Protein 5E5B (pdb70)

Secondary structure (DSSP, 8-state):
-PPP-HHHHHHHHHHHHHHHHHT-GGGTT-SEEEEEE---TT----HHHHHHHHHHSS--SSEEEEE-SS-EEEEE-HHHHHHHHHHHS-TT-GGGGGSPPEEEEEPPSSS--HHHHHHHHHHHHHSTTSSEEEE-TT----SHHHHHHHHHHHTT-PEEEE-HHHHHHHHHSPPHHHHHHHHHHHHHHHHIIIIIIHHHHHHHHHTT---BHHHHHHHHHHHTTSGGGTTT--GGGEEESS--EEE-TT----SSSS---SSBPPSSEEEEEE-EEETTEE--EEEEEEES--HHHHHHHHHHHHHHHHHHHH--TT-BHHHHHHHHHHHHHHH-GGGTTTB-S--EEE-SSSS-EEEEE-STT--PBP-TT-EEEEEEEEEEEE-TT--SHHHHEEEEEEEEEEE--SSSSPEE------SHHHHEE--

InterPro domains:
  IPR000994 Peptidase M24 [PF00557] (182-411)
  IPR011993 PH-like domain superfamily [G3DSA:2.30.29.30] (799-930)
  IPR013719 Histone chaperone RTT106/FACT complex subunit SPT16-like, middle domain [PF08512] (813-895)
  IPR013719 Histone chaperone RTT106/FACT complex subunit SPT16-like, middle domain [SM01287] (806-896)
  IPR013953 FACT complex subunit SPT16, middle domain [PF08644] (529-651)
  IPR013953 FACT complex subunit SPT16, middle domain [SM01286] (529-689)
  IPR029148 FACT complex subunit SPT16, N-terminal lobe domain [PF14826] (5-166)
  IPR029148 FACT complex subunit SPT16, N-terminal lobe domain [SM01285] (5-168)
  IPR029149 Creatinase/Aminopeptidase P/Spt16, N-terminal [G3DSA:3.40.350.10] (2-172)
  IPR033825 FACT complex subunit Spt16, peptidase M24-like domain [cd01091] (180-420)
  IPR036005 Creatinase/aminopeptidase-like [G3DSA:3.90.230.10] (173-432)
  IPR036005 Creatinase/aminopeptidase-like [SSF55920] (178-437)
  IPR040258 FACT complex subunit Spt16 [PTHR13980] (1-1042)
  IPR048969 FACT complex subunit SPT16, C-terminal domain [PF21091] (939-1016)
  IPR056595 FACT complex subunit SPT16, PH-like domain [PF24824] (661-787)

CATH classification: 3.40.350.10 (+1 more: 3.90.230.10)

Foldseek 3Di:
DDAWPQLQLLVQVLLVLVLLVVQPDLSPPAQKAKAFAADDPPPDDFPRQQVVCRNTVGGAHGKIWIFFQAEIEIEEAPVVLVNCCNNLVPVPPPSNPRGHHYDYHHDDDPDDCVVVLVVRLVRLCVGDPSAAYEYAVVDDHDDDSSVNSCVSNVVVNHHYGYPQLVVCVSCQFDDPVQVVQQLLQQALVQLLCVPPLLVVVLVCVVVVHWDFQQRSLVVSQVVLCDVVSNVPDDSVQKHKLARKEKDALQDDDPDRPDHGDGGTHDQAFIKIKTTMQGSLFIWIWIATFGEPDDPVRQVVQVVQVVLLQQLQQPQAFFAFLLVSVVSSLVCCVPPPVVQNVFKDQWQKAWGTSRGHRPLGTRHNPRGDGHHFRGKMWGKMKGFQDADPPDDDSSHGTDMGMTIFIWTHHPDGGIHTSHDQDHRCVRRYHYD

Radius of gyration: 23.87 Å; Cα contacts (8 Å, |Δi|>4): 873; chains: 1; bounding box: 70×60×39 Å

Structure (mmCIF, N/CA/C/O backbone):
data_5E5B
#
_entry.id   5E5B
#
_cell.length_a   246.570
_cell.length_b   246.570
_cell.length_c   246.570
_cell.angle_alpha   90.000
_cell.angle_beta   90.000
_cell.angle_gamma   90.000
#
_symmetry.space_group_name_H-M   'F 4 3 2'
#
loop_
_entity.id
_entity.type
_entity.pdbx_description
1 polymer 'FACT complex subunit SPT16'
2 water water
#
loop_
_atom_site.group_PDB
_atom_site.id
_atom_site.type_symbol
_atom_site.label_atom_id
_atom_site.label_alt_id
_atom_site.label_comp_id
_atom_site.label_asym_id
_atom_site.label_entity_id
_atom_site.label_seq_id
_atom_site.pdbx_PDB_ins_code
_atom_site.Cartn_x
_atom_site.Cartn_y
_atom_site.Cartn_z
_atom_site.occupancy
_atom_site.B_iso_or_equiv
_atom_site.auth_seq_id
_atom_site.auth_comp_id
_atom_site.auth_asym_id
_atom_site.auth_atom_id
_atom_site.pdbx_PDB_model_num
ATOM 1 N N . ALA A 1 1 ? 58.825 59.179 90.701 1.00 66.93 2 ALA A N 1
ATOM 2 C CA . ALA A 1 1 ? 59.055 58.065 91.619 1.00 64.59 2 ALA A CA 1
ATOM 3 C C . ALA A 1 1 ? 60.529 57.669 91.656 1.00 62.50 2 ALA A C 1
ATOM 4 O O . ALA A 1 1 ? 61.178 57.562 90.612 1.00 63.70 2 ALA A O 1
A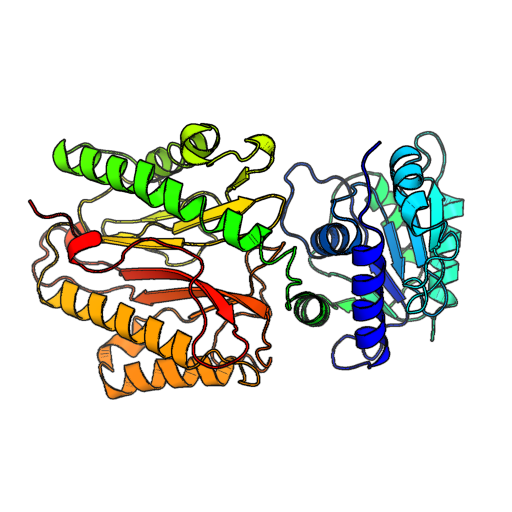TOM 6 N N . VAL A 1 2 ? 61.048 57.448 92.862 1.00 58.66 3 VAL A N 1
ATOM 7 C CA . VAL A 1 2 ? 62.452 57.075 93.039 1.00 54.41 3 VAL A CA 1
ATOM 8 C C . VAL A 1 2 ? 62.703 55.622 92.642 1.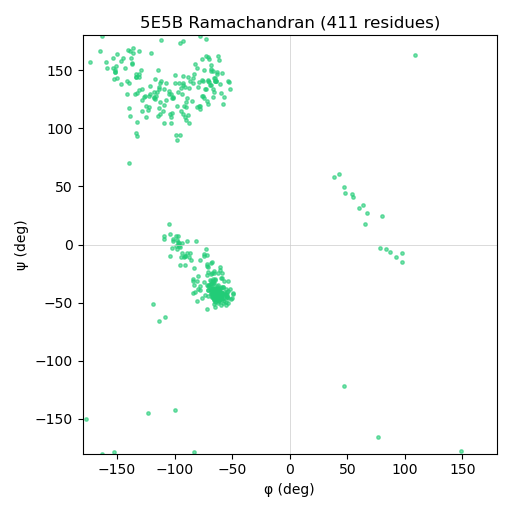00 48.76 3 VAL A C 1
ATOM 9 O O . VAL A 1 2 ? 62.039 54.702 93.130 1.00 42.56 3 VAL A O 1
ATOM 13 N N . THR A 1 3 ? 63.663 55.427 91.747 1.00 40.75 4 THR A N 1
ATOM 14 C CA . THR A 1 3 ? 63.983 54.099 91.252 1.00 40.38 4 THR A CA 1
ATOM 15 C C . THR A 1 3 ? 64.844 53.355 92.263 1.00 37.57 4 THR A C 1
ATOM 16 O O . THR A 1 3 ? 65.765 53.913 92.857 1.00 38.46 4 THR A O 1
ATOM 20 N N . LEU A 1 4 ? 64.506 52.097 92.487 1.00 28.56 5 LEU A N 1
ATOM 21 C CA . LEU A 1 4 ? 65.294 51.245 93.359 1.00 21.72 5 LEU A CA 1
ATOM 22 C C . LEU A 1 4 ? 66.170 50.396 92.441 1.00 20.49 5 LEU A C 1
ATOM 23 O O . LEU A 1 4 ? 65.671 49.869 91.430 1.00 23.47 5 LEU A O 1
ATOM 28 N N . ASP A 1 5 ? 67.433 50.183 92.795 1.00 23.06 6 ASP A N 1
ATOM 29 C CA . ASP A 1 5 ? 68.276 49.438 91.875 1.00 24.69 6 ASP A CA 1
ATOM 30 C C . ASP A 1 5 ? 68.040 47.988 92.263 1.00 21.76 6 ASP A C 1
ATOM 31 O O . ASP A 1 5 ? 68.629 47.471 93.208 1.00 19.08 6 ASP A O 1
ATOM 36 N N . LYS A 1 6 ? 67.264 47.307 91.429 1.00 24.86 7 LYS A N 1
ATOM 37 C CA . LYS A 1 6 ? 66.743 45.981 91.767 1.00 23.23 7 LYS A CA 1
ATOM 38 C C . LYS A 1 6 ? 67.843 44.946 91.687 1.00 21.31 7 LYS A C 1
ATOM 39 O O . LYS A 1 6 ? 67.952 44.074 92.546 1.00 22.47 7 LYS A O 1
ATOM 45 N N . ASP A 1 7 ? 68.651 45.035 90.635 1.00 21.90 8 ASP A N 1
ATOM 46 C CA . ASP A 1 7 ? 69.718 44.060 90.434 1.00 22.69 8 ASP A CA 1
ATOM 47 C C . ASP A 1 7 ? 70.693 44.113 91.596 1.00 19.24 8 ASP A C 1
ATOM 48 O O . ASP A 1 7 ? 71.157 43.075 92.067 1.00 18.68 8 ASP A O 1
ATOM 53 N N . ALA A 1 8 ? 70.994 45.322 92.068 1.00 17.75 9 ALA A N 1
ATOM 54 C CA . ALA A 1 8 ? 71.891 45.471 93.209 1.00 18.52 9 ALA A CA 1
ATOM 55 C C . ALA A 1 8 ? 71.263 44.864 94.464 1.00 19.79 9 ALA A C 1
ATOM 56 O O . ALA A 1 8 ? 71.947 44.183 95.222 1.00 15.54 9 ALA A O 1
ATOM 58 N N . TYR A 1 9 ? 69.971 45.112 94.686 1.00 18.43 10 TYR A N 1
ATOM 59 C CA . TYR A 1 9 ? 69.291 44.460 95.808 1.00 18.04 10 TYR A CA 1
ATOM 60 C C . TYR A 1 9 ? 69.434 42.927 95.738 1.00 17.94 10 TYR A C 1
ATOM 61 O O . TYR A 1 9 ? 69.790 42.290 96.726 1.00 16.53 10 TYR A O 1
ATOM 70 N N . TYR A 1 10 ? 69.154 42.336 94.583 1.00 17.75 11 TYR A N 1
ATOM 71 C CA . TYR A 1 10 ? 69.155 40.867 94.508 1.00 19.72 11 TYR A CA 1
ATOM 72 C C . TYR A 1 10 ? 70.585 40.322 94.684 1.00 22.06 11 TYR A C 1
ATOM 73 O O . TYR A 1 10 ? 70.773 39.307 95.348 1.00 22.03 11 TYR A O 1
ATOM 82 N N . ARG A 1 11 ? 71.594 40.996 94.128 1.00 18.21 12 ARG A N 1
ATOM 83 C CA . ARG A 1 11 ? 72.981 40.560 94.355 1.00 18.68 12 ARG A CA 1
ATOM 84 C C . ARG A 1 11 ? 73.352 40.587 95.830 1.00 17.22 12 ARG A C 1
ATOM 85 O O . ARG A 1 11 ? 73.998 39.682 96.349 1.00 19.01 12 ARG A O 1
ATOM 93 N N . ARG A 1 12 ? 72.979 41.662 96.495 1.00 14.55 13 ARG A N 1
ATOM 94 C CA . ARG A 1 12 ? 73.470 41.890 97.846 1.00 13.99 13 ARG A CA 1
ATOM 95 C C . ARG A 1 12 ? 72.701 41.052 98.877 1.00 17.97 13 ARG A C 1
ATOM 96 O O . ARG A 1 12 ? 73.300 40.491 99.812 1.00 17.09 13 ARG A O 1
ATOM 104 N N . VAL A 1 13 ? 71.392 40.913 98.696 1.00 17.41 14 VAL A N 1
ATOM 105 C CA . VAL A 1 13 ? 70.634 40.097 99.645 1.00 14.49 14 VAL A CA 1
ATOM 106 C C . VAL A 1 13 ? 71.084 38.628 99.488 1.00 16.85 14 VAL A C 1
ATOM 107 O O . VAL A 1 13 ? 71.133 37.874 100.466 1.00 17.05 14 VAL A O 1
ATOM 111 N N . LYS A 1 14 ? 71.480 38.242 98.278 1.00 16.18 15 LYS A N 1
ATOM 112 C CA . LYS A 1 14 ? 72.001 36.900 98.062 1.00 17.26 15 LYS A CA 1
ATOM 113 C C . LYS A 1 14 ? 73.348 36.727 98.794 1.00 19.47 15 LYS A C 1
ATOM 114 O O . LYS A 1 14 ? 73.621 35.668 99.336 1.00 17.14 15 LYS A O 1
ATOM 120 N N . ARG A 1 15 ? 74.180 37.770 98.825 1.00 15.57 16 ARG A N 1
ATOM 121 C CA . ARG A 1 15 ? 75.439 37.696 99.570 1.00 18.83 16 ARG A CA 1
ATOM 122 C C . ARG A 1 15 ? 75.174 37.519 101.056 1.00 19.12 16 ARG A C 1
ATOM 123 O O . ARG A 1 15 ? 75.851 36.739 101.729 1.00 16.42 16 ARG A O 1
ATOM 131 N N . LEU A 1 16 ? 74.199 38.265 101.567 1.00 16.17 17 LEU A N 1
ATOM 132 C CA . LEU A 1 16 ? 73.846 38.170 102.978 1.00 16.15 17 LEU A CA 1
ATOM 133 C C . LEU A 1 16 ? 73.359 36.754 103.318 1.00 16.21 17 LEU A C 1
ATOM 134 O O . LEU A 1 16 ? 73.800 36.145 104.298 1.00 15.73 17 LEU A O 1
ATOM 139 N N . TYR A 1 17 ? 72.450 36.226 102.507 1.00 15.60 18 TYR A N 1
ATOM 140 C CA . TYR A 1 17 ? 71.931 34.886 102.775 1.00 15.91 18 TYR A CA 1
ATOM 141 C C . TYR A 1 17 ? 73.010 33.826 102.635 1.00 17.85 18 TYR A C 1
ATOM 142 O O . TYR A 1 17 ? 73.032 32.853 103.409 1.00 18.07 18 TYR A O 1
ATOM 151 N N . SER A 1 18 ? 73.893 33.983 101.647 1.00 16.29 19 SER A N 1
ATOM 152 C CA . SER A 1 18 ? 74.971 33.010 101.467 1.00 17.28 19 SER A CA 1
ATOM 153 C C . SER A 1 18 ? 75.833 32.896 102.732 1.00 16.49 19 SER A C 1
ATOM 154 O O . SER A 1 18 ? 76.091 31.797 103.234 1.00 18.30 19 SER A O 1
ATOM 157 N N . ASN A 1 19 ? 76.278 34.043 103.237 1.00 17.59 20 ASN A N 1
ATOM 158 C CA . ASN A 1 19 ? 77.107 34.057 104.428 1.00 19.86 20 ASN A CA 1
ATOM 159 C C . ASN A 1 19 ? 76.345 33.584 105.660 1.00 16.40 20 ASN A C 1
ATOM 160 O O . ASN A 1 19 ? 76.876 32.848 106.482 1.00 17.62 20 ASN A O 1
ATOM 165 N N . TRP A 1 20 ? 75.097 34.010 105.796 1.00 16.20 21 TRP A N 1
ATOM 166 C CA . TRP A 1 20 ? 74.296 33.569 106.943 1.00 17.39 21 TRP A CA 1
ATOM 167 C C . TRP A 1 20 ? 74.157 32.044 106.915 1.00 18.64 21 TRP A C 1
ATOM 168 O O . TRP A 1 20 ? 74.378 31.357 107.925 1.00 18.32 21 TRP A O 1
ATOM 179 N N . ARG A 1 21 ? 73.821 31.487 105.751 1.00 17.13 22 ARG A N 1
ATOM 180 C CA . ARG A 1 21 ? 73.684 30.044 105.655 1.00 18.98 22 ARG A CA 1
ATOM 181 C C . ARG A 1 21 ? 75.010 29.315 105.866 1.00 18.17 22 ARG A C 1
ATOM 182 O O . ARG A 1 21 ? 75.024 28.203 106.377 1.00 20.28 22 ARG A O 1
ATOM 190 N N . LYS A 1 22 ? 76.116 29.925 105.451 1.00 19.53 23 LYS A N 1
ATOM 191 C CA . LYS A 1 22 ? 77.432 29.302 105.656 1.00 18.80 23 LYS A CA 1
ATOM 192 C C . LYS A 1 22 ? 77.663 29.091 107.162 1.00 21.95 23 LYS A C 1
ATOM 193 O O . LYS A 1 22 ? 78.238 28.084 107.580 1.00 21.55 23 LYS A O 1
ATOM 199 N N . GLY A 1 23 ? 77.191 30.037 107.972 1.00 21.20 24 GLY A N 1
ATOM 200 C CA . GLY A 1 23 ? 77.060 29.800 109.406 1.00 21.31 24 GLY A CA 1
ATOM 201 C C . GLY A 1 23 ? 78.326 29.938 110.241 1.00 25.62 24 GLY A C 1
ATOM 202 O O . GLY A 1 23 ? 78.443 29.334 111.309 1.00 25.94 24 GLY A O 1
ATOM 203 N N . GLU A 1 24 ? 79.283 30.716 109.756 1.00 23.25 25 GLU A N 1
ATOM 204 C CA . GLU A 1 24 ? 80.530 30.939 110.496 1.00 27.03 25 GLU A CA 1
ATOM 205 C C . GLU A 1 24 ? 80.389 32.036 111.545 1.00 22.44 25 GLU A C 1
ATOM 206 O O . GLU A 1 24 ? 79.606 32.967 111.364 1.00 19.39 25 GLU A O 1
ATOM 212 N N A ASP A 1 25 ? 81.159 31.919 112.628 0.52 23.68 26 ASP A N 1
ATOM 213 N N B ASP A 1 25 ? 81.135 31.899 112.640 0.48 23.70 26 ASP A N 1
ATOM 214 C CA A ASP A 1 25 ? 81.211 32.937 113.680 0.52 23.38 26 ASP A CA 1
ATOM 215 C CA B ASP A 1 25 ? 81.189 32.922 113.680 0.48 22.80 26 ASP A CA 1
ATOM 216 C C A ASP A 1 25 ? 79.810 33.338 114.158 0.52 19.38 26 ASP A C 1
ATOM 217 C C B ASP A 1 25 ? 79.795 33.336 114.155 0.48 19.44 26 ASP A C 1
ATOM 218 O O A ASP A 1 25 ? 79.004 32.472 114.507 0.52 21.19 26 ASP A O 1
ATOM 219 O O B ASP A 1 25 ? 78.979 32.479 114.502 0.48 21.12 26 ASP A O 1
ATOM 228 N N . GLU A 1 26 ? 79.518 34.639 114.164 1.00 18.48 27 GLU A N 1
ATOM 229 C CA . GLU A 1 26 ? 78.257 35.143 114.721 1.00 19.78 27 GLU A CA 1
ATOM 230 C C . GLU A 1 26 ? 77.005 34.688 113.948 1.00 21.74 27 GLU A C 1
ATOM 231 O O . GLU A 1 26 ? 75.902 34.715 114.492 1.00 21.09 27 GLU A O 1
ATOM 237 N N . TYR A 1 27 ? 77.165 34.271 112.691 1.00 19.30 28 TYR A N 1
ATOM 238 C CA . TYR A 1 27 ? 76.027 33.764 111.925 1.00 19.63 28 TYR A CA 1
ATOM 239 C C . TYR A 1 27 ? 75.545 32.386 112.402 1.00 19.98 28 TYR A C 1
ATOM 240 O O . TYR A 1 27 ? 74.425 31.974 112.084 1.00 19.50 28 TYR A O 1
ATOM 249 N N . ALA A 1 28 ? 76.384 31.657 113.143 1.00 20.23 29 ALA A N 1
ATOM 250 C CA . ALA A 1 28 ? 76.132 30.235 113.371 1.00 20.12 29 ALA A CA 1
ATOM 251 C C . ALA A 1 28 ? 74.756 29.925 113.976 1.00 27.85 29 ALA A C 1
ATOM 252 O O . ALA A 1 28 ? 74.033 29.060 113.488 1.00 29.88 29 ALA A O 1
ATOM 254 N N . ASN A 1 29 ? 74.413 30.588 115.067 1.00 22.99 30 ASN A N 1
ATOM 255 C CA . ASN A 1 29 ? 73.201 30.198 115.785 1.00 28.21 30 ASN A CA 1
ATOM 256 C C . ASN A 1 29 ? 71.963 31.054 115.478 1.00 25.02 30 ASN A C 1
ATOM 257 O O . ASN A 1 29 ? 70.947 30.947 116.158 1.00 23.32 30 ASN A O 1
ATOM 262 N N . VAL A 1 30 ? 72.079 31.941 114.492 1.00 20.64 31 VAL A N 1
ATOM 263 C CA . VAL A 1 30 ? 71.040 32.938 114.224 1.00 19.74 31 VAL A CA 1
ATOM 264 C C . VAL A 1 30 ? 69.853 32.333 113.472 1.00 19.74 31 VAL A C 1
ATOM 265 O O . VAL A 1 30 ? 70.010 31.789 112.383 1.00 18.03 31 VAL A O 1
ATOM 269 N N . ASP A 1 31 ? 68.675 32.394 114.086 1.00 18.35 32 ASP A N 1
ATOM 270 C CA . ASP A 1 31 ? 67.447 31.892 113.456 1.00 18.31 32 ASP A CA 1
ATOM 271 C C . ASP A 1 31 ? 66.771 32.878 112.494 1.00 18.26 32 ASP A C 1
ATOM 272 O O . ASP A 1 31 ? 66.148 32.462 111.513 1.00 17.75 32 ASP A O 1
ATOM 277 N N . ALA A 1 32 ? 66.850 34.171 112.810 1.00 13.94 33 ALA A N 1
ATOM 278 C CA . ALA A 1 32 ? 66.348 35.233 111.941 1.00 12.98 33 ALA A CA 1
ATOM 279 C C . ALA A 1 32 ? 67.161 36.488 112.207 1.00 13.43 33 ALA A C 1
ATOM 280 O O . ALA A 1 32 ? 67.647 36.688 113.315 1.00 16.76 33 ALA A O 1
ATOM 282 N N . ILE A 1 33 ? 67.302 37.324 111.193 1.00 13.43 34 ILE A N 1
ATOM 283 C CA . ILE A 1 33 ? 67.972 38.611 111.348 1.00 12.37 34 ILE A CA 1
ATOM 284 C C . ILE A 1 33 ? 66.927 39.710 111.451 1.00 13.95 34 ILE A C 1
ATOM 285 O O . ILE A 1 33 ? 66.039 39.805 110.611 1.00 15.08 34 ILE A O 1
ATOM 290 N N . VAL A 1 34 ? 67.019 40.525 112.497 1.00 11.40 35 VAL A N 1
ATOM 291 C CA . VAL A 1 34 ? 65.983 41.519 112.755 1.00 11.22 35 VAL A CA 1
ATOM 292 C C . VAL A 1 34 ? 66.631 42.885 112.837 1.00 14.93 35 VAL A C 1
ATOM 293 O O . VAL A 1 34 ? 67.490 43.110 113.689 1.00 15.83 35 VAL A O 1
ATOM 297 N N . VAL A 1 35 ? 66.225 43.787 111.944 1.00 12.72 36 VAL A N 1
ATOM 298 C CA . VAL A 1 35 ? 66.873 45.090 111.807 1.00 13.15 36 VAL A CA 1
ATOM 299 C C . VAL A 1 35 ? 65.792 46.158 111.825 1.00 16.67 36 VAL A C 1
ATOM 300 O O . VAL A 1 35 ? 64.834 46.101 111.056 1.00 16.48 36 VAL A O 1
ATOM 304 N N A SER A 1 36 ? 65.923 47.140 112.705 0.61 14.73 37 SER A N 1
ATOM 305 N N B SER A 1 36 ? 65.955 47.131 112.702 0.39 14.76 37 SER A N 1
ATOM 306 C CA A SER A 1 36 ? 64.878 48.164 112.793 0.61 15.10 37 SER A CA 1
ATOM 307 C CA B SER A 1 36 ? 64.936 48.148 112.853 0.39 15.50 37 SER A CA 1
ATOM 308 C C A SER A 1 36 ? 65.422 49.573 112.980 0.61 16.52 37 SER A C 1
ATOM 309 C C B SER A 1 36 ? 65.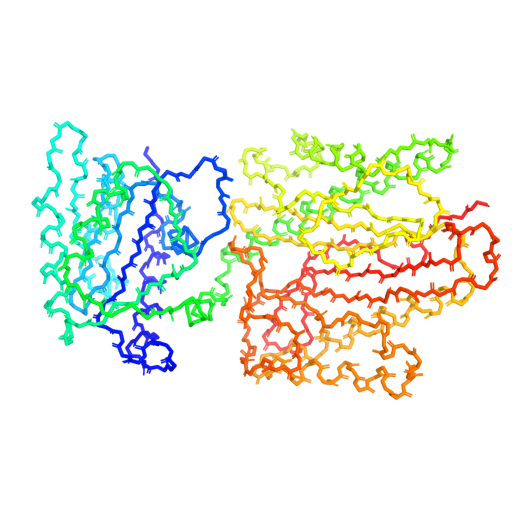588 49.529 112.780 0.39 15.77 37 SER A C 1
ATOM 310 O O A SER A 1 36 ? 66.278 49.826 113.831 0.61 15.28 37 SER A O 1
ATOM 311 O O B SER A 1 36 ? 66.731 49.707 113.215 0.39 13.47 37 SER A O 1
ATOM 316 N N . VAL A 1 37 ? 64.875 50.487 112.193 1.00 14.61 38 VAL A N 1
ATOM 317 C CA . VAL A 1 37 ? 65.323 51.870 112.156 1.00 14.69 38 VAL A CA 1
ATOM 318 C C . VAL A 1 37 ? 64.155 52.717 112.628 1.00 15.83 38 VAL A C 1
ATOM 319 O O . VAL A 1 37 ? 63.028 52.513 112.193 1.00 15.06 38 VAL A O 1
ATOM 323 N N . GLY A 1 38 ? 64.434 53.626 113.553 1.00 13.19 39 GLY A N 1
ATOM 324 C CA . GLY A 1 38 ? 63.468 54.559 114.111 1.00 13.69 39 GLY A CA 1
ATOM 325 C C . GLY A 1 38 ? 63.596 55.928 113.458 1.00 14.30 39 GLY A C 1
ATOM 326 O O . GLY A 1 38 ? 63.769 56.033 112.239 1.00 15.01 39 GLY A O 1
ATOM 327 N N . VAL A 1 39 ? 63.416 56.964 114.267 1.00 13.72 40 VAL A N 1
ATOM 328 C CA . VAL A 1 39 ? 63.670 58.358 113.865 1.00 14.16 40 VAL A CA 1
ATOM 329 C C . VAL A 1 39 ? 65.173 58.576 113.769 1.00 19.14 40 VAL A C 1
ATOM 330 O O . VAL A 1 39 ? 65.920 58.093 114.636 1.00 18.01 40 VAL A O 1
ATOM 334 N N . ASP A 1 40 ? 65.644 59.205 112.693 1.00 15.13 41 ASP A N 1
ATOM 335 C CA . ASP A 1 40 ? 67.068 59.510 112.634 1.00 16.64 41 ASP A CA 1
ATOM 336 C C . ASP A 1 40 ? 67.255 60.963 112.203 1.00 18.64 41 ASP A C 1
ATOM 337 O O . ASP A 1 40 ? 67.594 61.235 111.047 1.00 18.48 41 ASP A O 1
ATOM 342 N N . GLU A 1 41 ? 67.371 61.853 113.168 1.00 14.72 42 GLU A N 1
ATOM 343 C CA . GLU A 1 41 ? 67.457 63.268 112.832 1.00 17.05 42 GLU A CA 1
ATOM 344 C C . GLU A 1 41 ? 68.869 63.636 112.449 1.00 21.46 42 GLU A C 1
ATOM 345 O O . GLU A 1 41 ? 69.085 64.560 111.665 1.00 21.65 42 GLU A O 1
ATOM 351 N N A GLU A 1 42 ? 69.821 62.897 113.026 0.53 20.07 43 GLU A N 1
ATOM 352 N N B GLU A 1 42 ? 69.856 62.972 113.034 0.47 21.16 43 GLU A N 1
ATOM 353 C CA A GLU A 1 42 ? 71.248 63.206 112.899 0.53 24.48 43 GLU A CA 1
ATOM 354 C CA B GLU A 1 42 ? 71.231 63.375 112.747 0.47 23.68 43 GLU A CA 1
ATOM 355 C C A GLU A 1 42 ? 71.951 62.426 111.794 0.53 23.30 43 GLU A C 1
ATOM 356 C C B GLU A 1 42 ? 71.941 62.485 111.720 0.47 23.49 43 GLU A C 1
ATOM 357 O O A GLU A 1 42 ? 73.122 62.676 111.511 0.53 22.03 43 GLU A O 1
ATOM 358 O O B GLU A 1 42 ? 73.119 62.702 111.434 0.47 22.71 43 GLU A O 1
ATOM 369 N N . ILE A 1 43 ? 71.228 61.502 111.167 1.00 21.28 44 ILE A N 1
ATOM 370 C CA . ILE A 1 43 ? 71.812 60.548 110.212 1.00 30.18 44 ILE A CA 1
ATOM 371 C C . ILE A 1 43 ? 73.130 59.962 110.772 1.00 31.62 44 ILE A C 1
ATOM 372 O O . ILE A 1 43 ? 74.208 60.164 110.221 1.00 27.79 44 ILE A O 1
ATOM 377 N N . VAL A 1 44 ? 73.029 59.247 111.889 1.00 24.16 45 VAL A N 1
ATOM 378 C CA . VAL A 1 44 ? 74.211 58.675 112.548 1.00 25.62 45 VAL A CA 1
ATOM 379 C C . VAL A 1 44 ? 74.775 57.483 111.746 1.00 25.50 45 VAL A C 1
ATOM 380 O O . VAL A 1 44 ? 74.107 56.965 110.857 1.00 25.23 45 VAL A O 1
ATOM 384 N N . TYR A 1 45 ? 76.022 57.092 111.997 1.00 19.51 46 TYR A N 1
ATOM 385 C CA . TYR A 1 45 ? 76.513 55.835 111.420 1.00 16.67 46 TYR A CA 1
ATOM 386 C C . TYR A 1 45 ? 75.909 54.684 112.193 1.00 18.31 46 TYR A C 1
ATOM 387 O O . TYR A 1 45 ? 75.955 54.660 113.424 1.00 20.67 46 TYR A O 1
ATOM 396 N N . ALA A 1 46 ? 75.294 53.757 111.477 1.00 14.99 47 ALA A N 1
ATOM 397 C CA . ALA A 1 46 ? 74.688 52.604 112.125 1.00 15.72 47 ALA A CA 1
ATOM 398 C C . ALA A 1 46 ? 74.661 51.440 111.159 1.00 15.15 47 ALA A C 1
ATOM 399 O O . ALA A 1 46 ? 74.367 51.627 109.979 1.00 14.54 47 ALA A O 1
ATOM 401 N N . LYS A 1 47 ? 74.892 50.237 111.663 1.00 14.56 48 LYS A N 1
ATOM 402 C CA . LYS A 1 47 ? 74.760 49.056 110.817 1.00 13.60 48 LYS A CA 1
ATOM 403 C C . LYS A 1 47 ? 73.356 48.966 110.232 1.00 13.27 48 LYS A C 1
ATOM 404 O O . LYS A 1 47 ? 73.192 48.545 109.093 1.00 12.95 48 LYS A O 1
ATOM 410 N N . SER A 1 48 ? 72.342 49.355 111.010 1.00 12.78 49 SER A N 1
ATOM 411 C CA . SER A 1 48 ? 70.956 49.178 110.551 1.00 11.40 49 SER A CA 1
ATOM 412 C C . SER A 1 48 ? 70.679 49.991 109.283 1.00 16.90 49 SER A C 1
ATOM 413 O O . SER A 1 48 ? 70.092 49.488 108.315 1.00 14.95 49 SER A O 1
ATOM 416 N N . THR A 1 49 ? 71.089 51.255 109.292 1.00 14.75 50 THR A N 1
ATOM 417 C CA . THR A 1 49 ? 70.873 52.102 108.124 1.00 11.52 50 THR A CA 1
ATOM 418 C C . THR A 1 49 ? 71.915 51.846 107.039 1.00 13.64 50 THR A C 1
ATOM 419 O O . THR A 1 49 ? 71.639 52.069 105.869 1.00 13.98 50 THR A O 1
ATOM 423 N N . ALA A 1 50 ? 73.109 51.393 107.417 1.00 13.61 51 ALA A N 1
ATOM 424 C CA . ALA A 1 50 ? 74.087 51.024 106.389 1.00 15.10 51 ALA A CA 1
ATOM 425 C C . ALA A 1 50 ? 73.543 49.834 105.596 1.00 15.53 51 ALA A C 1
ATOM 426 O O . ALA A 1 50 ? 73.665 49.787 104.372 1.00 14.34 51 ALA A O 1
ATOM 428 N N . LEU A 1 51 ? 72.924 48.883 106.295 1.00 14.49 52 LEU A N 1
ATOM 429 C CA . LEU A 1 51 ? 72.365 47.713 105.612 1.00 14.04 52 LEU A CA 1
ATOM 430 C C . LEU A 1 51 ? 71.240 48.139 104.669 1.00 13.59 52 LEU A C 1
ATOM 431 O O . LEU A 1 51 ? 71.117 47.619 103.560 1.00 14.48 52 LEU A O 1
ATOM 436 N N . GLN A 1 52 ? 70.416 49.092 105.089 1.00 12.05 53 GLN A N 1
ATOM 437 C CA . GLN A 1 52 ? 69.397 49.634 104.184 1.00 13.61 53 GLN A CA 1
ATOM 438 C C . GLN A 1 52 ? 69.985 50.304 102.951 1.00 15.52 53 GLN A C 1
ATOM 439 O O . GLN A 1 52 ? 69.512 50.115 101.827 1.00 15.30 53 GLN A O 1
ATOM 445 N N . THR A 1 53 ? 71.007 51.122 103.171 1.00 13.95 54 THR A N 1
ATOM 446 C CA . THR A 1 53 ? 71.643 51.816 102.059 1.00 15.25 54 THR A CA 1
ATOM 447 C C . THR A 1 53 ? 72.253 50.799 101.085 1.00 13.99 54 THR A C 1
ATOM 448 O O . THR A 1 53 ? 72.179 50.950 99.860 1.00 15.55 54 THR A O 1
ATOM 452 N N . TRP A 1 54 ? 72.831 49.745 101.637 1.00 12.50 55 TRP A N 1
ATOM 453 C CA . TRP A 1 54 ? 73.419 48.683 100.812 1.00 12.45 55 TRP A CA 1
ATOM 454 C C . TRP A 1 54 ? 72.351 47.948 100.015 1.00 14.80 55 TRP A C 1
ATOM 455 O O . TRP A 1 54 ? 72.492 47.745 98.804 1.00 14.51 55 TRP A O 1
ATOM 466 N N . LEU A 1 55 ? 71.263 47.566 100.673 1.00 15.65 56 LEU A N 1
ATOM 467 C CA . LEU A 1 55 ? 70.247 46.761 99.982 1.00 13.66 56 LEU A CA 1
ATOM 468 C C . LEU A 1 55 ? 69.390 47.578 99.032 1.00 15.05 56 LEU A C 1
ATOM 469 O O . LEU A 1 55 ? 69.040 47.098 97.942 1.00 15.76 56 LEU A O 1
ATOM 474 N N . PHE A 1 56 ? 68.919 48.733 99.512 1.00 14.53 57 PHE A N 1
ATOM 475 C CA . PHE A 1 56 ? 67.973 49.572 98.765 1.00 14.07 57 PHE A CA 1
ATOM 476 C C . PHE A 1 56 ? 68.471 50.837 98.076 1.00 16.61 57 PHE A C 1
ATOM 477 O O . PHE A 1 56 ? 67.746 51.415 97.259 1.00 19.56 57 PHE A O 1
ATOM 485 N N . GLY A 1 57 ? 69.707 51.231 98.359 1.00 16.67 58 GLY A N 1
ATOM 486 C CA . GLY A 1 57 ? 70.205 52.517 97.900 1.00 16.42 58 GLY A CA 1
ATOM 487 C C . GLY A 1 57 ? 69.840 53.712 98.769 1.00 21.94 58 GLY A C 1
ATOM 488 O O . GLY A 1 57 ? 70.260 54.835 98.471 1.00 19.47 58 GLY A O 1
ATOM 489 N N . TYR A 1 58 ? 69.040 53.488 99.818 1.00 18.02 59 TYR A N 1
ATOM 490 C CA . TYR A 1 58 ? 68.512 54.578 100.648 1.00 18.12 59 TYR A CA 1
ATOM 491 C C . TYR A 1 58 ? 68.246 54.128 102.070 1.00 19.53 59 TYR A C 1
ATOM 492 O O . TYR A 1 58 ? 67.844 52.986 102.293 1.00 16.20 59 TYR A O 1
ATOM 501 N N . GLU A 1 59 ? 68.410 55.053 103.014 1.00 17.78 60 GLU A N 1
ATOM 502 C CA . GLU A 1 59 ? 67.960 54.836 104.386 1.00 15.86 60 GLU A CA 1
ATOM 503 C C . GLU A 1 59 ? 66.442 54.987 104.452 1.00 16.03 60 GLU A C 1
ATOM 504 O O . GLU A 1 59 ? 65.873 55.869 103.785 1.00 17.94 60 GLU A O 1
ATOM 510 N N . LEU A 1 60 ? 65.792 54.129 105.235 1.00 14.49 61 LEU A N 1
ATOM 511 C CA . LEU A 1 60 ? 64.347 54.218 105.418 1.00 15.08 61 LEU A CA 1
ATOM 512 C C . LEU A 1 60 ? 64.053 54.309 106.908 1.00 11.68 61 LEU A C 1
ATOM 513 O O . LEU A 1 60 ? 64.168 53.310 107.634 1.00 13.48 61 LEU A O 1
ATOM 518 N N . THR A 1 61 ? 63.604 55.473 107.355 1.00 13.28 62 THR A N 1
ATOM 519 C CA . THR A 1 61 ? 63.287 55.628 108.781 1.00 14.64 62 THR A CA 1
ATOM 520 C C . THR A 1 61 ? 61.953 54.959 109.140 1.00 17.55 62 THR A C 1
ATOM 521 O O . THR A 1 61 ? 61.128 54.692 108.253 1.00 14.88 62 THR A O 1
ATOM 525 N N . ASP A 1 62 ? 61.769 54.675 110.435 1.00 12.39 63 ASP A N 1
ATOM 526 C CA . ASP A 1 62 ? 60.605 53.941 110.960 1.00 12.67 63 ASP A CA 1
ATOM 527 C C . ASP A 1 62 ? 60.272 52.760 110.052 1.00 15.54 63 ASP A C 1
ATOM 528 O O . ASP A 1 62 ? 59.147 52.631 109.538 1.00 14.47 63 ASP A O 1
ATOM 533 N N . THR A 1 63 ? 61.241 51.864 109.938 1.00 14.58 64 THR A N 1
ATOM 534 C CA . THR A 1 63 ? 61.156 50.706 109.056 1.00 13.86 64 THR A CA 1
ATOM 535 C C . THR A 1 63 ? 61.748 49.505 109.783 1.00 15.14 64 THR A C 1
ATOM 536 O O . THR A 1 63 ? 62.773 49.630 110.462 1.00 14.18 64 THR A O 1
ATOM 540 N N . ILE A 1 64 ? 61.098 48.352 109.643 1.00 12.77 65 ILE A N 1
ATOM 541 C CA . ILE A 1 64 ? 61.580 47.116 110.248 1.00 13.11 65 ILE A CA 1
ATOM 542 C C . ILE A 1 64 ? 61.805 46.087 109.151 1.00 14.48 65 ILE A C 1
ATOM 543 O O . ILE A 1 64 ? 61.001 45.971 108.224 1.00 15.24 65 ILE A O 1
ATOM 548 N N . MET A 1 65 ? 62.925 45.368 109.235 1.00 12.63 66 MET A N 1
ATOM 549 C CA . MET A 1 65 ? 63.211 44.302 108.279 1.00 12.68 66 MET A CA 1
ATOM 550 C C . MET A 1 65 ? 63.486 43.009 109.014 1.00 16.29 66 MET A C 1
ATOM 551 O O . MET A 1 65 ? 64.294 42.973 109.948 1.00 13.73 66 MET A O 1
ATOM 556 N N . VAL A 1 66 ? 62.783 41.951 108.617 1.00 12.73 67 VAL A N 1
ATOM 557 C CA . VAL A 1 66 ? 62.951 40.664 109.274 1.00 14.45 67 VAL A CA 1
ATOM 558 C C . VAL A 1 66 ? 63.330 39.665 108.196 1.00 14.57 67 VAL A C 1
ATOM 559 O O . VAL A 1 66 ? 62.575 39.428 107.258 1.00 15.00 67 VAL A O 1
ATOM 563 N N . PHE A 1 67 ? 64.543 39.135 108.304 1.00 13.21 68 PHE A N 1
ATOM 564 C CA . PHE A 1 67 ? 65.044 38.179 107.341 1.00 15.09 68 PHE A CA 1
ATOM 565 C C . PHE A 1 67 ? 64.938 36.796 107.940 1.00 15.26 68 PHE A C 1
ATOM 566 O O . PHE A 1 67 ? 65.639 36.508 108.908 1.00 14.64 68 PHE A O 1
ATOM 574 N N . CYS A 1 68 ? 64.077 35.948 107.369 1.00 14.22 69 CYS A N 1
ATOM 575 C CA . CYS A 1 68 ? 63.884 34.591 107.869 1.00 15.57 69 CYS A CA 1
ATOM 576 C C . CYS A 1 68 ? 64.412 33.588 106.867 1.00 14.90 69 CYS A C 1
ATOM 577 O O . CYS A 1 68 ? 64.819 33.956 105.765 1.00 15.84 69 CYS A O 1
ATOM 580 N N . ASP A 1 69 ? 64.377 32.305 107.222 1.00 15.38 70 ASP A N 1
ATOM 581 C CA . ASP A 1 69 ? 64.971 31.330 106.322 1.00 17.10 70 ASP A CA 1
ATOM 582 C C . ASP A 1 69 ? 64.209 31.241 104.997 1.00 19.85 70 ASP A C 1
ATOM 583 O O . ASP A 1 69 ? 64.826 31.061 103.947 1.00 18.78 70 ASP A O 1
ATOM 588 N N . ASP A 1 70 ? 62.886 31.144 105.054 1.00 20.28 71 ASP A N 1
ATOM 589 C CA . ASP A 1 70 ? 62.081 31.129 103.824 1.00 21.92 71 ASP A CA 1
ATOM 590 C C . ASP A 1 70 ? 61.218 32.359 103.496 1.00 22.41 71 ASP A C 1
ATOM 591 O O . ASP A 1 70 ? 60.312 32.255 102.667 1.00 21.12 71 ASP A O 1
ATOM 596 N N . LYS A 1 71 ? 61.346 33.442 104.246 1.00 20.28 72 LYS A N 1
ATOM 597 C CA . LYS A 1 71 ? 60.627 34.661 103.882 1.00 21.87 72 LYS A CA 1
ATOM 598 C C . LYS A 1 71 ? 61.330 35.904 104.398 1.00 17.62 72 LYS A C 1
ATOM 599 O O . LYS A 1 71 ? 62.151 35.836 105.307 1.00 17.45 72 LYS A O 1
ATOM 605 N N . ILE A 1 72 ? 61.004 37.036 103.791 1.00 14.45 73 ILE A N 1
ATOM 606 C CA . ILE A 1 72 ? 61.536 38.330 104.206 1.00 15.01 73 ILE A CA 1
ATOM 607 C C . ILE A 1 72 ? 60.341 39.251 104.389 1.00 16.70 73 ILE A C 1
ATOM 608 O O . ILE A 1 72 ? 59.423 39.258 103.565 1.00 16.82 73 ILE A O 1
ATOM 613 N N . ILE A 1 73 ? 60.325 39.987 105.490 1.00 16.10 74 ILE A N 1
ATOM 614 C CA . ILE A 1 73 ? 59.264 40.958 105.728 1.00 14.32 74 ILE A CA 1
ATOM 615 C C . ILE A 1 73 ? 59.873 42.340 105.896 1.00 13.57 74 ILE A C 1
ATOM 616 O O . ILE A 1 73 ? 60.800 42.506 106.682 1.00 14.59 74 ILE A O 1
ATOM 621 N N . PHE A 1 74 ? 59.356 43.316 105.155 1.00 14.80 75 PHE A N 1
ATOM 622 C CA . PHE A 1 74 ? 59.684 44.728 105.378 1.00 15.14 75 PHE A CA 1
ATOM 623 C C . PHE A 1 74 ? 58.413 45.441 105.819 1.00 14.43 75 PHE A C 1
ATOM 624 O O . PHE A 1 74 ? 57.363 45.275 105.187 1.00 17.50 75 PHE A O 1
ATOM 632 N N . MET A 1 75 ? 58.501 46.224 106.893 1.00 12.70 76 MET A N 1
ATOM 633 C CA . MET A 1 75 ? 57.356 46.992 107.365 1.00 13.61 76 MET A CA 1
ATOM 634 C C . MET A 1 75 ? 57.725 48.472 107.402 1.00 14.71 76 MET A C 1
ATOM 635 O O . MET A 1 75 ? 58.760 48.848 107.971 1.00 14.69 76 MET A O 1
ATOM 640 N N . ALA A 1 76 ? 56.898 49.304 106.773 1.00 14.91 77 ALA A N 1
ATOM 641 C CA . ALA A 1 76 ? 57.191 50.736 106.671 1.00 15.28 77 ALA A CA 1
ATOM 642 C C . ALA A 1 76 ? 55.924 51.484 106.288 1.00 15.38 77 ALA A C 1
ATOM 643 O O . ALA A 1 76 ? 54.871 50.870 106.059 1.00 19.40 77 ALA A O 1
ATOM 645 N N . SER A 1 77 ? 56.034 52.804 106.167 1.00 17.67 78 SER A N 1
ATOM 646 C CA . SER A 1 77 ? 54.903 53.629 105.772 1.00 17.00 78 SER A CA 1
ATOM 647 C C . SER A 1 77 ? 54.411 53.249 104.378 1.00 19.28 78 SER A C 1
ATOM 648 O O . SER A 1 77 ? 55.154 52.647 103.605 1.00 16.08 78 SER A O 1
ATOM 651 N N . LYS A 1 78 ? 53.160 53.591 104.076 1.00 17.42 79 LYS A N 1
ATOM 652 C CA . LYS A 1 78 ? 52.584 53.294 102.754 1.00 19.95 79 LYS A CA 1
ATOM 653 C C . LYS A 1 78 ? 53.489 53.723 101.603 1.00 23.70 79 LYS A C 1
ATOM 654 O O . LYS A 1 78 ? 53.626 53.002 100.610 1.00 21.07 79 LYS A O 1
ATOM 660 N N . LYS A 1 79 ? 54.085 54.909 101.719 1.00 18.85 80 LYS A N 1
ATOM 661 C CA . LYS A 1 79 ? 54.951 55.413 100.652 1.00 20.74 80 LYS A CA 1
ATOM 662 C C . LYS A 1 79 ? 56.243 54.621 100.523 1.00 20.04 80 LYS A C 1
ATOM 663 O O . LYS A 1 79 ? 56.722 54.390 99.415 1.00 20.34 80 LYS A O 1
ATOM 669 N N . LYS A 1 80 ? 56.819 54.208 101.650 1.00 17.89 81 LYS A N 1
ATOM 670 C CA . LYS A 1 80 ? 58.022 53.388 101.585 1.00 16.14 81 LYS A CA 1
ATOM 671 C C . LYS A 1 80 ? 57.696 51.984 101.077 1.00 19.92 81 LYS A C 1
ATOM 672 O O . LYS A 1 80 ? 58.482 51.377 100.343 1.00 17.94 81 LYS A O 1
ATOM 678 N N . VAL A 1 81 ? 56.531 51.474 101.460 1.00 17.84 82 VAL A N 1
ATOM 679 C CA . VAL A 1 81 ? 56.074 50.174 100.961 1.00 18.49 82 VAL A CA 1
ATOM 680 C C . VAL A 1 81 ? 55.921 50.241 99.444 1.00 21.06 82 VAL A C 1
ATOM 681 O O . VAL A 1 81 ? 56.347 49.335 98.723 1.00 19.98 82 VAL A O 1
ATOM 685 N N . GLU A 1 82 ? 55.354 51.337 98.955 1.00 17.79 83 GLU A N 1
ATOM 686 C CA . GLU A 1 82 ? 55.181 51.497 97.516 1.00 21.31 83 GLU A CA 1
ATOM 687 C C . GLU A 1 82 ? 56.531 51.451 96.797 1.00 22.55 83 GLU A C 1
ATOM 688 O O . GLU A 1 82 ? 56.662 50.830 95.742 1.00 20.74 83 GLU A O 1
ATOM 694 N N . PHE A 1 83 ? 57.532 52.097 97.385 1.00 20.93 84 PHE A N 1
ATOM 695 C CA . PHE A 1 83 ? 58.911 52.065 96.891 1.00 22.13 84 PHE A CA 1
ATOM 696 C C . PHE A 1 83 ? 59.472 50.636 96.856 1.00 18.95 84 PHE A C 1
ATOM 697 O O . PHE A 1 83 ? 60.069 50.209 95.861 1.00 21.24 84 PHE A O 1
ATOM 705 N N . LEU A 1 84 ? 59.245 49.889 97.928 1.00 16.13 85 LEU A N 1
ATOM 706 C CA . LEU A 1 84 ? 59.777 48.529 98.045 1.00 18.66 85 LEU A CA 1
ATOM 707 C C . LEU A 1 84 ? 59.069 47.518 97.134 1.00 20.98 85 LEU A C 1
ATOM 708 O O . LEU A 1 84 ? 59.600 46.432 96.886 1.00 18.83 85 LEU A O 1
ATOM 713 N N . LYS A 1 85 ? 57.887 47.859 96.620 1.00 17.30 86 LYS A N 1
ATOM 714 C CA . LYS A 1 85 ? 57.212 46.953 95.681 1.00 18.30 86 LYS A CA 1
ATOM 715 C C . LYS A 1 85 ? 58.066 46.721 94.441 1.00 21.80 86 LYS A C 1
ATOM 716 O O . LYS A 1 85 ? 57.868 45.751 93.716 1.00 24.07 86 LYS A O 1
ATOM 722 N N . GLN A 1 86 ? 59.013 47.617 94.200 1.00 22.76 87 GLN A N 1
ATOM 723 C CA . GLN A 1 86 ? 59.893 47.463 93.053 1.00 25.60 87 GLN A CA 1
ATOM 724 C C . GLN A 1 86 ? 60.707 46.172 93.162 1.00 26.27 87 GLN A C 1
ATOM 725 O O . GLN A 1 86 ? 61.006 45.550 92.144 1.00 29.17 87 GLN A O 1
ATOM 731 N N . ILE A 1 87 ? 61.158 45.820 94.362 1.00 20.64 88 ILE A N 1
ATOM 732 C CA . ILE A 1 87 ? 61.757 44.493 94.552 1.00 20.20 88 ILE A CA 1
ATOM 733 C C . ILE A 1 87 ? 60.839 43.385 95.080 1.00 25.60 88 ILE A C 1
ATOM 734 O O . ILE A 1 87 ? 61.115 42.204 94.850 1.00 25.15 88 ILE A O 1
ATOM 739 N N . ALA A 1 88 ? 59.694 43.736 95.663 1.00 21.32 89 ALA A N 1
ATOM 740 C CA . ALA A 1 88 ? 58.823 42.709 96.235 1.00 22.56 89 ALA A CA 1
ATOM 741 C C . ALA A 1 88 ? 58.047 42.012 95.122 1.00 28.82 89 ALA A C 1
ATOM 742 O O . ALA A 1 88 ? 57.820 40.801 95.170 1.00 25.72 89 ALA A O 1
ATOM 744 N N . ASN A 1 89 ? 57.679 42.780 94.102 1.00 30.51 90 ASN A N 1
ATOM 745 C CA . ASN A 1 89 ? 57.082 42.201 92.907 1.00 38.14 90 ASN A CA 1
ATOM 746 C C . ASN A 1 89 ? 58.222 41.910 91.946 1.00 44.44 90 ASN A C 1
ATOM 747 O O . ASN A 1 89 ? 58.837 42.823 91.394 1.00 49.99 90 ASN A O 1
ATOM 752 N N . THR A 1 90 ? 58.504 40.630 91.750 1.00 43.03 91 THR A N 1
ATOM 753 C CA . THR A 1 90 ? 59.739 40.237 91.080 1.00 49.25 91 THR A CA 1
ATOM 754 C C . THR A 1 90 ? 59.633 40.353 89.565 1.00 57.66 91 THR A C 1
ATOM 755 O O . THR A 1 90 ? 60.631 40.626 88.891 1.00 62.26 91 THR A O 1
ATOM 759 N N . LYS A 1 91 ? 58.425 40.147 89.046 1.00 55.66 92 LYS A N 1
ATOM 760 C CA . LYS A 1 91 ? 58.153 40.276 87.617 1.00 60.69 92 LYS A CA 1
ATOM 761 C C . LYS A 1 91 ? 59.096 39.406 86.784 1.00 67.51 92 LYS A C 1
ATOM 762 O O . LYS A 1 91 ? 59.636 39.853 85.771 1.00 70.56 92 LYS A O 1
ATOM 764 N N . GLY A 1 92 ? 59.304 38.171 87.233 1.00 67.12 93 GLY A N 1
ATOM 765 C CA . GLY A 1 92 ? 60.145 37.224 86.523 1.00 65.46 93 GLY A CA 1
ATOM 766 C C . GLY A 1 92 ? 61.617 37.589 86.438 1.00 66.50 93 GLY A C 1
ATOM 767 O O . GLY A 1 92 ? 62.338 37.043 85.601 1.00 71.64 93 GLY A O 1
ATOM 768 N N . ASN A 1 93 ? 62.067 38.509 87.293 1.00 61.24 94 ASN A N 1
ATOM 769 C CA . ASN A 1 93 ? 63.479 38.888 87.340 1.00 61.64 94 ASN A CA 1
ATOM 770 C C . ASN A 1 93 ? 64.363 37.672 87.603 1.00 65.91 94 ASN A C 1
ATOM 771 O O . ASN A 1 93 ? 64.146 36.928 88.563 1.00 61.93 94 ASN A O 1
ATOM 773 N N . GLU A 1 94 ? 65.356 37.479 86.741 1.00 70.00 95 GLU A N 1
ATOM 774 C CA . GLU A 1 94 ? 66.217 36.303 86.794 1.00 66.69 95 GLU A CA 1
ATOM 775 C C . GLU A 1 94 ? 67.072 36.295 88.054 1.00 63.14 95 GLU A C 1
ATOM 776 O O . GLU A 1 94 ? 67.382 35.235 88.606 1.00 62.75 95 GLU A O 1
ATOM 778 N N . ASN A 1 95 ? 67.442 37.487 88.508 1.00 60.33 96 ASN A N 1
ATOM 779 C CA . ASN A 1 95 ? 68.373 37.631 89.620 1.00 55.25 96 ASN A CA 1
ATOM 780 C C . ASN A 1 95 ? 67.747 37.316 90.976 1.00 49.89 96 ASN A C 1
ATOM 781 O O . ASN A 1 95 ? 68.458 37.190 91.976 1.00 50.45 96 ASN A O 1
ATOM 783 N N . ALA A 1 96 ? 66.426 37.157 90.997 1.00 49.38 97 ALA A N 1
ATOM 784 C CA . ALA A 1 96 ? 65.656 37.055 92.242 1.00 50.97 97 ALA A CA 1
ATOM 785 C C . ALA A 1 96 ? 65.818 35.735 93.010 1.00 52.65 97 ALA A C 1
ATOM 786 O O . ALA A 1 96 ? 65.245 35.578 94.089 1.00 48.37 97 ALA A O 1
ATOM 788 N N . ASN A 1 97 ? 66.563 34.782 92.457 1.00 52.93 98 ASN A N 1
ATOM 789 C CA . ASN A 1 97 ? 66.598 33.425 93.010 1.00 54.40 98 ASN A CA 1
ATOM 790 C C . ASN A 1 97 ? 67.249 33.168 94.380 1.00 60.34 98 ASN A C 1
ATOM 791 O O . ASN A 1 97 ? 66.820 32.267 95.098 1.00 66.81 98 ASN A O 1
ATOM 796 N N . GLY A 1 98 ? 68.267 33.934 94.753 1.00 59.68 99 GLY A N 1
ATOM 797 C CA . GLY A 1 98 ? 69.061 33.590 95.927 1.00 56.77 99 GLY A CA 1
ATOM 798 C C . GLY A 1 98 ? 68.547 33.971 97.310 1.00 51.18 99 GLY A C 1
ATOM 799 O O . GLY A 1 98 ? 69.244 33.771 98.312 1.00 44.96 99 GLY A O 1
ATOM 800 N N . ALA A 1 99 ? 67.356 34.560 97.376 1.00 43.69 100 ALA A N 1
ATOM 801 C CA . ALA A 1 99 ? 66.790 34.973 98.657 1.00 37.23 100 ALA A CA 1
ATOM 802 C C . ALA A 1 99 ? 65.272 34.788 98.647 1.00 27.63 100 ALA A C 1
ATOM 803 O O . ALA A 1 99 ? 64.667 34.636 97.586 1.00 29.39 100 ALA A O 1
ATOM 805 N N . PRO A 1 100 ? 64.663 34.739 99.837 1.00 25.05 101 PRO A N 1
ATOM 806 C CA . PRO A 1 100 ? 63.217 34.522 99.926 1.00 21.53 101 PRO A CA 1
ATOM 807 C C . PRO A 1 100 ? 62.381 35.627 99.277 1.00 21.51 101 PRO A C 1
ATOM 808 O O . PRO A 1 100 ? 62.860 36.740 99.048 1.00 21.51 101 PRO A O 1
ATOM 812 N N . ALA A 1 101 ? 61.123 35.307 99.009 1.00 19.20 102 ALA A N 1
ATOM 813 C CA . ALA A 1 101 ? 60.152 36.310 98.577 1.00 19.93 102 ALA A CA 1
ATOM 814 C C . ALA A 1 101 ? 59.860 37.302 99.700 1.00 19.17 102 ALA A C 1
ATOM 815 O O . ALA A 1 101 ? 59.890 36.953 100.891 1.00 17.75 102 ALA A O 1
ATOM 817 N N . ILE A 1 102 ? 59.551 38.533 99.307 1.00 18.05 103 ILE A N 1
ATOM 818 C CA . ILE A 1 102 ? 59.312 39.630 100.246 1.00 15.38 103 ILE A CA 1
ATOM 819 C C . ILE A 1 102 ? 57.827 39.838 100.521 1.00 21.66 103 ILE A C 1
ATOM 820 O O . ILE A 1 102 ? 57.026 39.916 99.584 1.00 22.57 103 ILE A O 1
ATOM 825 N N . THR A 1 103 ? 57.474 39.935 101.800 1.00 17.31 104 THR A N 1
ATOM 826 C CA . THR A 1 103 ? 56.141 40.354 102.242 1.00 20.05 104 THR A CA 1
ATOM 827 C C . THR A 1 103 ? 56.241 41.783 102.758 1.00 18.20 104 THR A C 1
ATOM 828 O O . THR A 1 103 ? 57.123 42.072 103.569 1.00 15.82 104 THR A O 1
ATOM 832 N N . LEU A 1 104 ? 55.368 42.672 102.285 1.00 17.45 105 LEU A N 1
ATOM 833 C CA . LEU A 1 104 ? 55.380 44.069 102.748 1.00 18.42 105 LEU A CA 1
ATOM 834 C C . LEU A 1 104 ? 54.217 44.314 103.706 1.00 20.23 105 LEU A C 1
ATOM 835 O O . LEU A 1 104 ? 53.074 43.934 103.418 1.00 18.58 105 LEU A O 1
ATOM 840 N N . LEU A 1 105 ? 54.515 44.931 104.845 1.00 15.48 106 LEU A N 1
ATOM 841 C CA . LEU A 1 105 ? 53.485 45.321 105.802 1.00 17.66 106 LEU A CA 1
ATOM 842 C C . LEU A 1 105 ? 53.481 46.834 105.947 1.00 16.94 106 LEU A C 1
ATOM 843 O O . LEU A 1 105 ? 54.531 47.469 105.951 1.00 16.63 106 LEU A O 1
ATOM 848 N N . ILE A 1 106 ? 52.296 47.412 106.082 1.00 16.98 107 ILE A N 1
ATOM 849 C CA . ILE A 1 106 ? 52.194 48.858 106.181 1.00 17.42 107 ILE A CA 1
ATOM 850 C C . ILE A 1 106 ? 52.192 49.321 107.630 1.00 20.72 107 ILE A C 1
ATOM 851 O O . ILE A 1 106 ? 51.394 48.845 108.446 1.00 19.69 107 ILE A O 1
ATOM 856 N N . ARG A 1 107 ? 53.048 50.284 107.935 1.00 19.18 108 ARG A N 1
ATOM 857 C CA . ARG A 1 107 ? 53.005 50.911 109.245 1.00 19.23 108 ARG A CA 1
ATOM 858 C C . ARG A 1 107 ? 51.849 51.896 109.261 1.00 20.36 108 ARG A C 1
ATOM 859 O O . ARG A 1 107 ? 51.879 52.899 108.551 1.00 22.39 108 ARG A O 1
ATOM 867 N N . GLU A 1 108 ? 50.862 51.648 110.119 1.00 22.29 109 GLU A N 1
ATOM 868 C CA . GLU A 1 108 ? 49.718 52.553 110.205 1.00 30.65 109 GLU A CA 1
ATOM 869 C C . GLU A 1 108 ? 50.067 53.712 111.142 1.00 33.21 109 GLU A C 1
ATOM 870 O O . GLU A 1 108 ? 50.764 53.526 112.147 1.00 27.55 109 GLU A O 1
ATOM 876 N N . LYS A 1 109 ? 49.665 54.918 110.751 1.00 38.81 110 LYS A N 1
ATOM 877 C CA . LYS A 1 109 ? 49.846 56.115 111.574 1.00 47.26 110 LYS A CA 1
ATOM 878 C C . LYS A 1 109 ? 48.800 56.277 112.679 1.00 49.99 110 LYS A C 1
ATOM 879 O O . LYS A 1 109 ? 49.126 56.566 113.826 1.00 53.71 110 LYS A O 1
ATOM 885 N N . ASN A 1 110 ? 47.533 56.129 112.310 1.00 49.70 111 ASN A N 1
ATOM 886 C CA . ASN A 1 110 ? 46.444 56.412 113.236 1.00 54.34 111 ASN A CA 1
ATOM 887 C C . ASN A 1 110 ? 45.884 55.173 113.938 1.00 57.94 111 ASN A C 1
ATOM 888 O O . ASN A 1 110 ? 44.925 55.267 114.710 1.00 61.25 111 ASN A O 1
ATOM 890 N N . GLU A 1 111 ? 46.474 54.012 113.668 1.00 52.29 112 GLU A N 1
ATOM 891 C CA . GLU A 1 111 ? 45.939 52.760 114.191 1.00 50.90 112 GLU A CA 1
ATOM 892 C C . GLU A 1 111 ? 47.011 51.901 114.854 1.00 50.05 112 GLU A C 1
ATOM 893 O O . GLU A 1 111 ? 48.210 52.157 114.715 1.00 43.61 112 GLU A O 1
ATOM 899 N N . SER A 1 112 ? 46.571 50.890 115.596 1.00 45.78 113 SER A N 1
ATOM 900 C CA . SER A 1 112 ? 47.501 49.955 116.204 1.00 43.24 113 SER A CA 1
ATOM 901 C C . SER A 1 112 ? 48.247 49.183 115.124 1.00 33.90 113 SER A C 1
ATOM 902 O O . SER A 1 112 ? 47.688 48.836 114.087 1.00 33.05 113 SER A O 1
ATOM 905 N N . ASN A 1 113 ? 49.530 48.968 115.360 1.00 29.04 114 ASN A N 1
ATOM 906 C CA . ASN A 1 113 ? 50.329 48.110 114.503 1.00 25.07 114 ASN A CA 1
ATOM 907 C C . ASN A 1 113 ? 50.463 46.698 115.045 1.00 25.12 114 ASN A C 1
ATOM 908 O O . ASN A 1 113 ? 51.256 45.917 114.542 1.00 21.80 114 ASN A O 1
ATOM 913 N N . LYS A 1 114 ? 49.736 46.395 116.122 1.00 25.21 115 LYS A N 1
ATOM 914 C CA . LYS A 1 114 ? 49.861 45.093 116.773 1.00 24.60 115 LYS A CA 1
ATOM 915 C C . LYS A 1 114 ? 49.775 43.914 115.807 1.00 23.49 115 LYS A C 1
ATOM 916 O O . LYS A 1 114 ? 50.527 42.951 115.925 1.00 23.75 115 LYS A O 1
ATOM 922 N N . SER A 1 115 ? 48.860 43.990 114.850 1.00 22.19 116 SER A N 1
ATOM 923 C CA . SER A 1 115 ? 48.651 42.894 113.919 1.00 26.27 116 SER A CA 1
ATOM 924 C C . SER A 1 115 ? 49.902 42.607 113.083 1.00 23.88 116 SER A C 1
ATOM 925 O O . SER A 1 115 ? 50.296 41.447 112.893 1.00 20.69 116 SER A O 1
ATOM 928 N N . SER A 1 116 ? 50.516 43.674 112.577 1.00 22.07 117 SER A N 1
ATOM 929 C CA . SER A 1 116 ? 51.754 43.539 111.808 1.00 20.16 117 SER A CA 1
ATOM 930 C C . SER A 1 116 ? 52.923 43.058 112.668 1.00 19.50 117 SER A C 1
ATOM 931 O O . SER A 1 116 ? 53.718 42.219 112.224 1.00 17.24 117 SER A O 1
ATOM 934 N N . PHE A 1 117 ? 53.037 43.595 113.888 1.00 17.60 118 PHE A N 1
ATOM 935 C CA . PHE A 1 117 ? 54.099 43.167 114.804 1.00 17.95 118 PHE A CA 1
ATOM 936 C C . PHE A 1 117 ? 53.954 41.671 115.072 1.00 19.67 118 PHE A C 1
ATOM 937 O O . PHE A 1 117 ? 54.942 40.939 115.094 1.00 19.21 118 PHE A O 1
ATOM 945 N N . ASP A 1 118 ? 52.713 41.227 115.277 1.00 17.33 119 ASP A N 1
ATOM 946 C CA . ASP A 1 118 ? 52.449 39.811 115.544 1.00 21.97 119 ASP A CA 1
ATOM 947 C C . ASP A 1 118 ? 52.850 38.925 114.362 1.00 20.13 119 ASP A C 1
ATOM 948 O O . ASP A 1 118 ? 53.359 37.818 114.562 1.00 20.27 119 ASP A O 1
ATOM 953 N N . LYS A 1 119 ? 52.595 39.389 113.139 1.00 19.34 120 LYS A N 1
ATOM 954 C CA . LYS A 1 119 ? 53.005 38.628 111.955 1.00 19.49 120 LYS A CA 1
ATOM 955 C C . LYS A 1 119 ? 54.519 38.451 111.924 1.00 19.92 120 LYS A C 1
ATOM 956 O O . LYS A 1 119 ? 55.027 37.369 111.619 1.00 17.40 120 LYS A O 1
ATOM 962 N N . MET A 1 120 ? 55.248 39.509 112.247 1.00 17.15 121 MET A N 1
ATOM 963 C CA . MET A 1 120 ? 56.701 39.409 112.177 1.00 17.12 121 MET A CA 1
ATOM 964 C C . MET A 1 120 ? 57.216 38.514 113.297 1.00 15.85 121 MET A C 1
ATOM 965 O O . MET A 1 120 ? 58.156 37.743 113.117 1.00 16.01 121 MET A O 1
ATOM 970 N N . ILE A 1 121 ? 56.610 38.633 114.466 1.00 17.58 122 ILE A N 1
ATOM 971 C CA . ILE A 1 121 ? 57.029 37.790 115.575 1.00 16.46 122 ILE A CA 1
ATOM 972 C C . ILE A 1 121 ? 56.763 36.322 115.255 1.00 16.34 122 ILE A C 1
ATOM 973 O O . ILE A 1 121 ? 57.607 35.457 115.515 1.00 17.50 122 ILE A O 1
ATOM 978 N N . GLU A 1 122 ? 55.617 36.031 114.646 1.00 17.60 123 GLU A N 1
ATOM 979 C CA . GLU A 1 122 ? 55.343 34.646 114.269 1.00 18.93 123 GLU A CA 1
ATOM 980 C C . GLU A 1 122 ? 56.331 34.156 113.205 1.00 18.83 123 GLU A C 1
ATOM 981 O O . GLU A 1 122 ? 56.765 33.004 113.234 1.00 20.48 123 GLU A O 1
ATOM 987 N N . ALA A 1 123 ? 56.699 35.023 112.271 1.00 16.84 124 ALA A N 1
ATOM 988 C CA . ALA A 1 123 ? 57.681 34.642 111.255 1.00 15.96 124 ALA A CA 1
ATOM 989 C C . ALA A 1 123 ? 59.019 34.281 111.888 1.00 17.32 124 ALA A C 1
ATOM 990 O O . ALA A 1 123 ? 59.669 33.321 111.471 1.00 17.56 124 ALA A O 1
ATOM 992 N N . ILE A 1 124 ? 59.443 35.065 112.875 1.00 14.38 125 ILE A N 1
ATOM 993 C CA . ILE A 1 124 ? 60.677 34.747 113.590 1.00 15.10 125 ILE A CA 1
ATOM 994 C C . ILE A 1 124 ? 60.584 33.381 114.291 1.00 19.52 125 ILE A C 1
ATOM 995 O O . ILE A 1 124 ? 61.483 32.541 114.167 1.00 17.80 125 ILE A O 1
ATOM 1000 N N . LYS A 1 125 ? 59.491 33.157 115.016 1.00 19.13 126 LYS A N 1
ATOM 1001 C CA . LYS A 1 125 ? 59.302 31.883 115.712 1.00 20.05 126 LYS A CA 1
ATOM 1002 C C . LYS A 1 125 ? 59.347 30.689 114.758 1.00 21.01 126 LYS A C 1
ATOM 1003 O O . LYS A 1 125 ? 59.769 29.590 115.144 1.00 21.30 126 LYS A O 1
ATOM 1009 N N . GLU A 1 126 ? 58.908 30.904 113.517 1.00 20.76 127 GLU A N 1
ATOM 1010 C CA . GLU A 1 126 ? 58.865 29.829 112.528 1.00 18.67 127 GLU A CA 1
ATOM 1011 C C . GLU A 1 126 ? 60.178 29.640 111.774 1.00 20.96 127 GLU A C 1
ATOM 1012 O O . GLU A 1 126 ? 60.358 28.630 111.102 1.00 21.39 127 GLU A O 1
ATOM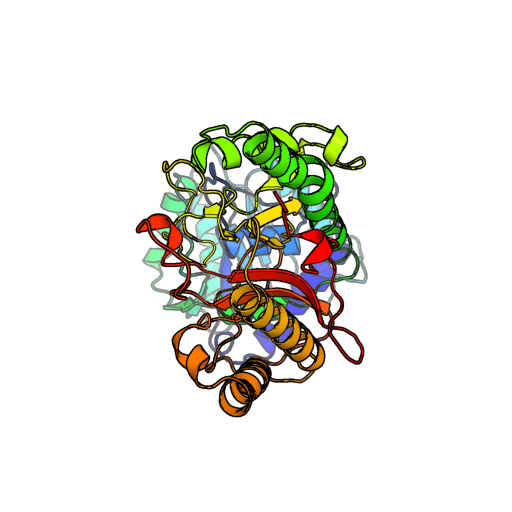 1018 N N . SER A 1 127 ? 61.086 30.604 111.896 1.00 17.55 128 SER A N 1
ATOM 1019 C CA . SER A 1 127 ? 62.347 30.589 111.136 1.00 17.10 128 SER A CA 1
ATOM 1020 C C . SER A 1 127 ? 63.425 29.751 111.836 1.00 22.58 128 SER A C 1
ATOM 1021 O O . SER A 1 127 ? 63.750 30.014 112.998 1.00 21.30 128 SER A O 1
ATOM 1024 N N . LYS A 1 128 ? 63.959 28.748 111.130 1.00 18.12 129 LYS A N 1
ATOM 1025 C CA . LYS A 1 128 ? 64.954 27.824 111.675 1.00 20.31 129 LYS A CA 1
ATOM 1026 C C . LYS A 1 128 ? 64.478 27.335 113.044 1.00 22.51 129 LYS A C 1
ATOM 1027 O O . LYS A 1 128 ? 63.383 26.781 113.138 1.00 22.92 129 LYS A O 1
ATOM 1033 N N . ASN A 1 129 ? 65.264 27.545 114.102 1.00 22.21 130 ASN A N 1
ATOM 1034 C CA . ASN A 1 129 ? 64.845 27.088 115.435 1.00 22.56 130 ASN A CA 1
ATOM 1035 C C . ASN A 1 129 ? 63.960 28.072 116.206 1.00 24.88 130 ASN A C 1
ATOM 1036 O O . ASN A 1 129 ? 63.467 27.743 117.281 1.00 24.27 130 ASN A O 1
ATOM 1041 N N . GLY A 1 130 ? 63.773 29.283 115.679 1.00 19.89 131 GLY A N 1
ATOM 1042 C CA . GLY A 1 130 ? 62.827 30.227 116.255 1.00 18.89 131 GLY A CA 1
ATOM 1043 C C . GLY A 1 130 ? 63.164 30.778 117.635 1.00 23.07 131 GLY A C 1
ATOM 1044 O O . GLY A 1 130 ? 62.282 31.205 118.359 1.00 22.05 131 GLY A O 1
ATOM 1045 N N . LYS A 1 131 ? 64.450 30.821 117.962 1.00 20.45 132 LYS A N 1
ATOM 1046 C CA . LYS A 1 131 ? 64.954 31.079 119.323 1.00 22.11 132 LYS A CA 1
ATOM 1047 C C . LYS A 1 131 ? 65.823 32.340 119.414 1.00 20.84 132 LYS A C 1
ATOM 1048 O O . LYS A 1 131 ? 65.757 33.053 120.416 1.00 21.69 132 LYS A O 1
ATOM 1054 N N . LYS A 1 132 ? 66.818 32.425 118.534 1.00 19.88 133 LYS A N 1
ATOM 1055 C CA . LYS A 1 132 ? 67.830 33.478 118.561 1.00 17.53 133 LYS A CA 1
ATOM 1056 C C . LYS A 1 132 ? 67.758 34.412 117.354 1.00 19.88 133 LYS A C 1
ATOM 1057 O O . LYS A 1 132 ? 67.672 33.957 116.219 1.00 19.57 133 LYS A O 1
ATOM 1063 N N . ILE A 1 133 ? 67.816 35.716 117.598 1.00 13.92 134 ILE A N 1
ATOM 1064 C CA . ILE A 1 133 ? 67.772 36.682 116.493 1.00 13.10 134 ILE A CA 1
ATOM 1065 C C . ILE A 1 133 ? 69.105 37.414 116.373 1.00 18.43 134 ILE A C 1
ATOM 1066 O O . ILE A 1 133 ? 69.744 37.725 117.386 1.00 17.70 134 ILE A O 1
ATOM 1071 N N . GLY A 1 134 ? 69.581 37.544 115.140 1.00 16.57 135 GLY A N 1
ATOM 1072 C CA . GLY A 1 134 ? 70.735 38.370 114.821 1.00 14.63 135 GLY A CA 1
ATOM 1073 C C . GLY A 1 134 ? 70.383 39.835 114.820 1.00 15.80 135 GLY A C 1
ATOM 1074 O O . GLY A 1 134 ? 69.466 40.244 114.100 1.00 14.03 135 GLY A O 1
ATOM 1075 N N . VAL A 1 135 ? 71.150 40.644 115.554 1.00 14.28 136 VAL A N 1
ATOM 1076 C CA . VAL A 1 135 ? 70.834 42.065 115.706 1.00 13.94 136 VAL A CA 1
ATOM 1077 C C . VAL A 1 135 ? 72.099 42.913 115.621 1.00 16.99 136 VAL A C 1
ATOM 1078 O O . VAL A 1 135 ? 73.216 42.387 115.682 1.00 16.32 136 VAL A O 1
ATOM 1082 N N . PHE A 1 136 ? 71.915 44.223 115.473 1.00 15.86 137 PHE A N 1
ATOM 1083 C CA . PHE A 1 136 ? 73.030 45.141 115.584 1.00 14.75 137 PHE A CA 1
ATOM 1084 C C . PHE A 1 136 ? 72.904 45.794 116.962 1.00 15.76 137 PHE A C 1
ATOM 1085 O O . PHE A 1 136 ? 72.091 46.708 117.158 1.00 15.55 137 PHE A O 1
ATOM 1093 N N . SER A 1 137 ? 73.752 45.373 117.896 1.00 17.30 138 SER A N 1
ATOM 1094 C CA . SER A 1 137 ? 73.545 45.669 119.303 1.00 20.75 138 SER A CA 1
ATOM 1095 C C . SER A 1 137 ? 73.716 47.139 119.637 1.00 19.19 138 SER A C 1
ATOM 1096 O O . SER A 1 137 ? 73.138 47.613 120.598 1.00 22.49 138 SER A O 1
ATOM 1099 N N . LYS A 1 138 ? 74.498 47.848 118.835 1.00 22.70 139 LYS A N 1
ATOM 1100 C CA . LYS A 1 138 ? 74.805 49.244 119.135 1.00 27.73 139 LYS A CA 1
ATOM 1101 C C . LYS A 1 138 ? 73.651 50.188 118.781 1.00 27.91 139 LYS A C 1
ATOM 1102 O O . LYS A 1 138 ? 73.654 51.349 119.184 1.00 24.07 139 LYS A O 1
ATOM 1108 N N . ASP A 1 139 ? 72.676 49.698 118.018 1.00 21.36 140 ASP A N 1
ATOM 1109 C CA . ASP A 1 139 ? 71.697 50.591 117.400 1.00 15.48 140 ASP A CA 1
ATOM 1110 C C . ASP A 1 139 ? 70.457 50.721 118.250 1.00 20.01 140 ASP A C 1
ATOM 1111 O O . ASP A 1 139 ? 69.759 49.736 118.505 1.00 24.45 140 ASP A O 1
ATOM 1116 N N . LYS A 1 140 ? 70.222 51.917 118.761 1.00 18.00 141 LYS A N 1
ATOM 1117 C CA . LYS A 1 140 ? 68.962 52.178 119.426 1.00 18.34 141 LYS A CA 1
ATOM 1118 C C . LYS A 1 140 ? 68.436 53.493 118.877 1.00 22.99 141 LYS A C 1
ATOM 1119 O O . LYS A 1 140 ? 68.903 54.560 119.272 1.00 30.10 141 LYS A O 1
ATOM 1125 N N . PHE A 1 141 ? 67.419 53.430 118.027 1.00 15.87 142 PHE A N 1
ATOM 1126 C CA . PHE A 1 141 ? 66.852 54.655 117.466 1.00 16.97 142 PHE A CA 1
ATOM 1127 C C . PHE A 1 141 ? 65.688 55.132 118.304 1.00 18.08 142 PHE A C 1
ATOM 1128 O O . PHE A 1 141 ? 64.931 54.311 118.816 1.00 19.27 142 PHE A O 1
ATOM 1136 N N . PRO A 1 142 ? 65.512 56.458 118.420 1.00 17.79 143 PRO A N 1
ATOM 1137 C CA . PRO A 1 142 ? 64.383 56.985 119.191 1.00 21.10 143 PRO A CA 1
ATOM 1138 C C . PRO A 1 142 ? 63.070 56.912 118.415 1.00 18.70 143 PRO A C 1
ATOM 1139 O O . PRO A 1 142 ? 63.066 56.467 117.258 1.00 16.59 143 PRO A O 1
ATOM 1143 N N . GLY A 1 143 ? 61.991 57.362 119.050 1.00 19.05 144 GLY A N 1
ATOM 1144 C CA . GLY A 1 143 ? 60.681 57.459 118.421 1.00 20.28 144 GLY A CA 1
ATOM 1145 C C . GLY A 1 143 ? 59.645 56.453 118.891 1.00 20.87 144 GLY A C 1
ATOM 1146 O O . GLY A 1 143 ? 59.969 55.424 119.510 1.00 18.85 144 GLY A O 1
ATOM 1147 N N . GLU A 1 144 ? 58.384 56.755 118.589 1.00 18.66 145 GLU A N 1
ATOM 1148 C CA . GLU A 1 144 ? 57.254 55.979 119.087 1.00 18.31 145 GLU A CA 1
ATOM 1149 C C . GLU A 1 144 ? 57.155 54.626 118.414 1.00 20.36 145 GLU A C 1
ATOM 1150 O O . GLU A 1 144 ? 56.740 53.645 119.035 1.00 19.96 145 GLU A O 1
ATOM 1156 N N . PHE A 1 145 ? 57.503 54.575 117.132 1.00 17.64 146 PHE A N 1
ATOM 1157 C CA . PHE A 1 145 ? 57.392 53.328 116.401 1.00 16.46 146 PHE A CA 1
ATOM 1158 C C . PHE A 1 145 ? 58.361 52.287 116.987 1.00 16.53 146 PHE A C 1
ATOM 1159 O O . PHE A 1 145 ? 57.983 51.140 117.217 1.00 15.63 146 PHE A O 1
ATOM 1167 N N . MET A 1 146 ? 59.606 52.679 117.228 1.00 16.30 147 MET A N 1
ATOM 1168 C CA . MET A 1 146 ? 60.567 51.744 117.829 1.00 15.27 147 MET A CA 1
ATOM 1169 C C . MET A 1 146 ? 60.157 51.356 119.252 1.00 18.64 147 MET A C 1
ATOM 1170 O O . MET A 1 146 ? 60.291 50.198 119.645 1.00 19.12 147 MET A O 1
ATOM 1175 N N . LYS A 1 147 ? 59.640 52.311 120.016 1.00 19.34 148 LYS A N 1
ATOM 1176 C CA . LYS A 1 147 ? 59.150 51.975 121.356 1.00 20.70 148 LYS A CA 1
ATOM 1177 C C . LYS A 1 147 ? 58.089 50.876 121.268 1.00 24.71 148 LYS A C 1
ATOM 1178 O O . LYS A 1 147 ? 58.161 49.870 121.993 1.00 25.15 148 LYS A O 1
ATOM 1184 N N . SER A 1 148 ? 57.118 51.059 120.371 1.00 17.98 149 SER A N 1
ATOM 1185 C CA . SER A 1 148 ? 56.016 50.109 120.246 1.00 19.37 149 SER A CA 1
ATOM 1186 C C . SER A 1 148 ? 56.501 48.730 119.811 1.00 18.94 149 SER A C 1
ATOM 1187 O O . SER A 1 148 ? 56.052 47.707 120.343 1.00 21.22 149 SER A O 1
ATOM 1190 N N . TRP A 1 149 ? 57.396 48.703 118.831 1.00 15.55 150 TRP A N 1
ATOM 1191 C CA . TRP A 1 149 ? 57.941 47.440 118.324 1.00 17.31 150 TRP A CA 1
ATOM 1192 C C . TRP A 1 149 ? 58.777 46.719 119.376 1.00 18.20 150 TRP A C 1
ATOM 1193 O O . TRP A 1 149 ? 58.631 45.514 119.595 1.00 18.44 150 TRP A O 1
ATOM 1204 N N . ASN A 1 150 ? 59.664 47.456 120.025 1.00 18.59 151 ASN A N 1
ATOM 1205 C CA . ASN A 1 150 ? 60.519 46.834 121.028 1.00 26.27 151 ASN A CA 1
ATOM 1206 C C . ASN A 1 150 ? 59.723 46.260 122.198 1.00 27.08 151 ASN A C 1
ATOM 1207 O O . ASN A 1 150 ? 60.050 45.173 122.691 1.00 24.57 151 ASN A O 1
ATOM 1212 N N . ASP A 1 151 ? 58.679 46.974 122.623 1.00 24.28 152 ASP A N 1
ATOM 1213 C CA . ASP A 1 151 ? 57.755 46.477 123.651 1.00 29.26 152 ASP A CA 1
ATOM 1214 C C . ASP A 1 151 ? 57.182 45.125 123.258 1.00 29.32 152 ASP A C 1
ATOM 1215 O O . ASP A 1 151 ? 57.077 44.209 124.076 1.00 28.24 152 ASP A O 1
ATOM 1220 N N . CYS A 1 152 ? 56.775 45.027 122.001 1.00 21.02 153 CYS A N 1
ATOM 1221 C CA A CYS A 1 152 ? 56.206 43.791 121.474 0.50 20.67 153 CYS A CA 1
ATOM 1222 C CA B CYS A 1 152 ? 56.208 43.805 121.474 0.50 20.67 153 CYS A CA 1
ATOM 1223 C C . CYS A 1 152 ? 57.260 42.697 121.379 1.00 21.04 153 CYS A C 1
ATOM 1224 O O . CYS A 1 152 ? 57.055 41.569 121.848 1.00 22.12 153 CYS A O 1
ATOM 1229 N N . LEU A 1 153 ? 58.389 43.026 120.764 1.00 16.99 154 LEU A N 1
ATOM 1230 C CA . LEU A 1 153 ? 59.450 42.053 120.551 1.00 18.33 154 LEU A CA 1
ATOM 1231 C C . LEU A 1 153 ? 60.032 41.539 121.871 1.00 22.26 154 LEU A C 1
ATOM 1232 O O . LEU A 1 153 ? 60.358 40.362 121.992 1.00 20.03 154 LEU A O 1
ATOM 1237 N N . ASN A 1 154 ? 60.149 42.406 122.870 1.00 19.51 155 ASN A N 1
ATOM 1238 C CA . ASN A 1 154 ? 60.832 42.004 124.099 1.00 23.59 155 ASN A CA 1
ATOM 1239 C C . ASN A 1 154 ? 60.021 41.003 124.925 1.00 24.16 155 ASN A C 1
ATOM 1240 O O . ASN A 1 154 ? 60.578 40.300 125.768 1.00 27.23 155 ASN A O 1
ATOM 1245 N N . LYS A 1 155 ? 58.711 40.933 124.683 1.00 19.55 156 LYS A N 1
ATOM 1246 C CA . LYS A 1 155 ? 57.863 39.991 125.409 1.00 22.03 156 LYS A CA 1
ATOM 1247 C C . LYS A 1 155 ? 58.167 38.555 125.027 1.00 20.73 156 LYS A C 1
ATOM 1248 O O . LYS A 1 155 ? 57.720 37.636 125.705 1.00 21.63 156 LYS A O 1
ATOM 1254 N N . GLU A 1 156 ? 58.866 38.369 123.906 1.00 18.95 157 GLU A N 1
ATOM 1255 C CA . GLU A 1 156 ? 59.038 37.030 123.328 1.00 19.29 157 GLU A CA 1
ATOM 1256 C C . GLU A 1 156 ? 60.289 36.295 123.802 1.00 21.12 157 GLU A C 1
ATOM 1257 O O . GLU A 1 156 ? 60.445 35.101 123.547 1.00 20.90 157 GLU A O 1
ATOM 1263 N N . GLY A 1 157 ? 61.173 37.008 124.489 1.00 20.49 158 GLY A N 1
ATOM 1264 C CA . GLY A 1 157 ? 62.368 36.397 125.053 1.00 20.90 158 GLY A CA 1
ATOM 1265 C C . GLY A 1 157 ? 63.326 35.751 124.061 1.00 18.63 158 GLY A C 1
ATOM 1266 O O . GLY A 1 157 ? 63.990 34.772 124.395 1.00 22.91 158 GLY A O 1
ATOM 1267 N N . PHE A 1 158 ? 63.403 36.277 122.841 1.00 19.03 159 PHE A N 1
ATOM 1268 C CA . PHE A 1 158 ? 64.419 35.798 121.907 1.00 19.15 159 PHE A CA 1
ATOM 1269 C C . PHE A 1 158 ? 65.819 36.140 122.432 1.00 21.70 159 PHE A C 1
ATOM 1270 O O . PHE A 1 158 ? 66.036 37.230 122.961 1.00 21.74 159 PHE A O 1
ATOM 1278 N N . ASP A 1 159 ? 66.771 35.237 122.267 1.00 19.37 160 ASP A N 1
ATOM 1279 C CA . ASP A 1 159 ? 68.162 35.571 122.567 1.00 20.00 160 ASP A CA 1
ATOM 1280 C C . ASP A 1 159 ? 68.686 36.476 121.473 1.00 23.11 160 ASP A C 1
ATOM 1281 O O . ASP A 1 159 ? 68.454 36.220 120.291 1.00 22.56 160 ASP A O 1
ATOM 1286 N N . LYS A 1 160 ? 69.371 37.554 121.849 1.00 18.81 161 LYS A N 1
ATOM 1287 C CA . LYS A 1 160 ? 69.915 38.454 120.835 1.00 21.84 161 LYS A CA 1
ATOM 1288 C C . LYS A 1 160 ? 71.398 38.210 120.632 1.00 20.28 161 LYS A C 1
ATOM 1289 O O . LYS A 1 160 ? 72.187 38.207 121.584 1.00 22.87 161 LYS A O 1
ATOM 1295 N N . ILE A 1 161 ? 71.770 37.979 119.385 1.00 15.73 162 ILE A N 1
ATOM 1296 C CA . ILE A 1 161 ? 73.148 37.747 119.031 1.00 16.51 162 ILE A CA 1
ATOM 1297 C C . ILE A 1 161 ? 73.633 38.913 118.177 1.00 14.97 162 ILE A C 1
ATOM 1298 O O . ILE A 1 161 ? 73.055 39.191 117.124 1.00 16.28 162 ILE A O 1
ATOM 1303 N N . ASP A 1 162 ? 74.693 39.596 118.616 1.00 16.08 163 ASP A N 1
ATOM 1304 C CA . ASP A 1 162 ? 75.237 40.685 117.799 1.00 15.78 163 ASP A CA 1
ATOM 1305 C C . ASP A 1 162 ? 75.925 40.125 116.552 1.00 16.91 163 ASP A C 1
ATOM 1306 O O . ASP A 1 162 ? 76.806 39.266 116.646 1.00 17.30 163 ASP A O 1
ATOM 1311 N N . ILE A 1 163 ? 75.443 40.531 115.383 1.00 13.41 164 ILE A N 1
ATOM 1312 C CA . ILE A 1 163 ? 76.049 40.173 114.104 1.00 14.31 164 ILE A CA 1
ATOM 1313 C C . ILE A 1 163 ? 76.853 41.301 113.443 1.00 15.41 164 ILE A C 1
ATOM 1314 O O . ILE A 1 163 ? 77.121 41.219 112.255 1.00 15.11 164 ILE A O 1
ATOM 1319 N N . SER A 1 164 ? 77.088 42.409 114.143 1.00 13.69 165 SER A N 1
ATOM 1320 C CA . SER A 1 164 ? 77.749 43.556 113.510 1.00 13.16 165 SER A CA 1
ATOM 1321 C C . SER A 1 164 ? 79.052 43.190 112.775 1.00 12.06 165 SER A C 1
ATOM 1322 O O . SER A 1 164 ? 79.264 43.612 111.636 1.00 15.26 165 SER A O 1
ATOM 1325 N N . ALA A 1 165 ? 79.912 42.409 113.418 1.00 14.48 166 ALA A N 1
ATOM 1326 C CA . ALA A 1 165 ? 81.205 42.089 112.810 1.00 17.05 166 ALA A CA 1
ATOM 1327 C C . ALA A 1 165 ? 81.063 41.227 111.544 1.00 18.17 166 ALA A C 1
ATOM 1328 O O . ALA A 1 165 ? 81.733 41.483 110.539 1.00 16.17 166 ALA A O 1
ATOM 1330 N N . VAL A 1 166 ? 80.223 40.198 111.580 1.00 15.45 167 VAL A N 1
ATOM 1331 C CA . VAL A 1 166 ? 80.111 39.355 110.389 1.00 15.62 167 VAL A CA 1
ATOM 1332 C C . VAL A 1 166 ? 79.413 40.124 109.265 1.00 14.50 167 VAL A C 1
ATOM 1333 O O . VAL A 1 166 ? 79.758 39.943 108.107 1.00 16.01 167 VAL A O 1
ATOM 1337 N N . VAL A 1 167 ? 78.450 40.990 109.585 1.00 15.03 168 VAL A N 1
ATOM 1338 C CA . VAL A 1 167 ? 77.837 41.778 108.515 1.00 14.03 168 VAL A CA 1
ATOM 1339 C C . VAL A 1 167 ? 78.836 42.770 107.929 1.00 14.20 168 VAL A C 1
ATOM 1340 O O . VAL A 1 167 ? 78.860 42.976 106.706 1.00 14.29 168 VAL A O 1
ATOM 1344 N N . ALA A 1 168 ? 79.689 43.346 108.777 1.00 15.75 169 ALA A N 1
ATOM 1345 C CA . ALA A 1 168 ? 80.731 44.247 108.273 1.00 14.80 169 ALA A CA 1
ATOM 1346 C C . ALA A 1 168 ? 81.571 43.516 107.221 1.00 16.26 169 ALA A C 1
ATOM 1347 O O . ALA A 1 168 ? 81.855 44.055 106.150 1.00 17.26 169 ALA A O 1
ATOM 1349 N N . TYR A 1 169 ? 81.927 42.268 107.507 1.00 14.89 170 TYR A N 1
ATOM 1350 C CA . TYR A 1 169 ? 82.751 41.519 106.558 1.00 17.51 170 TYR A CA 1
ATOM 1351 C C . TYR A 1 169 ? 81.939 41.160 105.306 1.00 21.56 170 TYR A C 1
ATOM 1352 O O . TYR A 1 169 ? 82.450 41.217 104.185 1.00 17.88 170 TYR A O 1
ATOM 1361 N N . THR A 1 170 ? 80.670 40.803 105.499 1.00 15.38 171 THR A N 1
ATOM 1362 C CA . THR A 1 170 ? 79.797 40.490 104.372 1.00 13.80 171 THR A CA 1
ATOM 1363 C C . THR A 1 170 ? 79.716 41.629 103.343 1.00 15.65 171 THR A C 1
ATOM 1364 O O . THR A 1 170 ? 79.757 41.379 102.145 1.00 18.36 171 THR A O 1
ATOM 1368 N N . ILE A 1 171 ? 79.608 42.872 103.804 1.00 14.22 172 ILE A N 1
ATOM 1369 C CA . ILE A 1 171 ? 79.418 43.992 102.880 1.00 13.55 172 ILE A CA 1
ATOM 1370 C C . ILE A 1 171 ? 80.712 44.739 102.514 1.00 17.70 172 ILE A C 1
ATOM 1371 O O . ILE A 1 171 ? 80.665 45.694 101.727 1.00 17.99 172 ILE A O 1
ATOM 1376 N N . ALA A 1 172 ? 81.853 44.297 103.045 1.00 15.18 173 ALA A N 1
ATOM 1377 C CA . ALA A 1 172 ? 83.117 45.048 102.889 1.00 16.63 173 ALA A CA 1
ATOM 1378 C C . ALA A 1 172 ? 83.577 45.168 101.434 1.00 17.92 173 ALA A C 1
ATOM 1379 O O . ALA A 1 172 ? 84.016 46.237 101.001 1.00 16.89 173 ALA A O 1
ATOM 1381 N N . VAL A 1 173 ? 83.508 44.072 100.683 1.00 17.13 174 VAL A N 1
ATOM 1382 C CA . VAL A 1 173 ? 83.914 44.131 99.290 1.00 14.64 174 VAL A CA 1
ATOM 1383 C C . VAL A 1 173 ? 82.938 45.016 98.520 1.00 20.39 174 VAL A C 1
ATOM 1384 O O . VAL A 1 173 ? 81.724 44.803 98.562 1.00 18.18 174 VAL A O 1
ATOM 1388 N N . LYS A 1 174 ? 83.476 46.001 97.807 1.00 17.74 175 LYS A N 1
ATOM 1389 C CA . LYS A 1 174 ? 82.658 46.965 97.074 1.00 16.55 175 LYS A CA 1
ATOM 1390 C C . LYS A 1 174 ? 82.425 46.525 95.638 1.00 18.33 175 LYS A C 1
ATOM 1391 O O . LYS A 1 174 ? 83.353 46.051 94.968 1.00 16.53 175 LYS A O 1
ATOM 1397 N N . GLU A 1 175 ? 81.188 46.676 95.160 1.00 17.38 176 GLU A N 1
ATOM 1398 C CA . GLU A 1 175 ? 80.906 46.538 93.728 1.00 18.18 176 GLU A CA 1
ATOM 1399 C C . GLU A 1 175 ? 81.497 47.726 92.985 1.00 22.50 176 GLU A C 1
ATOM 1400 O O . GLU A 1 175 ? 81.787 48.755 93.595 1.00 20.56 176 GLU A O 1
ATOM 1406 N N . ASP A 1 176 ? 81.667 47.592 91.672 1.00 20.90 177 ASP A N 1
ATOM 1407 C CA A ASP A 1 176 ? 82.222 48.675 90.860 0.50 23.28 177 ASP A CA 1
ATOM 1408 C CA B ASP A 1 176 ? 82.245 48.682 90.882 0.50 24.09 177 ASP A CA 1
ATOM 1409 C C . ASP A 1 176 ? 81.452 49.987 91.019 1.00 23.95 177 ASP A C 1
ATOM 1410 O O . ASP A 1 176 ? 82.045 51.069 91.068 1.00 22.58 177 ASP A O 1
ATOM 1419 N N . GLY A 1 177 ? 80.121 49.898 91.089 1.00 23.74 178 GLY A N 1
ATOM 1420 C CA . GLY A 1 177 ? 79.302 51.099 91.238 1.00 20.70 178 GLY A CA 1
ATOM 1421 C C . GLY A 1 177 ? 79.556 51.811 92.559 1.00 22.32 178 GLY A C 1
ATOM 1422 O O . GLY A 1 177 ? 79.582 53.049 92.634 1.00 22.35 178 GLY A O 1
ATOM 1423 N N . GLU A 1 178 ? 79.738 51.022 93.613 1.00 16.08 179 GLU A N 1
ATOM 1424 C CA . GLU A 1 178 ? 80.086 51.567 94.927 1.00 18.70 179 GLU A CA 1
ATOM 1425 C C . GLU A 1 178 ? 81.489 52.162 94.923 1.00 18.38 179 GLU A C 1
ATOM 1426 O O . GLU A 1 178 ? 81.732 53.210 95.522 1.00 17.58 179 GLU A O 1
ATOM 1432 N N A LEU A 1 179 ? 82.423 51.479 94.272 0.50 17.67 180 LEU A N 1
ATOM 1433 N N B LEU A 1 179 ? 82.414 51.478 94.264 0.50 17.63 180 LEU A N 1
ATOM 1434 C CA A LEU A 1 179 ? 83.785 51.998 94.184 0.50 19.40 180 LEU A CA 1
ATOM 1435 C CA B LEU A 1 179 ? 83.778 51.979 94.166 0.50 19.45 180 LEU A CA 1
ATOM 1436 C C A LEU A 1 179 ? 83.804 53.346 93.466 0.50 20.37 180 LEU A C 1
ATOM 1437 C C B LEU A 1 179 ? 83.805 53.335 93.463 0.50 20.35 180 LEU A C 1
ATOM 1438 O O A LEU A 1 179 ? 84.571 54.243 93.832 0.50 21.47 180 LEU A O 1
ATOM 1439 O O B LEU A 1 179 ? 84.574 54.227 93.838 0.50 21.49 180 LEU A O 1
ATOM 1448 N N . ASN A 1 180 ? 82.955 53.498 92.455 1.00 19.28 181 ASN A N 1
ATOM 1449 C CA . ASN A 1 180 ? 82.873 54.782 91.752 1.00 22.02 181 ASN A CA 1
ATOM 1450 C C . ASN A 1 180 ? 82.392 55.901 92.681 1.00 17.78 181 ASN A C 1
ATOM 1451 O O . ASN A 1 180 ? 82.841 57.047 92.572 1.00 19.71 181 ASN A O 1
ATOM 1456 N N . LEU A 1 181 ? 81.492 55.579 93.602 1.00 17.05 182 LEU A N 1
ATOM 1457 C CA . LEU A 1 181 ? 81.048 56.581 94.572 1.00 17.25 182 LEU A CA 1
ATOM 1458 C C . LEU A 1 181 ? 82.187 56.935 95.527 1.00 18.09 182 LEU A C 1
ATOM 1459 O O . LEU A 1 181 ? 82.406 58.111 95.834 1.00 18.84 182 LEU A O 1
ATOM 1464 N N . MET A 1 182 ? 82.916 55.923 95.987 1.00 16.52 183 MET A N 1
ATOM 1465 C CA . MET A 1 182 ? 84.021 56.172 96.913 1.00 15.60 183 MET A CA 1
ATOM 1466 C C . MET A 1 182 ? 85.162 56.908 96.211 1.00 18.44 183 MET A C 1
ATOM 1467 O O . MET A 1 182 ? 85.843 57.731 96.823 1.00 17.18 183 MET A O 1
ATOM 1472 N N . LYS A 1 183 ? 85.369 56.613 94.932 1.00 16.72 184 LYS A N 1
ATOM 1473 C CA . LYS A 1 183 ? 86.368 57.363 94.164 1.00 17.53 184 LYS A CA 1
ATOM 1474 C C . LYS A 1 183 ? 85.978 58.830 94.022 1.00 20.00 184 LYS A C 1
ATOM 1475 O O . LYS A 1 183 ? 86.832 59.722 94.133 1.00 20.03 184 LYS A O 1
ATOM 1481 N N . LYS A 1 184 ? 84.696 59.082 93.776 1.00 18.43 185 LYS A N 1
ATOM 1482 C CA . LYS A 1 184 ? 84.215 60.460 93.693 1.00 22.62 185 LYS A CA 1
ATOM 1483 C C . LYS A 1 1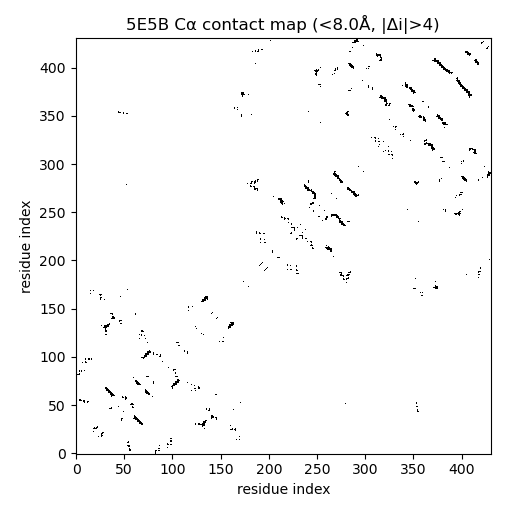84 ? 84.360 61.149 95.046 1.00 20.41 185 LYS A C 1
ATOM 1484 O O . LYS A 1 184 ? 84.789 62.296 95.097 1.00 20.52 185 LYS A O 1
ATOM 1490 N N . ALA A 1 185 ? 84.009 60.460 96.138 1.00 17.89 186 ALA A N 1
ATOM 1491 C CA . ALA A 1 185 ? 84.186 61.043 97.478 1.00 17.64 186 ALA A CA 1
ATOM 1492 C C . ALA A 1 185 ? 85.650 61.438 97.718 1.00 17.27 186 ALA A C 1
ATOM 1493 O O . ALA A 1 185 ? 85.936 62.546 98.205 1.00 17.72 186 ALA A O 1
ATOM 1495 N N . ALA A 1 186 ? 86.564 60.528 97.374 1.00 16.86 187 ALA A N 1
ATOM 1496 C CA . ALA A 1 186 ? 88.002 60.758 97.561 1.00 19.23 187 ALA A CA 1
ATOM 1497 C C . ALA A 1 186 ? 88.493 61.943 96.727 1.00 19.44 187 ALA A C 1
ATOM 1498 O O . ALA A 1 186 ? 89.349 62.723 97.177 1.00 18.37 187 ALA A O 1
ATOM 1500 N N . SER A 1 187 ? 87.963 62.089 95.514 1.00 18.97 188 SER A N 1
ATOM 1501 C CA A SER A 1 187 ? 88.391 63.188 94.655 0.50 21.42 188 SER A CA 1
ATOM 1502 C CA B SER A 1 187 ? 88.366 63.187 94.644 0.50 21.39 188 SER A CA 1
ATOM 1503 C C . SER A 1 187 ? 87.844 64.523 95.164 1.00 20.05 188 SER A C 1
ATOM 1504 O O . SER A 1 187 ? 88.527 65.547 95.062 1.00 21.01 188 SER A O 1
ATOM 1509 N N . ILE A 1 188 ? 86.629 64.518 95.723 1.00 17.58 189 ILE A N 1
ATOM 1510 C CA . ILE A 1 188 ? 86.092 65.758 96.288 1.00 17.33 189 ILE A CA 1
ATOM 1511 C C . ILE A 1 188 ? 86.908 66.152 97.519 1.00 17.20 189 ILE A C 1
ATOM 1512 O O . ILE A 1 188 ? 87.287 67.319 97.667 1.00 18.82 189 ILE A O 1
ATOM 1517 N N . THR A 1 189 ? 87.193 65.181 98.390 1.00 16.39 190 THR A N 1
ATOM 1518 C CA . THR A 1 189 ? 88.061 65.428 99.548 1.00 19.33 190 THR A CA 1
ATOM 1519 C C . THR A 1 189 ? 89.402 66.034 99.098 1.00 20.38 190 THR A C 1
ATOM 1520 O O . THR A 1 189 ? 89.884 67.023 99.664 1.00 18.82 190 THR A O 1
ATOM 1524 N N . SER A 1 190 ? 89.989 65.445 98.062 1.00 17.16 191 SER A N 1
ATOM 1525 C CA . SER A 1 190 ? 91.277 65.907 97.574 1.00 18.63 191 SER A CA 1
ATOM 1526 C C . SER A 1 190 ? 91.177 67.333 97.022 1.00 20.20 191 SER A C 1
ATOM 1527 O O . SER A 1 190 ? 92.049 68.151 97.261 1.00 21.98 191 SER A O 1
ATOM 1530 N N . GLU A 1 191 ? 90.109 67.630 96.290 1.00 19.43 192 GLU A N 1
ATOM 1531 C CA . GLU A 1 191 ? 89.953 68.967 95.728 1.00 23.14 192 GLU A CA 1
ATOM 1532 C C . GLU A 1 191 ? 89.730 70.018 96.823 1.00 22.07 192 GLU A C 1
ATOM 1533 O O . GLU A 1 191 ? 90.288 71.108 96.761 1.00 22.60 192 GLU A O 1
ATOM 1539 N N . VAL A 1 192 ? 88.909 69.693 97.813 1.00 23.43 193 VAL A N 1
ATOM 1540 C CA . VAL A 1 192 ? 88.703 70.620 98.929 1.00 21.74 193 VAL A CA 1
ATOM 1541 C C . VAL A 1 192 ? 90.023 70.858 99.655 1.00 24.94 193 VAL A C 1
ATOM 1542 O O . VAL A 1 192 ? 90.359 72.007 99.966 1.00 24.59 193 VAL A O 1
ATOM 1546 N N . PHE A 1 193 ? 90.799 69.799 99.902 1.00 20.77 194 PHE A N 1
ATOM 1547 C CA . PHE A 1 193 ? 92.109 70.019 100.529 1.00 20.14 194 PHE A CA 1
ATOM 1548 C C . PHE A 1 193 ? 93.042 70.841 99.645 1.00 25.73 194 PHE A C 1
ATOM 1549 O O . PHE A 1 193 ? 93.663 71.807 100.114 1.00 26.52 194 PHE A O 1
ATOM 1557 N N . ASN A 1 194 ? 93.165 70.464 98.376 1.00 23.27 195 ASN A N 1
ATOM 1558 C CA . ASN A 1 194 ? 94.106 71.153 97.500 1.00 24.57 195 ASN A CA 1
ATOM 1559 C C . ASN A 1 194 ? 93.717 72.608 97.256 1.00 32.41 195 ASN A C 1
ATOM 1560 O O . ASN A 1 194 ? 94.561 73.498 97.358 1.00 33.94 195 ASN A O 1
ATOM 1565 N N . LYS A 1 195 ? 92.466 72.831 96.859 1.00 25.04 196 LYS A N 1
ATOM 1566 C CA . LYS A 1 195 ? 92.017 74.152 96.420 1.00 25.57 196 LYS A CA 1
ATOM 1567 C C . LYS A 1 195 ? 91.605 75.099 97.544 1.00 27.23 196 LYS A C 1
ATOM 1568 O O . LYS A 1 195 ? 91.744 76.310 97.415 1.00 27.57 196 LYS A O 1
ATOM 1574 N N . PHE A 1 196 ? 91.074 74.555 98.632 1.00 25.56 197 PHE A N 1
ATOM 1575 C CA . PHE A 1 196 ? 90.596 75.407 99.713 1.00 26.38 197 PHE A CA 1
ATOM 1576 C C . PHE A 1 196 ? 91.490 75.347 100.940 1.00 27.98 197 PHE A C 1
ATOM 1577 O O . PHE A 1 196 ? 92.032 76.363 101.367 1.00 32.82 197 PHE A O 1
ATOM 1585 N N . PHE A 1 197 ? 91.594 74.168 101.544 1.00 28.50 198 PHE A N 1
ATOM 1586 C CA . PHE A 1 197 ? 92.173 74.104 102.871 1.00 29.98 198 PHE A CA 1
ATOM 1587 C C . PHE A 1 197 ? 93.632 74.511 102.913 1.00 32.98 198 PHE A C 1
ATOM 1588 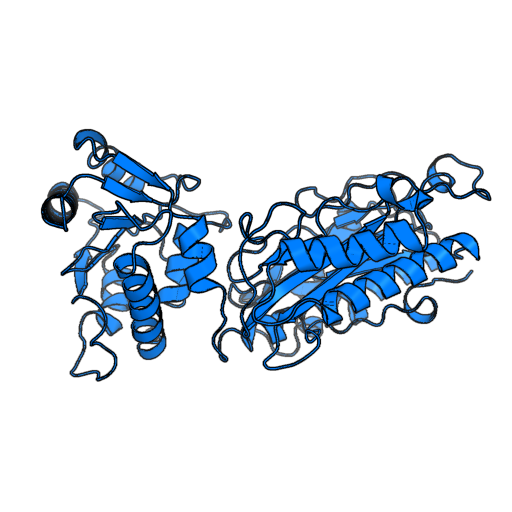O O . PHE A 1 197 ? 94.019 75.370 103.708 1.00 34.63 198 PHE A O 1
ATOM 1596 N N . LYS A 1 198 ? 94.452 73.885 102.076 1.00 33.05 199 LYS A N 1
ATOM 1597 C CA . LYS A 1 198 ? 95.873 74.203 102.046 1.00 31.32 199 LYS A CA 1
ATOM 1598 C C . LYS A 1 198 ? 96.126 75.683 101.758 1.00 37.71 199 LYS A C 1
ATOM 1599 O O . LYS A 1 198 ? 97.005 76.294 102.367 1.00 38.10 199 LYS A O 1
ATOM 1605 N N . GLU A 1 199 ? 95.354 76.261 100.839 1.00 37.12 200 GLU A N 1
ATOM 1606 C CA . GLU A 1 199 ? 95.487 77.680 100.513 1.00 37.92 200 GLU A CA 1
ATOM 1607 C C . GLU A 1 199 ? 95.165 78.561 101.709 1.00 36.74 200 GLU A C 1
ATOM 1608 O O . GLU A 1 199 ? 95.878 79.530 101.992 1.00 37.07 200 GLU A O 1
ATOM 1614 N N . ARG A 1 200 ? 94.077 78.222 102.389 1.00 37.60 201 ARG A N 1
ATOM 1615 C CA . ARG A 1 200 ? 93.632 78.952 103.569 1.00 40.79 201 ARG A CA 1
ATOM 1616 C C . ARG A 1 200 ? 94.705 78.944 104.651 1.00 38.35 201 ARG A C 1
ATOM 1617 O O . ARG A 1 200 ? 95.011 79.985 105.229 1.00 38.32 201 ARG A O 1
ATOM 1625 N N . VAL A 1 201 ? 95.283 77.775 104.915 1.00 35.67 202 VAL A N 1
ATOM 1626 C CA . VAL A 1 201 ? 96.345 77.673 105.910 1.00 38.75 202 VAL A CA 1
ATOM 1627 C C . VAL A 1 201 ? 97.553 78.517 105.513 1.00 44.32 202 VAL A C 1
ATOM 1628 O O . VAL A 1 201 ? 98.137 79.213 106.348 1.00 41.08 202 VAL A O 1
ATOM 1632 N N . MET A 1 202 ? 97.916 78.492 104.234 1.00 45.12 203 MET A N 1
ATOM 1633 C CA . MET A 1 202 ? 99.051 79.290 103.785 1.00 47.22 203 MET A CA 1
ATOM 1634 C C . MET A 1 202 ? 98.775 80.792 103.889 1.00 48.26 203 MET A C 1
ATOM 1635 O O . MET A 1 202 ? 99.687 81.572 104.175 1.00 46.08 203 MET A O 1
ATOM 1640 N N . GLU A 1 203 ? 97.525 81.197 103.676 1.00 46.44 204 GLU A N 1
ATOM 1641 C CA . GLU A 1 203 ? 97.142 82.597 103.872 1.00 46.35 204 GLU A CA 1
ATOM 1642 C C . GLU A 1 203 ? 97.294 82.995 105.335 1.00 45.68 204 GLU A C 1
ATOM 1643 O O . GLU A 1 203 ? 97.849 84.050 105.653 1.00 50.23 204 GLU A O 1
ATOM 1649 N N . ILE A 1 204 ? 96.786 82.143 106.219 1.00 41.35 205 ILE A N 1
ATOM 1650 C CA . ILE A 1 204 ? 96.853 82.392 107.655 1.00 44.64 205 ILE A CA 1
ATOM 1651 C C . ILE A 1 204 ? 98.306 82.564 108.107 1.00 44.84 205 ILE A C 1
ATOM 1652 O O . ILE A 1 204 ? 98.641 83.497 108.849 1.00 43.64 205 ILE A O 1
ATOM 1657 N N . VAL A 1 205 ? 99.171 81.671 107.637 1.00 44.28 206 VAL A N 1
ATOM 1658 C CA . VAL A 1 205 ? 100.580 81.720 107.997 1.00 47.30 206 VAL A CA 1
ATOM 1659 C C . VAL A 1 205 ? 101.257 82.962 107.422 1.00 51.84 206 VAL A C 1
ATOM 1660 O O . VAL A 1 205 ? 101.993 83.660 108.125 1.00 52.24 206 VAL A O 1
ATOM 1664 N N . ASP A 1 206 ? 100.992 83.252 106.152 1.00 51.55 207 ASP A N 1
ATOM 1665 C CA . ASP A 1 206 ? 101.618 84.391 105.489 1.00 53.05 207 ASP A CA 1
ATOM 1666 C C . ASP A 1 206 ? 101.193 85.727 106.091 1.00 52.16 207 ASP A C 1
ATOM 1667 O O . ASP A 1 206 ? 101.954 86.691 106.061 1.00 54.61 207 ASP A O 1
ATOM 1672 N N . ALA A 1 207 ? 99.980 85.780 106.628 1.00 48.65 208 ALA A N 1
ATOM 1673 C CA . ALA A 1 207 ? 99.459 87.002 107.228 1.00 48.51 208 ALA A CA 1
ATOM 1674 C C . ALA A 1 207 ? 99.665 87.026 108.740 1.00 48.97 208 ALA A C 1
ATOM 1675 O O . ALA A 1 207 ? 99.295 87.995 109.402 1.00 53.12 208 ALA A O 1
ATOM 1677 N N . ASP A 1 208 ? 100.249 85.955 109.277 1.00 48.28 209 ASP A N 1
ATOM 1678 C CA . ASP A 1 208 ? 100.460 85.812 110.718 1.00 52.35 209 ASP A CA 1
ATOM 1679 C C . ASP A 1 208 ? 99.145 85.973 111.491 1.00 51.98 209 ASP A C 1
ATOM 1680 O O . ASP A 1 208 ? 99.100 86.617 112.544 1.00 50.18 209 ASP A O 1
ATOM 1685 N N . GLU A 1 209 ? 98.068 85.400 110.955 1.00 45.83 210 GLU A N 1
ATOM 1686 C CA . GLU A 1 209 ? 96.759 85.495 111.596 1.00 49.56 210 GLU A CA 1
ATOM 1687 C C . GLU A 1 209 ? 96.597 84.500 112.740 1.00 48.15 210 GLU A C 1
ATOM 1688 O O . GLU A 1 209 ? 97.212 83.432 112.745 1.00 47.14 210 GLU A O 1
ATOM 1694 N N . LYS A 1 210 ? 95.757 84.862 113.704 1.00 45.60 211 LYS A N 1
ATOM 1695 C CA . LYS A 1 210 ? 95.387 83.954 114.777 1.00 44.36 211 LYS A CA 1
ATOM 1696 C C . LYS A 1 210 ? 93.994 83.408 114.498 1.00 44.56 211 LYS A C 1
ATOM 1697 O O . LYS A 1 210 ? 92.997 84.131 114.583 1.00 42.82 211 LYS A O 1
ATOM 1703 N N . VAL A 1 211 ? 93.932 82.125 114.159 1.00 41.79 212 VAL A N 1
ATOM 1704 C CA . VAL A 1 211 ? 92.671 81.487 113.809 1.00 38.73 212 VAL A CA 1
ATOM 1705 C C . VAL A 1 211 ? 92.497 80.249 114.671 1.00 35.29 212 VAL A C 1
ATOM 1706 O O . VAL A 1 211 ? 93.400 79.418 114.742 1.00 36.84 212 VAL A O 1
ATOM 1710 N N . ARG A 1 212 ? 91.359 80.143 115.351 1.00 33.82 213 ARG A N 1
ATOM 1711 C CA . ARG A 1 212 ? 91.065 78.962 116.154 1.00 34.11 213 ARG A CA 1
ATOM 1712 C C . ARG A 1 212 ? 90.912 77.743 115.250 1.00 33.22 213 ARG A C 1
ATOM 1713 O O . ARG A 1 212 ? 90.377 77.855 114.146 1.00 33.36 213 ARG A O 1
ATOM 1721 N N . HIS A 1 213 ? 91.379 76.585 115.713 1.00 31.06 214 HIS A N 1
ATOM 1722 C CA . HIS A 1 213 ? 91.199 75.345 114.952 1.00 28.71 214 HIS A CA 1
ATOM 1723 C C . HIS A 1 213 ? 89.716 75.121 114.618 1.00 28.17 214 HIS A C 1
ATOM 1724 O O . HIS A 1 213 ? 89.371 74.707 113.508 1.00 25.89 214 HIS A O 1
ATOM 1731 N N . SER A 1 214 ? 88.843 75.403 115.587 1.00 31.95 215 SER A N 1
ATOM 1732 C CA . SER A 1 214 ? 87.405 75.204 115.422 1.00 32.15 215 SER A CA 1
ATOM 1733 C C . SER A 1 214 ? 86.843 76.066 114.290 1.00 29.90 215 SER A C 1
ATOM 1734 O O . SER A 1 214 ? 85.988 75.620 113.532 1.00 30.71 215 SER A O 1
ATOM 1737 N N . LYS A 1 215 ? 87.321 77.305 114.200 1.00 30.63 216 LYS A N 1
ATOM 1738 C CA . LYS A 1 215 ? 86.901 78.229 113.151 1.00 35.56 216 LYS A CA 1
ATOM 1739 C C . LYS A 1 215 ? 87.370 77.783 111.765 1.00 33.38 216 LYS A C 1
ATOM 1740 O O . LYS A 1 215 ? 86.604 77.822 110.805 1.00 31.67 216 LYS A O 1
ATOM 1746 N N . LEU A 1 216 ? 88.629 77.367 111.662 1.00 32.58 217 LEU A N 1
ATOM 1747 C CA . LEU A 1 216 ? 89.127 76.756 110.419 1.00 34.24 217 LEU A CA 1
ATOM 1748 C C . LEU A 1 216 ? 88.299 75.529 110.007 1.00 32.26 217 LEU A C 1
ATOM 1749 O O . LEU A 1 216 ? 87.980 75.352 108.832 1.00 29.66 217 LEU A O 1
ATOM 1754 N N . ALA A 1 217 ? 87.937 74.679 110.965 1.00 29.50 218 ALA A N 1
ATOM 1755 C CA . ALA A 1 217 ? 87.117 73.514 110.642 1.00 28.80 218 ALA A CA 1
ATOM 1756 C C . ALA A 1 217 ? 85.753 73.939 110.096 1.00 26.55 218 ALA A C 1
ATOM 1757 O O . ALA A 1 217 ? 85.240 73.333 109.157 1.00 25.97 218 ALA A O 1
ATOM 1759 N N . GLU A 1 218 ? 85.169 74.974 110.694 1.00 28.91 219 GLU A N 1
ATOM 1760 C CA . GLU A 1 218 ? 83.891 75.500 110.214 1.00 31.11 219 GLU A CA 1
ATOM 1761 C C . GLU A 1 218 ? 84.010 76.000 108.775 1.00 30.45 219 GLU A C 1
ATOM 1762 O O . GLU A 1 218 ? 83.113 75.781 107.962 1.00 29.36 219 GLU A O 1
ATOM 1768 N N . SER A 1 219 ? 85.120 76.665 108.460 1.00 30.29 220 SER A N 1
ATOM 1769 C CA A SER A 1 219 ? 85.345 77.164 107.109 0.69 32.07 220 SER A CA 1
ATOM 1770 C CA B SER A 1 219 ? 85.341 77.164 107.107 0.31 31.86 220 SER A CA 1
ATOM 1771 C C . SER A 1 219 ? 85.389 76.019 106.097 1.00 29.07 220 SER A C 1
ATOM 1772 O O . SER A 1 219 ? 84.886 76.146 104.982 1.00 30.16 220 SER A O 1
ATOM 1777 N N . VAL A 1 220 ? 85.979 74.892 106.488 1.00 27.88 221 VAL A N 1
ATOM 1778 C CA . VAL A 1 220 ? 86.028 73.737 105.599 1.00 25.84 221 VAL A CA 1
ATOM 1779 C C . VAL A 1 220 ? 84.632 73.147 105.404 1.00 29.44 221 VAL A C 1
ATOM 1780 O O . VAL A 1 220 ? 84.270 72.752 104.304 1.00 26.57 221 VAL A O 1
ATOM 1784 N N . GLU A 1 221 ? 83.838 73.096 106.469 1.00 28.22 222 GLU A N 1
ATOM 1785 C CA . GLU A 1 221 ? 82.462 72.618 106.346 1.00 27.06 222 GLU A CA 1
ATOM 1786 C C . GLU A 1 221 ? 81.658 73.506 105.393 1.00 26.85 222 GLU A C 1
ATOM 1787 O O . GLU A 1 221 ? 80.863 73.017 104.589 1.00 29.38 222 GLU A O 1
ATOM 1793 N N . LYS A 1 222 ? 81.887 74.811 105.472 1.00 27.56 223 LYS A N 1
ATOM 1794 C CA . LYS A 1 222 ? 81.196 75.738 104.585 1.00 32.97 223 LYS A CA 1
ATOM 1795 C C . LYS A 1 222 ? 81.654 75.581 103.135 1.00 32.64 223 LYS A C 1
ATOM 1796 O O . LYS A 1 222 ? 80.864 75.748 102.209 1.00 29.82 223 LYS A O 1
ATOM 1802 N N . ALA A 1 223 ? 82.927 75.249 102.947 1.00 30.66 224 ALA A N 1
ATOM 1803 C CA . ALA A 1 223 ? 83.497 75.108 101.611 1.00 34.23 224 ALA A CA 1
ATOM 1804 C C . ALA A 1 223 ? 82.790 74.057 100.746 1.00 35.03 224 ALA A C 1
ATOM 1805 O O . ALA A 1 223 ? 82.775 74.170 99.518 1.00 31.60 224 ALA A O 1
ATOM 1807 N N . ILE A 1 224 ? 82.206 73.033 101.361 1.00 33.29 225 ILE A N 1
ATOM 1808 C CA . ILE A 1 224 ? 81.609 71.975 100.549 1.00 31.85 225 ILE A CA 1
ATOM 1809 C C . ILE A 1 224 ? 80.160 72.280 100.224 1.00 33.34 225 ILE A C 1
ATOM 1810 O O . ILE A 1 224 ? 79.473 71.478 99.597 1.00 34.43 225 ILE A O 1
ATOM 1815 N N . GLU A 1 225 ? 79.693 73.444 100.656 1.00 33.24 226 GLU A N 1
ATOM 1816 C CA . GLU A 1 225 ? 78.400 73.931 100.207 1.00 39.89 226 GLU A CA 1
ATOM 1817 C C . GLU A 1 225 ? 78.620 74.755 98.937 1.00 44.73 226 GLU A C 1
ATOM 1818 O O . GLU A 1 225 ? 77.669 75.168 98.275 1.00 45.15 226 GLU A O 1
ATOM 1824 N N . GLU A 1 226 ? 79.891 74.979 98.602 1.00 48.59 227 GLU A N 1
ATOM 1825 C CA . GLU A 1 226 ? 80.255 75.754 97.418 1.00 52.17 227 GLU A CA 1
ATOM 1826 C C . GLU A 1 226 ? 80.576 74.825 96.248 1.00 56.07 227 GLU A C 1
ATOM 1827 O O . GLU A 1 226 ? 81.505 74.005 96.319 1.00 50.12 227 GLU A O 1
ATOM 1833 N N . LYS A 1 227 ? 79.801 74.973 95.174 1.00 57.09 228 LYS A N 1
ATOM 1834 C CA . LYS A 1 227 ? 79.871 74.084 94.019 1.00 54.42 228 LYS A CA 1
ATOM 1835 C C . LYS A 1 227 ? 81.245 74.096 93.362 1.00 52.95 228 LYS A C 1
ATOM 1836 O O . LYS A 1 227 ? 81.611 73.141 92.672 1.00 53.67 228 LYS A O 1
ATOM 1838 N N . LYS A 1 228 ? 82.009 75.165 93.585 1.00 44.78 229 LYS A N 1
ATOM 1839 C CA . LYS A 1 228 ? 83.303 75.306 92.933 1.00 46.58 229 LYS A CA 1
ATOM 1840 C C . LYS A 1 228 ? 84.267 74.198 93.328 1.00 45.80 229 LYS A C 1
ATOM 1841 O O . LYS A 1 228 ? 85.214 73.926 92.596 1.00 45.46 229 LYS A O 1
ATOM 1847 N N . TYR A 1 229 ? 84.066 73.589 94.496 1.00 40.84 230 TYR A N 1
ATOM 1848 C CA . TYR A 1 229 ? 84.922 72.466 94.908 1.00 37.95 230 TYR A CA 1
ATOM 1849 C C . TYR A 1 229 ? 84.327 71.068 94.671 1.00 39.71 230 TYR A C 1
ATOM 1850 O O . TYR A 1 229 ? 84.961 70.063 94.994 1.00 41.58 230 TYR A O 1
ATOM 1859 N N . LEU A 1 230 ? 83.104 70.997 94.150 1.00 38.36 231 LEU A N 1
ATOM 1860 C CA . LEU A 1 230 ? 82.410 69.713 94.037 1.00 39.39 231 LEU A CA 1
ATOM 1861 C C . LEU A 1 230 ? 82.486 69.024 92.676 1.00 43.89 231 LEU A C 1
ATOM 1862 O O . LEU A 1 230 ? 81.971 67.915 92.525 1.00 40.28 231 LEU A O 1
ATOM 1867 N N . ALA A 1 231 ? 83.106 69.679 91.692 1.00 44.58 232 ALA A N 1
ATOM 1868 C CA . ALA A 1 231 ? 83.295 69.101 90.357 1.00 42.75 232 ALA A CA 1
ATOM 1869 C C . ALA A 1 231 ? 82.029 68.470 89.784 1.00 43.93 232 ALA A C 1
ATOM 1870 O O . ALA A 1 231 ? 82.048 67.319 89.337 1.00 44.03 232 ALA A O 1
ATOM 1872 N N . GLY A 1 232 ? 80.925 69.206 89.831 1.00 36.86 233 GLY A N 1
ATOM 1873 C CA . GLY A 1 232 ? 79.697 68.755 89.209 1.00 37.33 233 GLY A CA 1
ATOM 1874 C C . GLY A 1 232 ? 78.703 68.086 90.131 1.00 42.15 233 GLY A C 1
ATOM 1875 O O . GLY A 1 232 ? 77.540 67.916 89.767 1.00 44.68 233 GLY A O 1
ATOM 1876 N N . ALA A 1 233 ? 79.144 67.702 91.322 1.00 39.19 234 ALA A N 1
ATOM 1877 C CA . ALA A 1 233 ? 78.259 66.991 92.232 1.00 40.81 234 ALA A CA 1
ATOM 1878 C C . ALA A 1 233 ? 77.163 67.904 92.789 1.00 38.72 234 ALA A C 1
ATOM 1879 O O . ALA A 1 233 ? 77.405 69.074 93.086 1.00 36.18 234 ALA A O 1
ATOM 1881 N N . ASP A 1 234 ? 75.954 67.357 92.886 1.00 37.95 235 ASP A N 1
ATOM 1882 C CA . ASP A 1 234 ? 74.839 67.990 93.588 1.00 40.72 235 ASP A CA 1
ATOM 1883 C C . ASP A 1 234 ? 75.285 68.226 95.026 1.00 37.72 235 ASP A C 1
ATOM 1884 O O . ASP A 1 234 ? 75.635 67.279 95.719 1.00 30.62 235 ASP A O 1
ATOM 1889 N N . PRO A 1 235 ? 75.273 69.492 95.475 1.00 40.97 236 PRO A N 1
ATOM 1890 C CA . PRO A 1 235 ? 75.715 69.861 96.830 1.00 34.39 236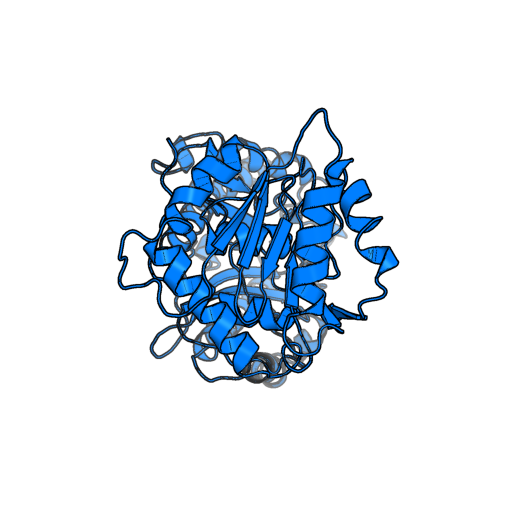 PRO A CA 1
ATOM 1891 C C . PRO A 1 235 ? 75.006 69.060 97.918 1.00 29.58 236 PRO A C 1
ATOM 1892 O O . PRO A 1 235 ? 75.598 68.779 98.973 1.00 26.03 236 PRO A O 1
ATOM 1896 N N . SER A 1 236 ? 73.756 68.678 97.663 1.00 26.39 237 SER A N 1
ATOM 1897 C CA . SER A 1 236 ? 72.984 67.944 98.656 1.00 27.26 237 SER A CA 1
ATOM 1898 C C . SER A 1 236 ? 73.437 66.497 98.785 1.00 23.14 237 SER A C 1
ATOM 1899 O O . SER A 1 236 ? 72.982 65.781 99.679 1.00 28.31 237 SER A O 1
ATOM 1902 N N . THR A 1 237 ? 74.320 66.056 97.887 1.00 25.53 238 THR A N 1
ATOM 1903 C CA . THR A 1 237 ? 74.828 64.682 97.951 1.00 22.67 238 THR A CA 1
ATOM 1904 C C . THR A 1 237 ? 76.168 64.579 98.672 1.00 22.43 238 THR A C 1
ATOM 1905 O O . THR A 1 237 ? 76.726 63.496 98.783 1.00 20.36 238 THR A O 1
ATOM 1909 N N . VAL A 1 238 ? 76.662 65.709 99.162 1.00 19.06 239 VAL A N 1
ATOM 1910 C CA . VAL A 1 238 ? 77.991 65.796 99.767 1.00 20.70 239 VAL A CA 1
ATOM 1911 C C . VAL A 1 238 ? 77.907 66.206 101.231 1.00 20.90 239 VAL A C 1
ATOM 1912 O O . VAL A 1 238 ? 77.284 67.221 101.555 1.00 20.98 239 VAL A O 1
ATOM 1916 N N . GLU A 1 239 ? 78.523 65.416 102.111 1.00 19.52 240 GLU A N 1
ATOM 1917 C CA . GLU A 1 239 ? 78.581 65.728 103.534 1.00 19.44 240 GLU A CA 1
ATOM 1918 C C . GLU A 1 239 ? 79.993 65.469 104.066 1.00 21.94 240 GLU A C 1
ATOM 1919 O O . GLU A 1 239 ? 80.795 64.792 103.408 1.00 20.05 240 GLU A O 1
ATOM 1925 N N . MET A 1 240 ? 80.291 66.001 105.252 1.00 19.79 241 MET A N 1
ATOM 1926 C CA . MET A 1 240 ? 81.530 65.662 105.946 1.00 22.04 241 MET A CA 1
ATOM 1927 C C . MET A 1 240 ? 81.363 64.313 106.624 1.00 20.03 241 MET A C 1
ATOM 1928 O O . MET A 1 240 ? 80.311 64.045 107.208 1.00 21.14 241 MET A O 1
ATOM 1933 N N . CYS A 1 241 ? 82.393 63.468 106.584 1.00 14.87 242 CYS A N 1
ATOM 1934 C CA . CYS A 1 241 ? 82.351 62.204 107.319 1.00 16.74 242 CYS A CA 1
ATOM 1935 C C . CYS A 1 241 ? 82.356 62.425 108.826 1.00 20.29 242 CYS A C 1
ATOM 1936 O O . CYS A 1 241 ? 81.825 61.607 109.580 1.00 19.69 242 CYS A O 1
ATOM 1939 N N . TYR A 1 242 ? 82.891 63.575 109.234 1.00 18.35 243 TYR A N 1
ATOM 1940 C CA . TYR A 1 242 ? 83.080 63.959 110.632 1.00 19.72 243 TYR A CA 1
ATOM 1941 C C . TYR A 1 242 ? 83.565 65.400 110.581 1.00 18.32 243 TYR A C 1
ATOM 1942 O O . TYR A 1 242 ? 84.035 65.863 109.535 1.00 19.37 243 TYR A O 1
ATOM 1951 N N . PRO A 1 243 ? 83.383 66.145 111.672 1.00 19.43 244 PRO A N 1
ATOM 1952 C CA . PRO A 1 243 ? 83.862 67.532 111.676 1.00 20.19 244 PRO A CA 1
ATOM 1953 C C . PRO A 1 243 ? 85.363 67.552 111.451 1.00 21.76 244 PRO A C 1
ATOM 1954 O O . PRO A 1 243 ? 86.064 66.799 112.117 1.00 20.87 244 PRO A O 1
ATOM 1958 N N . PRO A 1 244 ? 85.845 68.373 110.500 1.00 22.25 245 PRO A N 1
ATOM 1959 C CA . PRO A 1 244 ? 87.285 68.392 110.207 1.00 20.35 245 PRO A CA 1
ATOM 1960 C C . PRO A 1 244 ? 88.111 68.622 111.482 1.00 20.04 245 PRO A C 1
ATOM 1961 O O . PRO A 1 244 ? 87.739 69.420 112.348 1.00 23.06 245 PRO A O 1
ATOM 1965 N N . ILE A 1 245 ? 89.221 67.902 111.585 1.00 20.64 246 ILE A N 1
ATOM 1966 C CA . ILE A 1 245 ? 90.064 67.953 112.762 1.00 20.74 246 ILE A CA 1
ATOM 1967 C C . ILE A 1 245 ? 91.395 68.601 112.417 1.00 22.80 246 ILE A C 1
ATOM 1968 O O . ILE A 1 245 ? 92.184 68.038 111.655 1.00 21.75 246 ILE A O 1
ATOM 1973 N N . ILE A 1 246 ? 91.630 69.783 112.966 1.00 23.22 247 ILE A N 1
ATOM 1974 C CA . ILE A 1 246 ? 92.918 70.442 112.826 1.00 25.40 247 ILE A CA 1
ATOM 1975 C C . ILE A 1 246 ? 93.561 70.580 114.199 1.00 27.78 247 ILE A C 1
ATOM 1976 O O . ILE A 1 246 ? 92.940 71.092 115.137 1.00 25.17 247 ILE A O 1
ATOM 1981 N N . GLN A 1 247 ? 94.807 70.122 114.311 1.00 24.79 248 GLN A N 1
ATOM 1982 C CA . GLN A 1 247 ? 95.539 70.167 115.576 1.00 25.16 248 GLN A CA 1
ATOM 1983 C C . GLN A 1 247 ? 96.924 70.749 115.381 1.00 26.37 248 GLN A C 1
ATOM 1984 O O . GLN A 1 247 ? 97.532 70.552 114.343 1.00 26.80 248 GLN A O 1
ATOM 1990 N N . SER A 1 248 ? 97.421 71.461 116.386 1.00 28.00 249 SER A N 1
ATOM 1991 C CA . SER A 1 248 ? 98.761 72.025 116.320 1.00 30.26 249 SER A CA 1
ATOM 1992 C C . SER A 1 248 ? 99.252 72.422 117.705 1.00 33.42 249 SER A C 1
ATOM 1993 O O . SER A 1 248 ? 98.551 72.254 118.702 1.00 34.16 249 SER A O 1
ATOM 1996 N N . GLY A 1 249 ? 100.464 72.949 117.756 1.00 33.10 250 GLY A N 1
ATOM 1997 C CA . GLY A 1 249 ? 100.962 73.594 118.956 1.00 33.53 250 GLY A CA 1
ATOM 1998 C C . GLY A 1 249 ? 101.114 72.705 120.174 1.00 38.09 250 GLY A C 1
ATOM 1999 O O . GLY A 1 249 ? 100.915 73.153 121.308 1.00 38.91 250 GLY A O 1
ATOM 2000 N N . GLY A 1 250 ? 101.469 71.448 119.949 1.00 34.61 251 GLY A N 1
ATOM 2001 C CA . GLY A 1 250 ? 101.735 70.537 121.044 1.00 35.82 251 GLY A CA 1
ATOM 2002 C C . GLY A 1 250 ? 100.519 69.812 121.587 1.00 37.28 251 GLY A C 1
ATOM 2003 O O . GLY A 1 250 ? 100.656 68.931 122.437 1.00 39.88 251 GLY A O 1
ATOM 2004 N N . ASN A 1 251 ? 99.325 70.167 121.117 1.00 34.26 252 ASN A N 1
ATOM 2005 C CA . ASN A 1 251 ? 98.145 69.433 121.540 1.00 32.39 252 ASN A CA 1
ATOM 2006 C C . ASN A 1 251 ? 97.571 68.580 120.425 1.00 33.39 252 ASN A C 1
ATOM 2007 O O . ASN A 1 251 ? 96.832 69.076 119.572 1.00 33.14 252 ASN A O 1
ATOM 2012 N N . TYR A 1 252 ? 97.799 67.273 120.510 1.00 29.60 253 TYR A N 1
ATOM 2013 C CA . TYR A 1 252 ? 97.434 66.375 119.422 1.00 26.36 253 TYR A CA 1
ATOM 2014 C C . TYR A 1 252 ? 96.716 65.175 119.962 1.00 27.47 253 TYR A C 1
ATOM 2015 O O . TYR A 1 252 ? 96.957 64.745 121.093 1.00 28.41 253 TYR A O 1
ATOM 2024 N N . ASN A 1 253 ? 95.741 64.708 119.203 1.00 26.44 254 ASN A N 1
ATOM 2025 C CA . ASN A 1 253 ? 95.137 63.427 119.475 1.00 26.66 254 ASN A CA 1
ATOM 2026 C C . ASN A 1 253 ? 94.947 62.765 118.145 1.00 26.23 254 ASN A C 1
ATOM 2027 O O . ASN A 1 253 ? 94.015 63.158 117.443 1.00 24.03 254 ASN A O 1
ATOM 2032 N N . LEU A 1 254 ? 95.664 61.697 117.793 1.00 23.44 255 LEU A N 1
ATOM 2033 C CA . LEU A 1 254 ? 95.516 61.374 116.380 1.00 23.35 255 LEU A CA 1
ATOM 2034 C C . LEU A 1 254 ? 94.509 60.250 116.234 1.00 26.04 255 LEU A C 1
ATOM 2035 O O . LEU A 1 254 ? 94.833 59.067 116.148 1.00 25.99 255 LEU A O 1
ATOM 2040 N N . LYS A 1 255 ? 93.284 60.695 116.011 1.00 22.34 256 LYS A N 1
ATOM 2041 C CA . LYS A 1 255 ? 92.122 59.829 115.916 1.00 20.74 256 LYS A CA 1
ATOM 2042 C C . LYS A 1 255 ? 91.015 60.678 115.286 1.00 21.46 256 LYS A C 1
ATOM 2043 O O . LYS A 1 255 ? 91.188 61.891 115.100 1.00 22.87 256 LYS A O 1
ATOM 2049 N N . PHE A 1 256 ? 89.946 60.031 114.852 1.00 19.04 257 PHE A N 1
ATOM 2050 C CA . PHE A 1 256 ? 88.851 60.708 114.167 1.00 18.92 257 PHE A CA 1
ATOM 2051 C C . PHE A 1 256 ? 87.593 61.001 114.984 1.00 21.44 257 PHE A C 1
ATOM 2052 O O . PHE A 1 256 ? 86.584 61.444 114.425 1.00 18.82 257 PHE A O 1
ATOM 2060 N N . SER A 1 257 ? 87.639 60.670 116.272 1.00 19.17 258 SER A N 1
ATOM 2061 C CA . SER A 1 257 ? 86.484 60.790 117.169 1.00 18.94 258 SER A CA 1
ATOM 2062 C C . SER A 1 257 ? 86.470 62.061 118.011 1.00 18.12 258 SER A C 1
ATOM 2063 O O . SER A 1 257 ? 85.612 62.231 118.885 1.00 22.17 258 SER A O 1
ATOM 2066 N N . VAL A 1 258 ? 87.444 62.934 117.791 1.00 19.05 259 VAL A N 1
ATOM 2067 C CA . VAL A 1 258 ? 87.561 64.142 118.575 1.00 21.55 259 VAL A CA 1
ATOM 2068 C C . VAL A 1 258 ? 87.314 65.328 117.638 1.00 22.60 259 VAL A C 1
ATOM 2069 O O . VAL A 1 258 ? 87.579 65.217 116.443 1.00 24.88 259 VAL A O 1
ATOM 2073 N N . VAL A 1 259 ? 86.781 66.440 118.138 1.00 23.01 260 VAL A N 1
ATOM 2074 C CA . VAL A 1 259 ? 86.616 67.592 117.252 1.00 22.33 260 VAL A CA 1
ATOM 2075 C C . VAL A 1 259 ? 87.791 68.548 117.379 1.00 25.74 260 VAL A C 1
ATOM 2076 O O . VAL A 1 259 ? 88.602 68.407 118.296 1.00 25.74 260 VAL A O 1
ATOM 2080 N N . SER A 1 260 ? 87.830 69.569 116.520 1.00 22.86 261 SER A N 1
ATOM 2081 C CA . SER A 1 260 ? 88.865 70.596 116.604 1.00 23.45 261 SER A CA 1
ATOM 2082 C C . SER A 1 260 ? 88.661 71.414 117.861 1.00 33.51 261 SER A C 1
ATOM 2083 O O . SER A 1 260 ? 87.528 71.772 118.180 1.00 30.77 261 SER A O 1
ATOM 2086 N N . ASP A 1 261 ? 89.751 71.711 118.569 1.00 26.00 262 ASP A N 1
ATOM 2087 C CA . ASP A 1 261 ? 89.646 72.510 119.789 1.00 28.33 262 ASP A CA 1
ATOM 2088 C C . ASP A 1 261 ? 89.612 74.008 119.471 1.00 31.76 262 ASP A C 1
ATOM 2089 O O . ASP A 1 261 ? 89.673 74.412 118.308 1.00 29.97 262 ASP A O 1
ATOM 2094 N N . LYS A 1 262 ? 89.542 74.829 120.516 1.00 30.44 263 LYS A N 1
ATOM 2095 C CA . LYS A 1 262 ? 89.384 76.269 120.357 1.00 34.12 263 LYS A CA 1
ATOM 2096 C C . LYS A 1 262 ? 90.700 77.042 120.345 1.00 36.50 263 LYS A C 1
ATOM 2097 O O . LYS A 1 262 ? 90.683 78.271 120.271 1.00 38.79 263 LYS A O 1
ATOM 2103 N N . ASN A 1 263 ? 91.828 76.344 120.456 1.00 36.47 264 ASN A N 1
ATOM 2104 C CA . ASN A 1 263 ? 93.127 77.016 120.492 1.00 38.02 264 ASN A CA 1
ATOM 2105 C C . ASN A 1 263 ? 93.455 77.642 119.149 1.00 37.44 264 ASN A C 1
ATOM 2106 O O . ASN A 1 263 ? 93.008 77.159 118.109 1.00 35.67 264 ASN A O 1
ATOM 2111 N N . HIS A 1 264 ? 94.229 78.724 119.173 1.00 35.41 265 HIS A N 1
ATOM 2112 C CA . HIS A 1 264 ? 94.698 79.341 117.942 1.00 35.37 265 HIS A CA 1
ATOM 2113 C C . HIS A 1 264 ? 95.743 78.453 117.293 1.00 36.80 265 HIS A C 1
ATOM 2114 O O . HIS A 1 264 ? 96.580 77.866 117.980 1.00 36.90 265 HIS A O 1
ATOM 2121 N N . MET A 1 265 ? 95.688 78.362 115.969 1.00 34.69 266 MET A N 1
ATOM 2122 C CA . MET A 1 265 ? 96.597 77.504 115.225 1.00 32.28 266 MET A CA 1
ATOM 2123 C C . MET A 1 265 ? 98.027 78.006 115.333 1.00 34.64 266 MET A C 1
ATOM 2124 O O . MET A 1 265 ? 98.303 79.199 115.166 1.00 36.88 266 MET A O 1
ATOM 2129 N N . HIS A 1 266 ? 98.942 77.086 115.602 1.00 33.80 267 HIS A N 1
ATOM 2130 C CA . HIS A 1 266 ? 100.351 77.421 115.779 1.00 37.28 267 HIS A CA 1
ATOM 2131 C C . HIS A 1 266 ? 101.084 77.107 114.484 1.00 41.66 267 HIS A C 1
ATOM 2132 O O . HIS A 1 266 ? 100.725 76.118 113.832 1.00 34.74 267 HIS A O 1
ATOM 2139 N N . PHE A 1 267 ? 102.113 77.873 114.089 1.00 43.13 268 PHE A N 1
ATOM 2140 C CA . PHE A 1 267 ? 102.689 77.473 112.812 1.00 47.13 268 PHE A CA 1
ATOM 2141 C C . PHE A 1 267 ? 103.899 76.625 113.149 1.00 47.45 268 PHE A C 1
ATOM 2142 O O . PHE A 1 267 ? 105.055 77.049 113.252 1.00 48.22 268 PHE A O 1
ATOM 2150 N N . GLY A 1 268 ? 103.492 75.377 113.242 1.00 39.27 269 GLY A N 1
ATOM 2151 C CA . GLY A 1 268 ? 104.145 74.170 113.670 1.00 44.47 269 GLY A CA 1
ATOM 2152 C C . GLY A 1 268 ? 104.158 73.058 112.665 1.00 47.13 269 GLY A C 1
ATOM 2153 O O . GLY A 1 268 ? 104.331 73.208 111.456 1.00 46.42 269 GLY A O 1
ATOM 2154 N N . ALA A 1 269 ? 104.043 71.881 113.275 1.00 39.14 270 ALA A N 1
ATOM 2155 C CA . ALA A 1 269 ? 103.341 70.760 112.669 1.00 29.19 270 ALA A CA 1
ATOM 2156 C C . ALA A 1 269 ? 101.807 70.899 112.860 1.00 32.49 270 ALA A C 1
ATOM 2157 O O . ALA A 1 269 ? 101.295 70.889 113.990 1.00 28.65 270 ALA A O 1
ATOM 2159 N N . ILE A 1 270 ? 101.079 71.000 111.754 1.00 27.20 271 ILE A N 1
ATOM 2160 C CA . ILE A 1 270 ? 99.624 71.145 111.798 1.00 29.87 271 ILE A CA 1
ATOM 2161 C C . ILE A 1 270 ? 98.969 69.921 111.180 1.00 31.12 271 ILE A C 1
ATOM 2162 O O . ILE A 1 270 ? 99.062 69.734 109.966 1.00 24.97 271 ILE A O 1
ATOM 2167 N N . THR A 1 271 ? 98.310 69.092 111.988 1.00 23.90 272 THR A N 1
ATOM 2168 C CA . THR A 1 271 ? 97.681 67.891 111.438 1.00 22.52 272 THR A CA 1
ATOM 2169 C C . THR A 1 271 ? 96.274 68.241 110.972 1.00 25.33 272 THR A C 1
ATOM 2170 O O . THR A 1 271 ? 95.550 68.956 111.660 1.00 25.42 272 THR A O 1
ATOM 2174 N N . CYS A 1 272 ? 95.914 67.769 109.778 1.00 22.74 273 CYS A N 1
ATOM 2175 C CA A CYS A 1 272 ? 94.636 68.093 109.173 0.50 23.28 273 CYS A CA 1
ATOM 2176 C CA B CYS A 1 272 ? 94.597 68.066 109.211 0.50 23.45 273 CYS A CA 1
ATOM 2177 C C . CYS A 1 272 ? 93.920 66.827 108.702 1.00 23.50 273 CYS A C 1
ATOM 2178 O O . CYS A 1 272 ? 94.397 66.171 107.778 1.00 22.61 273 CYS A O 1
ATOM 2183 N N . ALA A 1 273 ? 92.789 66.511 109.323 1.00 21.04 274 ALA A N 1
ATOM 2184 C CA . ALA A 1 273 ? 92.015 65.335 108.958 1.00 21.08 274 ALA A CA 1
ATOM 2185 C C . ALA A 1 273 ? 90.651 65.765 108.437 1.00 22.18 274 ALA A C 1
ATOM 2186 O O . ALA A 1 273 ? 89.933 66.499 109.109 1.00 22.32 274 ALA A O 1
ATOM 2188 N N . MET A 1 274 ? 90.306 65.320 107.234 1.00 17.73 275 MET A N 1
ATOM 2189 C CA . MET A 1 274 ? 88.970 65.565 106.711 1.00 20.50 275 MET A CA 1
ATOM 2190 C C . MET A 1 274 ? 88.565 64.467 105.769 1.00 18.38 275 MET A C 1
ATOM 2191 O O . MET A 1 274 ? 89.408 63.845 105.119 1.00 17.88 275 MET A O 1
ATOM 2196 N N . GLY A 1 275 ? 87.265 64.246 105.652 1.00 18.48 276 GLY A N 1
ATOM 2197 C CA . GLY A 1 275 ? 86.801 63.341 104.626 1.00 16.78 276 GLY A CA 1
ATOM 2198 C C . GLY A 1 275 ? 85.395 63.701 104.214 1.00 18.51 276 GLY A C 1
ATOM 2199 O O . GLY A 1 275 ? 84.602 64.218 105.008 1.00 19.36 276 GLY A O 1
ATOM 2200 N N . ILE A 1 276 ? 85.099 63.366 102.965 1.00 17.77 277 ILE A N 1
ATOM 2201 C CA . ILE A 1 276 ? 83.822 63.659 102.340 1.00 18.71 277 ILE A CA 1
ATOM 2202 C C . ILE A 1 276 ? 83.020 62.384 102.195 1.00 17.62 277 ILE A C 1
ATOM 2203 O O . ILE A 1 276 ? 83.565 61.331 101.842 1.00 16.52 277 ILE A O 1
ATOM 2208 N N . ARG A 1 277 ? 81.723 62.483 102.462 1.00 14.60 278 ARG A N 1
ATOM 2209 C CA . ARG A 1 277 ? 80.815 61.372 102.253 1.00 15.70 278 ARG A CA 1
ATOM 2210 C C . ARG A 1 277 ? 79.928 61.734 101.064 1.00 17.84 278 ARG A C 1
ATOM 2211 O O . ARG A 1 277 ? 79.162 62.698 101.128 1.00 19.95 278 ARG A O 1
ATOM 2219 N N . PHE A 1 278 ? 80.057 60.978 99.976 1.00 17.97 279 PHE A N 1
ATOM 2220 C CA . PHE A 1 278 ? 79.329 61.265 98.742 1.00 18.35 279 PHE A CA 1
ATOM 2221 C C . PHE A 1 278 ? 78.258 60.206 98.525 1.00 20.00 279 PHE A C 1
ATOM 2222 O O . PHE A 1 278 ? 78.580 59.023 98.435 1.00 17.09 279 PHE A O 1
ATOM 2230 N N . LYS A 1 279 ? 76.991 60.625 98.467 1.00 18.89 280 LYS A N 1
ATOM 2231 C CA . LYS A 1 279 ? 75.883 59.677 98.307 1.00 18.35 280 LYS A CA 1
ATOM 2232 C C . LYS A 1 279 ? 76.009 58.505 99.288 1.00 18.50 280 LYS A C 1
ATOM 2233 O O . LYS A 1 279 ? 75.855 57.330 98.908 1.00 20.03 280 LYS A O 1
ATOM 2239 N N . SER A 1 280 ? 76.330 58.861 100.534 1.00 15.27 281 SER A N 1
ATOM 2240 C CA . SER A 1 280 ? 76.447 57.958 101.681 1.00 13.07 281 SER A CA 1
ATOM 2241 C C . SER A 1 280 ? 77.750 57.159 101.746 1.00 14.87 281 SER A C 1
ATOM 2242 O O . SER A 1 280 ? 77.930 56.400 102.699 1.00 16.91 281 SER A O 1
ATOM 2245 N N . TYR A 1 281 ? 78.627 57.288 100.746 1.00 16.36 282 TYR A N 1
ATOM 2246 C CA . TYR A 1 281 ? 79.877 56.513 100.741 1.00 12.53 282 TYR A CA 1
ATOM 2247 C C . TYR A 1 281 ? 81.078 57.373 101.164 1.00 14.47 282 TYR A C 1
ATOM 2248 O O . TYR A 1 281 ? 81.285 58.460 100.637 1.00 16.33 282 TYR A O 1
ATOM 2257 N N . CYS A 1 282 ? 81.812 56.889 102.166 1.00 14.37 283 CYS A N 1
ATOM 2258 C CA . CYS A 1 282 ? 82.864 57.661 102.844 1.00 14.84 283 CYS A CA 1
ATOM 2259 C C . CYS A 1 282 ? 84.221 57.676 102.134 1.00 17.03 283 CYS A C 1
ATOM 2260 O O . CYS A 1 282 ? 84.541 56.778 101.362 1.00 18.69 283 CYS A O 1
ATOM 2263 N N . SER A 1 283 ? 84.995 58.724 102.412 1.00 16.16 284 SER A N 1
ATOM 2264 C CA . SER A 1 283 ? 86.408 58.808 102.027 1.00 16.83 284 SER A CA 1
ATOM 2265 C C . SER A 1 283 ? 87.165 59.462 103.188 1.00 18.42 284 SER A C 1
ATOM 2266 O O . SER A 1 283 ? 86.546 59.995 104.112 1.00 17.46 284 SER A O 1
ATOM 2269 N N . ASN A 1 284 ? 88.497 59.416 103.172 1.00 15.75 285 ASN A N 1
ATOM 2270 C CA . ASN A 1 284 ? 89.239 60.021 104.269 1.00 13.95 285 ASN A CA 1
ATOM 2271 C C . ASN A 1 284 ? 90.608 60.493 103.795 1.00 15.29 285 ASN A C 1
ATOM 2272 O O . ASN A 1 284 ? 91.187 59.916 102.873 1.00 16.65 285 ASN A O 1
ATOM 2277 N N . LEU A 1 285 ? 91.087 61.559 104.417 1.00 16.10 286 LEU A N 1
ATOM 2278 C CA . LEU A 1 285 ? 92.401 62.117 104.114 1.00 18.35 286 LEU A CA 1
ATOM 2279 C C . LEU A 1 285 ? 93.025 62.697 105.388 1.00 17.09 286 LEU A C 1
ATOM 2280 O O . LEU A 1 285 ? 92.339 63.359 106.160 1.00 18.89 286 LEU A O 1
ATOM 2285 N N . VAL A 1 286 ? 94.318 62.465 105.606 1.00 17.13 287 VAL A N 1
ATOM 2286 C CA . VAL A 1 286 ? 95.028 63.196 106.650 1.00 17.27 287 VAL A CA 1
ATOM 2287 C C . VAL A 1 286 ? 96.346 63.673 106.081 1.00 18.02 287 VAL A C 1
ATOM 2288 O O . VAL A 1 286 ? 97.074 62.892 105.467 1.00 17.97 287 VAL A O 1
ATOM 2292 N N . ARG A 1 287 ? 96.616 64.962 106.251 1.00 18.78 288 ARG A N 1
ATOM 2293 C CA . ARG A 1 287 ? 97.893 65.547 105.868 1.00 19.66 288 ARG A CA 1
ATOM 2294 C C . ARG A 1 287 ? 98.399 66.372 107.027 1.00 22.35 288 ARG A C 1
ATOM 2295 O O . ARG A 1 287 ? 97.613 66.999 107.736 1.00 23.33 288 ARG A O 1
ATOM 2303 N N . THR A 1 288 ? 99.712 66.371 107.215 1.00 22.29 289 THR A N 1
ATOM 2304 C CA . THR A 1 288 ? 100.338 67.270 108.164 1.00 22.46 289 THR A CA 1
ATOM 2305 C C . THR A 1 288 ? 101.082 68.356 107.394 1.00 23.32 289 THR A C 1
ATOM 2306 O O . THR A 1 288 ? 101.918 68.061 106.535 1.00 24.56 289 THR A O 1
ATOM 2310 N N . LEU A 1 289 ? 100.756 69.611 107.688 1.00 24.02 290 LEU A N 1
ATOM 2311 C CA . LEU A 1 289 ? 101.486 70.734 107.119 1.00 25.06 290 LEU A CA 1
ATOM 2312 C C . LEU A 1 289 ? 102.542 71.194 108.123 1.00 31.93 290 LEU A C 1
ATOM 2313 O O . LEU A 1 289 ? 102.290 71.235 109.329 1.00 32.09 290 LEU A O 1
ATOM 2318 N N . MET A 1 290 ? 103.733 71.516 107.630 1.00 27.14 291 MET A N 1
ATOM 2319 C CA . MET A 1 290 ? 104.847 71.826 108.517 1.00 31.66 291 MET A CA 1
ATOM 2320 C C . MET A 1 290 ? 105.483 73.149 108.129 1.00 36.62 291 MET A C 1
ATOM 2321 O O . MET A 1 290 ? 105.889 73.334 106.982 1.00 32.10 291 MET A O 1
ATOM 2326 N N . VAL A 1 291 ? 105.563 74.067 109.088 1.00 30.86 292 VAL A N 1
ATOM 2327 C CA . VAL A 1 291 ? 106.229 75.335 108.866 1.00 37.56 292 VAL A CA 1
ATOM 2328 C C . VAL A 1 291 ? 107.694 75.195 109.244 1.00 39.57 292 VAL A C 1
ATOM 2329 O O . VAL A 1 291 ? 108.011 74.815 110.371 1.00 39.88 292 VAL A O 1
ATOM 2333 N N . ASP A 1 292 ? 108.569 75.486 108.282 1.00 33.88 293 ASP A N 1
ATOM 2334 C CA . ASP A 1 292 ? 110.021 75.370 108.432 1.00 41.14 293 ASP A CA 1
ATOM 2335 C C . ASP A 1 292 ? 110.476 74.152 109.234 1.00 40.22 293 ASP A C 1
ATOM 2336 O O . ASP A 1 292 ? 111.156 74.300 110.247 1.00 40.47 293 ASP A O 1
ATOM 2341 N N . PRO A 1 293 ? 110.113 72.942 108.783 1.00 37.84 294 PRO A N 1
ATOM 2342 C CA . PRO A 1 293 ? 110.527 71.751 109.536 1.00 38.79 294 PRO A CA 1
ATOM 2343 C C . PRO A 1 293 ? 112.037 71.562 109.536 1.00 36.89 294 PRO A C 1
ATOM 2344 O O . PRO A 1 293 ? 112.678 71.760 108.503 1.00 39.01 294 PRO A O 1
ATOM 2348 N N . SER A 1 294 ? 112.595 71.152 110.667 1.00 35.11 295 SER A N 1
ATOM 2349 C CA . SER A 1 294 ? 114.023 70.897 110.741 1.00 36.34 295 SER A CA 1
ATOM 2350 C C . SER A 1 294 ? 114.364 69.618 109.997 1.00 39.31 295 SER A C 1
ATOM 2351 O O . SER A 1 294 ? 113.471 68.901 109.543 1.00 36.61 295 SER A O 1
ATOM 2354 N N . GLN A 1 295 ? 115.653 69.305 109.925 1.00 39.65 296 GLN A N 1
ATOM 2355 C CA . GLN A 1 295 ? 116.105 68.088 109.265 1.00 42.45 296 GLN A CA 1
ATOM 2356 C C . GLN A 1 295 ? 115.547 66.869 109.986 1.00 40.35 296 GLN A C 1
ATOM 2357 O O . GLN A 1 295 ? 115.106 65.917 109.350 1.00 38.52 296 GLN A O 1
ATOM 2363 N N . GLU A 1 296 ? 115.553 66.918 111.317 1.00 39.97 297 GLU A N 1
ATOM 2364 C CA . GLU A 1 296 ? 115.071 65.805 112.135 1.00 42.92 297 GLU A CA 1
ATOM 2365 C C . GLU A 1 296 ? 113.564 65.585 111.983 1.00 38.57 297 GLU A C 1
ATOM 2366 O O . GLU A 1 296 ? 113.086 64.447 111.957 1.00 37.87 297 GLU A O 1
ATOM 2372 N N . VAL A 1 297 ? 112.812 66.676 111.902 1.00 35.35 298 VAL A N 1
ATOM 2373 C CA . VAL A 1 297 ? 111.373 66.582 111.671 1.00 32.04 298 VAL A CA 1
ATOM 2374 C C . VAL A 1 297 ? 111.106 65.957 110.299 1.00 32.20 298 VAL A C 1
ATOM 2375 O O . VAL A 1 297 ? 110.283 65.042 110.162 1.00 30.18 298 VAL A O 1
ATOM 2379 N N . GLN A 1 298 ? 111.820 66.442 109.288 1.00 32.90 299 GLN A N 1
ATOM 2380 C CA . GLN A 1 298 ? 111.693 65.904 107.935 1.00 33.85 299 GLN A CA 1
ATOM 2381 C C . GLN A 1 298 ? 112.061 64.421 107.882 1.00 34.74 299 GLN A C 1
ATOM 2382 O O . GLN A 1 298 ? 111.396 63.640 107.203 1.00 33.94 299 GLN A O 1
ATOM 2388 N N . GLU A 1 299 ? 113.113 64.034 108.604 1.00 34.07 300 GLU A N 1
ATOM 2389 C CA . GLU A 1 299 ? 113.503 62.629 108.662 1.00 35.04 300 GLU A CA 1
ATOM 2390 C C . GLU A 1 299 ? 112.386 61.758 109.215 1.00 35.08 300 GLU A C 1
ATOM 2391 O O . GLU A 1 299 ? 112.101 60.699 108.666 1.00 34.01 300 GLU A O 1
ATOM 2397 N N . ASN A 1 300 ? 111.755 62.199 110.301 1.00 33.55 301 ASN A N 1
ATOM 2398 C CA . ASN A 1 300 ? 110.651 61.439 110.872 1.00 30.73 301 ASN A CA 1
ATOM 2399 C C . ASN A 1 300 ? 109.467 61.391 109.924 1.00 30.07 301 ASN A C 1
ATOM 2400 O O . ASN A 1 300 ? 108.819 60.349 109.781 1.00 28.47 301 ASN A O 1
ATOM 2405 N N . TYR A 1 301 ? 109.202 62.516 109.264 1.00 29.09 302 TYR A N 1
ATOM 2406 C CA . TYR A 1 301 ? 108.070 62.609 108.349 1.00 26.08 302 TYR A CA 1
ATOM 2407 C C . TYR A 1 301 ? 108.259 61.706 107.141 1.00 30.93 302 TYR A C 1
ATOM 2408 O O . TYR A 1 301 ? 107.329 61.035 106.708 1.00 26.91 302 TYR A O 1
ATOM 2417 N N . ASN A 1 302 ? 109.467 61.698 106.590 1.00 31.56 303 ASN A N 1
ATOM 2418 C CA . ASN A 1 302 ? 109.734 60.871 105.425 1.00 29.20 303 ASN A CA 1
ATOM 2419 C C . ASN A 1 302 ? 109.703 59.398 105.791 1.00 29.56 303 ASN A C 1
ATOM 2420 O O . ASN A 1 302 ? 109.322 58.559 104.977 1.00 28.05 303 ASN A O 1
ATOM 2425 N N . PHE A 1 303 ? 110.072 59.085 107.028 1.00 27.06 304 PHE A N 1
ATOM 2426 C CA . PHE A 1 303 ? 109.980 57.710 107.497 1.00 28.68 304 PHE A CA 1
ATOM 2427 C C . PHE A 1 303 ? 108.517 57.296 107.619 1.00 28.90 304 PHE A C 1
ATOM 2428 O O . PHE A 1 303 ? 108.150 56.168 107.286 1.00 28.63 304 PHE A O 1
ATOM 2436 N N . LEU A 1 304 ? 107.675 58.217 108.073 1.00 27.98 305 LEU A N 1
ATOM 2437 C CA . LEU A 1 304 ? 106.237 57.963 108.115 1.00 26.31 305 LEU A CA 1
ATOM 2438 C C . LEU A 1 304 ? 105.707 57.624 106.720 1.00 27.05 305 LEU A C 1
ATOM 2439 O O . LEU A 1 304 ? 104.910 56.691 106.563 1.00 25.00 305 LEU A O 1
ATOM 2444 N N . LEU A 1 305 ? 106.161 58.363 105.708 1.00 23.05 306 LEU A N 1
ATOM 2445 C CA . LEU A 1 305 ? 105.751 58.092 104.329 1.00 26.04 306 LEU A CA 1
ATOM 2446 C C . LEU A 1 305 ? 106.211 56.705 103.874 1.00 27.38 306 LEU A C 1
ATOM 2447 O O . LEU A 1 305 ? 105.476 55.980 103.198 1.00 24.27 306 LEU A O 1
ATOM 2452 N N . GLN A 1 306 ? 107.440 56.361 104.246 1.00 26.12 307 GLN A N 1
ATOM 2453 C CA . GLN A 1 306 ? 108.005 55.050 103.953 1.00 28.09 307 GLN A CA 1
ATOM 2454 C C . GLN A 1 306 ? 107.161 53.937 104.575 1.00 25.73 307 GLN A C 1
ATOM 2455 O O . GLN A 1 306 ? 106.857 52.949 103.912 1.00 24.21 307 GLN A O 1
ATOM 2461 N N . LEU A 1 307 ? 106.771 54.097 105.840 1.00 25.08 308 LEU A N 1
ATOM 2462 C CA . LEU A 1 307 ? 105.892 53.117 106.486 1.00 22.82 308 LEU A CA 1
ATOM 2463 C C . LEU A 1 307 ? 104.555 52.972 105.759 1.00 24.42 308 LEU A C 1
ATOM 2464 O O . LEU A 1 307 ? 104.047 51.859 105.603 1.00 23.44 308 LEU A O 1
ATOM 2469 N N . GLN A 1 308 ? 103.966 54.089 105.338 1.00 23.59 309 GLN A N 1
ATOM 2470 C CA . GLN A 1 308 ? 102.681 54.010 104.639 1.00 23.59 309 GLN A CA 1
ATOM 2471 C C . GLN A 1 308 ? 102.810 53.188 103.353 1.00 24.26 309 GLN A C 1
ATOM 2472 O O . GLN A 1 308 ? 101.962 52.345 103.074 1.00 26.14 309 GLN A O 1
ATOM 2478 N N . GLU A 1 309 ? 103.862 53.417 102.574 1.00 25.55 310 GLU A N 1
ATOM 2479 C CA . GLU A 1 309 ? 103.974 52.689 101.314 1.00 23.13 310 GLU A CA 1
ATOM 2480 C C . GLU A 1 309 ? 104.279 51.222 101.590 1.00 28.66 310 GLU A C 1
ATOM 2481 O O . GLU A 1 309 ? 103.791 50.343 100.887 1.00 22.67 310 GLU A O 1
ATOM 2487 N N . GLU A 1 310 ? 105.057 50.951 102.630 1.00 25.10 311 GLU A N 1
ATOM 2488 C CA . GLU A 1 310 ? 105.261 49.576 103.045 1.00 24.76 311 GLU A CA 1
ATOM 2489 C C . GLU A 1 310 ? 103.923 48.931 103.397 1.00 25.72 311 GLU A C 1
ATOM 2490 O O . GLU A 1 310 ? 103.660 47.787 103.024 1.00 23.26 311 GLU A O 1
ATOM 2496 N N . LEU A 1 311 ? 103.063 49.671 104.089 1.00 20.75 312 LEU A N 1
ATOM 2497 C CA . LEU A 1 311 ? 101.752 49.135 104.425 1.00 21.06 312 LEU A CA 1
ATOM 2498 C C . LEU A 1 311 ? 100.973 48.790 103.146 1.00 25.16 312 LEU A C 1
ATOM 2499 O O . LEU A 1 311 ? 100.389 47.707 103.048 1.00 21.37 312 LEU A O 1
ATOM 2504 N N . LEU A 1 312 ? 100.953 49.707 102.179 1.00 21.75 313 LEU A N 1
ATOM 2505 C CA . LEU A 1 312 ? 100.200 49.470 100.938 1.00 24.26 313 LEU A CA 1
ATOM 2506 C C . LEU A 1 312 ? 100.748 48.271 100.175 1.00 21.75 313 LEU A C 1
ATOM 2507 O O . LEU A 1 312 ? 99.997 47.535 99.521 1.00 20.93 313 LEU A O 1
ATOM 2512 N N . LYS A 1 313 ? 102.062 48.081 100.236 1.00 20.87 314 LYS A N 1
ATOM 2513 C CA . LYS A 1 313 ? 102.672 46.947 99.543 1.00 21.50 314 LYS A CA 1
ATOM 2514 C C . LYS A 1 313 ? 102.227 45.626 100.170 1.00 23.99 314 LYS A C 1
ATOM 2515 O O . LYS A 1 313 ? 102.143 44.598 99.492 1.00 23.00 314 LYS A O 1
ATOM 2521 N N . GLU A 1 314 ? 101.943 45.663 101.466 1.00 21.23 315 GLU A N 1
ATOM 2522 C CA . GLU A 1 314 ? 101.496 44.472 102.181 1.00 23.41 315 GLU A CA 1
ATOM 2523 C C . GLU A 1 314 ? 99.985 44.306 102.202 1.00 23.37 315 GLU A C 1
ATOM 2524 O O . GLU A 1 314 ? 99.498 43.219 102.535 1.00 24.25 315 GLU A O 1
ATOM 2530 N N . LEU A 1 315 ? 99.220 45.309 101.779 1.00 19.34 316 LEU A N 1
ATOM 2531 C CA . LEU A 1 315 ? 97.790 45.163 101.995 1.00 18.40 316 LEU A CA 1
ATOM 2532 C C . LEU A 1 315 ? 97.232 44.606 100.705 1.00 24.59 316 LEU A C 1
ATOM 2533 O O . LEU A 1 315 ? 96.685 45.331 99.885 1.00 19.64 316 LEU A O 1
ATOM 2538 N N . ARG A 1 316 ? 97.119 43.282 100.686 1.00 23.65 317 ARG A N 1
ATOM 2539 C CA . ARG A 1 316 ? 96.906 42.528 99.453 1.00 21.61 317 ARG A CA 1
ATOM 2540 C C . ARG A 1 316 ? 95.869 41.469 99.736 1.00 23.94 317 ARG A C 1
ATOM 2541 O O . ARG A 1 316 ? 95.706 41.053 100.881 1.00 21.73 317 ARG A O 1
ATOM 2549 N N . HIS A 1 317 ? 95.180 41.024 98.695 1.00 23.18 318 HIS A N 1
ATOM 2550 C CA . HIS A 1 317 ? 94.120 40.050 98.885 1.00 25.35 318 HIS A CA 1
ATOM 2551 C C . HIS A 1 317 ? 94.704 38.776 99.498 1.00 25.95 318 HIS A C 1
ATOM 2552 O O . HIS A 1 317 ? 95.810 38.353 99.153 1.00 24.73 318 HIS A O 1
ATOM 2559 N N . GLY A 1 318 ? 93.974 38.210 100.454 1.00 26.66 319 GLY A N 1
ATOM 2560 C CA . GLY A 1 318 ? 94.352 36.954 101.070 1.00 25.83 319 GLY A CA 1
ATOM 2561 C C . GLY A 1 318 ? 95.192 37.101 102.322 1.00 29.55 319 GLY A C 1
ATOM 2562 O O . GLY A 1 318 ? 95.409 36.132 103.043 1.00 29.13 319 GLY A O 1
ATOM 2563 N N . VAL A 1 319 ? 95.674 38.311 102.587 1.00 27.68 320 VAL A N 1
ATOM 2564 C CA . VAL A 1 319 ? 96.564 38.539 103.724 1.00 23.44 320 VAL A CA 1
ATOM 2565 C C . VAL A 1 319 ? 95.757 38.910 104.965 1.00 23.68 320 VAL A C 1
ATOM 2566 O O . VAL A 1 319 ? 94.829 39.713 104.880 1.00 22.21 320 VAL A O 1
ATOM 2570 N N . LYS A 1 320 ? 96.097 38.316 106.112 1.00 24.64 321 LYS A N 1
ATOM 2571 C CA . LYS A 1 320 ? 95.442 38.674 107.374 1.00 21.68 321 LYS A CA 1
ATOM 2572 C C . LYS A 1 320 ? 95.842 40.080 107.809 1.00 19.77 321 LYS A C 1
ATOM 2573 O O . LYS A 1 320 ? 97.016 40.449 107.752 1.00 24.18 321 LYS A O 1
ATOM 2579 N N . ILE A 1 321 ? 94.864 40.848 108.269 1.00 22.82 322 ILE A N 1
ATOM 2580 C CA . ILE A 1 321 ? 95.108 42.223 108.664 1.00 20.27 322 ILE A CA 1
ATOM 2581 C C . ILE A 1 321 ? 96.225 42.341 109.708 1.00 23.20 322 ILE A C 1
ATOM 2582 O O . ILE A 1 321 ? 97.098 43.200 109.589 1.00 22.85 322 ILE A O 1
ATOM 2587 N N . CYS A 1 322 ? 96.225 41.467 110.715 1.00 25.10 323 CYS A N 1
ATOM 2588 C CA . CYS A 1 322 ? 97.288 41.521 111.725 1.00 23.20 323 CYS A CA 1
ATOM 2589 C C . CYS A 1 322 ? 98.681 41.329 111.121 1.00 25.37 323 CYS A C 1
ATOM 2590 O O . CYS A 1 322 ? 99.669 41.834 111.661 1.00 26.88 323 CYS A O 1
ATOM 2593 N N . ASP A 1 323 ? 98.769 40.590 110.018 1.00 24.69 324 ASP A N 1
ATOM 2594 C CA . ASP A 1 323 ? 100.066 40.331 109.398 1.00 25.85 324 ASP A CA 1
ATOM 2595 C C . ASP A 1 323 ? 100.584 41.568 108.669 1.00 24.66 324 ASP A C 1
ATOM 2596 O O . ASP A 1 323 ? 101.804 41.803 108.603 1.00 29.32 324 ASP A O 1
ATOM 2601 N N . VAL A 1 324 ? 99.660 42.357 108.124 1.00 23.62 325 VAL A N 1
ATOM 2602 C CA . VAL A 1 324 ? 100.003 43.662 107.570 1.00 24.19 325 VAL A CA 1
ATOM 2603 C C . VAL A 1 324 ? 100.548 44.551 108.686 1.00 26.16 325 VAL A C 1
ATOM 2604 O O . VAL A 1 324 ? 101.606 45.164 108.562 1.00 23.11 325 VAL A O 1
ATOM 2608 N N . TYR A 1 325 ? 99.798 44.612 109.781 1.00 23.42 326 TYR A N 1
ATOM 2609 C CA . TYR A 1 325 ? 100.209 45.367 110.955 1.00 22.38 326 TYR A CA 1
ATOM 2610 C C . TYR A 1 325 ? 101.608 44.973 111.432 1.00 28.07 326 TYR A C 1
ATOM 2611 O O . TYR A 1 325 ? 102.469 45.838 111.650 1.00 25.53 326 TYR A O 1
ATOM 2620 N N . ASN A 1 326 ? 101.850 43.674 111.595 1.00 26.87 327 ASN A N 1
ATOM 2621 C CA . ASN A 1 326 ? 103.159 43.229 112.092 1.00 30.21 327 ASN A CA 1
ATOM 2622 C C . ASN A 1 326 ? 104.293 43.592 111.134 1.00 30.34 327 ASN A C 1
ATOM 2623 O O . ASN A 1 326 ? 105.401 43.912 111.563 1.00 32.63 327 ASN A O 1
ATOM 2628 N N . ALA A 1 327 ? 104.017 43.537 109.834 1.00 31.67 328 ALA A N 1
ATOM 2629 C CA . ALA A 1 327 ? 105.035 43.846 108.832 1.00 29.25 328 ALA A CA 1
ATOM 2630 C C . ALA A 1 327 ? 105.469 45.300 108.934 1.00 28.95 328 ALA A C 1
ATOM 2631 O O . ALA A 1 327 ? 106.654 45.623 108.791 1.00 29.17 328 ALA A O 1
ATOM 2633 N N . VAL A 1 328 ? 104.512 46.184 109.185 1.00 24.94 329 VAL A N 1
ATOM 2634 C CA . VAL A 1 328 ? 104.844 47.593 109.322 1.00 26.38 329 VAL A CA 1
ATOM 2635 C C . VAL A 1 328 ? 105.604 47.842 110.626 1.00 27.50 329 VAL A C 1
ATOM 2636 O O . VAL A 1 328 ? 106.620 48.545 110.631 1.00 27.68 329 VAL A O 1
ATOM 2640 N N . MET A 1 329 ? 105.140 47.250 111.726 1.00 28.55 330 MET A N 1
ATOM 2641 C CA . MET A 1 329 ? 105.829 47.433 113.010 1.00 29.05 330 MET A CA 1
ATOM 2642 C C . MET A 1 329 ? 107.238 46.834 112.992 1.00 34.16 330 MET A C 1
ATOM 2643 O O . MET A 1 329 ? 108.140 47.329 113.678 1.00 35.85 330 MET A O 1
ATOM 2648 N N . ASP A 1 330 ? 107.429 45.773 112.210 1.00 32.89 331 ASP A N 1
ATOM 2649 C CA . ASP A 1 330 ? 108.754 45.182 112.056 1.00 37.44 331 ASP A CA 1
ATOM 2650 C C . ASP A 1 330 ? 109.744 46.195 111.489 1.00 38.11 331 ASP A C 1
ATOM 2651 O O . ASP A 1 330 ? 110.913 46.215 111.875 1.00 37.24 331 ASP A O 1
ATOM 2656 N N . VAL A 1 331 ? 109.277 47.035 110.572 1.00 34.85 332 VAL A N 1
ATOM 2657 C CA . VAL A 1 331 ? 110.134 48.059 109.991 1.00 32.33 332 VAL A CA 1
ATOM 2658 C C . VAL A 1 331 ? 110.487 49.110 111.045 1.00 34.40 332 VAL A C 1
ATOM 2659 O O . VAL A 1 331 ? 111.632 49.561 111.129 1.00 33.80 332 VAL A O 1
ATOM 2663 N N . VAL A 1 332 ? 109.506 49.494 111.856 1.00 32.30 333 VAL A N 1
ATOM 2664 C CA . VAL A 1 332 ? 109.767 50.424 112.957 1.00 34.74 333 VAL A CA 1
ATOM 2665 C C . VAL A 1 332 ? 110.806 49.850 113.926 1.00 36.26 333 VAL A C 1
ATOM 2666 O O . VAL A 1 332 ? 111.813 50.498 114.238 1.00 39.25 333 VAL A O 1
ATOM 2670 N N . LYS A 1 333 ? 110.565 48.624 114.376 1.00 37.87 334 LYS A N 1
ATOM 2671 C CA . LYS A 1 333 ? 111.487 47.934 115.276 1.00 41.25 334 LYS A CA 1
ATOM 2672 C C . LYS A 1 333 ? 112.905 47.867 114.708 1.00 46.54 334 LYS A C 1
ATOM 2673 O O . LYS A 1 333 ? 113.884 48.121 115.420 1.00 45.11 334 LYS A O 1
ATOM 2679 N N . LYS A 1 334 ? 113.026 47.523 113.429 1.00 43.19 335 LYS A N 1
ATOM 2680 C CA . LYS A 1 334 ? 114.347 47.423 112.823 1.00 44.30 335 LYS A CA 1
ATOM 2681 C C . LYS A 1 334 ? 115.018 48.782 112.605 1.00 46.03 335 LYS A C 1
ATOM 2682 O O . LYS A 1 334 ? 116.143 49.005 113.047 1.00 51.56 335 LYS A O 1
ATOM 2684 N N . GLN A 1 335 ? 114.338 49.675 111.896 1.00 40.95 336 GLN A N 1
ATOM 2685 C CA . GLN A 1 335 ? 114.929 50.949 111.484 1.00 42.05 336 GLN A CA 1
ATOM 2686 C C . GLN A 1 335 ? 114.893 52.101 112.504 1.00 43.04 336 GLN A C 1
ATOM 2687 O O . GLN A 1 335 ? 115.861 52.846 112.624 1.00 43.51 336 GLN A O 1
ATOM 2693 N N . LYS A 1 336 ? 113.783 52.274 113.214 1.00 42.73 337 LYS A N 1
ATOM 2694 C CA . LYS A 1 336 ? 113.693 53.367 114.185 1.00 44.16 337 LYS A CA 1
ATOM 2695 C C . LYS A 1 336 ? 112.979 52.931 115.457 1.00 42.35 337 LYS A C 1
ATOM 2696 O O . LYS A 1 336 ? 111.857 53.368 115.732 1.00 37.86 337 LYS A O 1
ATOM 2702 N N . PRO A 1 337 ? 113.637 52.073 116.250 1.00 39.46 338 PRO A N 1
ATOM 2703 C CA . PRO A 1 337 ? 113.024 51.474 117.442 1.00 40.09 338 PRO A CA 1
ATOM 2704 C C . PRO A 1 337 ? 112.561 52.517 118.454 1.00 41.58 338 PRO A C 1
ATOM 2705 O O . PRO A 1 337 ? 111.649 52.252 119.233 1.00 46.03 338 PRO A O 1
ATOM 2709 N N . GLU A 1 338 ? 113.177 53.694 118.420 1.00 44.02 339 GLU A N 1
ATOM 2710 C CA . GLU A 1 338 ? 112.829 54.779 119.328 1.00 46.69 339 GLU A CA 1
ATOM 2711 C C . GLU A 1 338 ? 111.426 55.323 119.053 1.00 47.99 339 GLU A C 1
ATOM 2712 O O . GLU A 1 338 ? 110.864 56.046 119.877 1.00 46.02 339 GLU A O 1
ATOM 2718 N N . LEU A 1 339 ? 110.867 54.985 117.890 1.00 42.06 340 LEU A N 1
ATOM 2719 C CA . LEU A 1 339 ? 109.524 55.429 117.535 1.00 37.04 340 LEU A CA 1
ATOM 2720 C C . LEU A 1 339 ? 108.448 54.402 117.856 1.00 37.96 340 LEU A C 1
ATOM 2721 O O . LEU A 1 339 ? 107.266 54.669 117.648 1.00 36.27 340 LEU A O 1
ATOM 2726 N N . LEU A 1 340 ? 108.849 53.235 118.360 1.00 38.84 341 LEU A N 1
ATOM 2727 C CA . LEU A 1 340 ? 107.890 52.170 118.644 1.00 42.11 341 LEU A CA 1
ATOM 2728 C C . LEU A 1 340 ? 106.780 52.643 119.572 1.00 41.80 341 LEU A C 1
ATOM 2729 O O . LEU A 1 340 ? 105.624 52.279 119.398 1.00 41.75 341 LEU A O 1
ATOM 2734 N N . ASN A 1 341 ? 107.141 53.468 120.549 1.00 43.88 342 ASN A N 1
ATOM 2735 C CA . ASN A 1 341 ? 106.174 53.963 121.520 1.00 43.75 342 ASN A CA 1
ATOM 2736 C C . ASN A 1 341 ? 105.462 55.226 121.067 1.00 41.32 342 ASN A C 1
ATOM 2737 O O . ASN A 1 341 ? 104.547 55.682 121.743 1.00 41.68 342 ASN A O 1
ATOM 2742 N N . LYS A 1 342 ? 105.939 55.835 119.979 1.00 38.34 343 LYS A N 1
ATOM 2743 C CA . LYS A 1 342 ? 105.291 57.015 119.405 1.00 33.42 343 LYS A CA 1
ATOM 2744 C C . LYS A 1 342 ? 104.227 56.758 118.329 1.00 34.45 343 LYS A C 1
ATOM 2745 O O . LYS A 1 342 ? 103.380 57.615 118.068 1.00 31.74 343 LYS A O 1
ATOM 2751 N N . ILE A 1 343 ? 104.220 55.563 117.751 1.00 28.87 344 ILE A N 1
ATOM 2752 C CA . ILE A 1 343 ? 103.383 55.322 116.579 1.00 26.75 344 ILE A CA 1
ATOM 2753 C C . ILE A 1 343 ? 101.954 54.999 116.996 1.00 25.58 344 ILE A C 1
ATOM 2754 O O . ILE A 1 343 ? 101.724 54.416 118.061 1.00 29.28 344 ILE A O 1
ATOM 2759 N N . THR A 1 344 ? 100.998 55.415 116.172 1.00 25.16 345 THR A N 1
ATOM 2760 C CA . THR A 1 344 ? 99.596 55.126 116.410 1.00 26.91 345 THR A CA 1
ATOM 2761 C C . THR A 1 344 ? 99.397 53.624 116.590 1.00 30.02 345 THR A C 1
ATOM 2762 O O . THR A 1 344 ? 100.025 52.829 115.890 1.00 26.81 345 THR A O 1
ATOM 2766 N N . LYS A 1 345 ? 98.524 53.245 117.521 1.00 27.81 346 LYS A N 1
ATOM 2767 C CA . LYS A 1 345 ? 98.258 51.831 117.802 1.00 29.04 346 LYS A CA 1
ATOM 2768 C C . LYS A 1 345 ? 97.470 51.178 116.669 1.00 26.20 346 LYS A C 1
ATOM 2769 O O . LYS A 1 345 ? 97.534 49.963 116.487 1.00 28.89 346 LYS A O 1
ATOM 2775 N N . ASN A 1 346 ? 96.700 51.986 115.939 1.00 23.31 347 ASN A N 1
ATOM 2776 C CA . ASN A 1 346 ? 95.962 51.510 114.770 1.00 24.65 347 ASN A CA 1
ATOM 2777 C C . ASN A 1 346 ? 96.546 52.137 113.518 1.00 24.81 347 ASN A C 1
ATOM 2778 O O . ASN A 1 346 ? 96.974 53.286 113.547 1.00 25.53 347 ASN A O 1
ATOM 2783 N N . LEU A 1 347 ? 96.659 51.340 112.459 1.00 21.73 348 LEU A N 1
ATOM 2784 C CA . LEU A 1 347 ? 97.170 51.803 111.167 1.00 19.95 348 LEU A CA 1
ATOM 2785 C C . LEU A 1 347 ? 96.113 52.093 110.085 1.00 20.61 348 LEU A C 1
ATOM 2786 O O . LEU A 1 347 ? 96.449 52.269 108.907 1.00 20.56 348 LEU A O 1
ATOM 2791 N N . GLY A 1 348 ? 94.839 51.996 110.438 1.00 18.96 349 GLY A N 1
ATOM 2792 C CA . GLY A 1 348 ? 93.803 52.256 109.463 1.00 18.27 349 GLY A CA 1
ATOM 2793 C C . GLY A 1 348 ? 92.578 51.414 109.744 1.00 18.69 349 GLY A C 1
ATOM 2794 O O . GLY A 1 348 ? 92.545 50.669 110.724 1.00 19.59 349 GLY A O 1
ATOM 2795 N N . PHE A 1 349 ? 91.570 51.531 108.888 1.00 16.87 350 PHE A N 1
ATOM 2796 C CA . PHE A 1 349 ? 90.354 50.760 109.104 1.00 16.11 350 PHE A CA 1
ATOM 2797 C C . PHE A 1 349 ? 89.537 50.627 107.827 1.00 16.45 350 PHE A C 1
ATOM 2798 O O . PHE A 1 349 ? 89.631 51.473 106.919 1.00 14.79 350 PHE A O 1
ATOM 2806 N N . GLY A 1 350 ? 88.700 49.592 107.765 1.00 15.43 351 GLY A N 1
ATOM 2807 C CA . GLY A 1 350 ? 87.779 49.441 106.649 1.00 13.74 351 GLY A CA 1
ATOM 2808 C C . GLY A 1 350 ? 86.794 50.600 106.620 1.00 16.76 351 GLY A C 1
ATOM 2809 O O . GLY A 1 350 ? 86.406 51.132 107.662 1.00 17.86 351 GLY A O 1
ATOM 2810 N N . MET A 1 351 ? 86.387 50.990 105.415 1.00 14.12 352 MET A N 1
ATOM 2811 C CA . MET A 1 351 ? 85.575 52.184 105.220 1.00 15.23 352 MET A CA 1
ATOM 2812 C C . MET A 1 351 ? 84.559 51.931 104.093 1.00 16.85 352 MET A C 1
ATOM 2813 O O . MET A 1 351 ? 84.831 51.170 103.167 1.00 17.10 352 MET A O 1
ATOM 2818 N N . GLY A 1 352 ? 83.418 52.609 104.135 1.00 16.02 353 GLY A N 1
ATOM 2819 C CA . GLY A 1 352 ? 82.268 52.202 103.348 1.00 15.67 353 GLY A CA 1
ATOM 2820 C C . GLY A 1 352 ? 81.149 53.196 103.551 1.00 18.70 353 GLY A C 1
ATOM 2821 O O . GLY A 1 352 ? 81.358 54.415 103.616 1.00 14.19 353 GLY A O 1
ATOM 2822 N N . ILE A 1 353 ? 79.930 52.702 103.452 1.00 16.07 354 ILE A N 1
ATOM 2823 C CA . ILE A 1 353 ? 78.795 53.487 103.931 1.00 13.26 354 ILE A CA 1
ATOM 2824 C C . ILE A 1 353 ? 79.045 54.003 105.348 1.00 14.69 354 ILE A C 1
ATOM 2825 O O . ILE A 1 353 ? 78.830 55.192 105.638 1.00 15.97 354 ILE A O 1
ATOM 2830 N N . GLU A 1 354 ? 79.521 53.133 106.237 1.00 12.92 355 GLU A N 1
ATOM 2831 C CA . GLU A 1 354 ? 79.974 53.604 107.539 1.00 16.09 355 GLU A CA 1
ATOM 2832 C C . GLU A 1 354 ? 81.431 54.022 107.443 1.00 15.65 355 GLU A C 1
ATOM 2833 O O . GLU A 1 354 ? 82.234 53.364 106.780 1.00 14.87 355 GLU A O 1
ATOM 2839 N N . PHE A 1 355 ? 81.761 55.106 108.123 1.00 15.57 356 PHE A N 1
ATOM 2840 C CA . PHE A 1 355 ? 83.103 55.674 108.031 1.00 16.80 356 PHE A CA 1
ATOM 2841 C C . PHE A 1 355 ? 84.198 54.749 108.581 1.00 14.80 356 PHE A C 1
ATOM 2842 O O . PHE A 1 355 ? 85.214 54.526 107.920 1.00 16.91 356 PHE A O 1
ATOM 2850 N N . ARG A 1 356 ? 84.005 54.226 109.793 1.00 13.69 357 ARG A N 1
ATOM 2851 C CA . ARG A 1 356 ? 85.054 53.427 110.414 1.00 16.35 357 ARG A CA 1
ATOM 2852 C C . ARG A 1 356 ? 84.512 52.089 110.891 1.00 18.25 357 ARG A C 1
ATOM 2853 O O . ARG A 1 356 ? 83.724 52.046 111.834 1.00 18.41 357 ARG A O 1
ATOM 2861 N N . GLU A 1 357 ? 84.979 51.001 110.289 1.00 14.83 358 GLU A N 1
ATOM 2862 C CA . GLU A 1 357 ? 84.471 49.678 110.658 1.00 17.05 358 GLU A CA 1
ATOM 2863 C C . GLU A 1 357 ? 85.296 49.165 111.789 1.00 17.04 358 GLU A C 1
ATOM 2864 O O . GLU A 1 357 ? 86.456 48.801 111.589 1.00 18.02 358 GLU A O 1
ATOM 2870 N N . GLY A 1 358 ? 84.678 49.065 112.959 1.00 17.27 359 GLY A N 1
ATOM 2871 C CA . GLY A 1 358 ? 85.399 48.749 114.177 1.00 20.97 359 GLY A CA 1
ATOM 2872 C C . GLY A 1 358 ? 85.988 47.353 114.181 1.00 21.62 359 GLY A C 1
ATOM 2873 O O . GLY A 1 358 ? 86.915 47.085 114.946 1.00 19.34 359 GLY A O 1
ATOM 2874 N N . SER A 1 359 ? 85.432 46.449 113.374 1.00 17.84 360 SER A N 1
ATOM 2875 C CA . SER A 1 359 ? 85.946 45.068 113.315 1.00 18.54 360 SER A CA 1
ATOM 2876 C C . SER A 1 359 ? 87.023 44.898 112.231 1.00 17.06 360 SER A C 1
ATOM 2877 O O . SER A 1 359 ? 87.586 43.820 112.056 1.00 18.45 360 SER A O 1
ATOM 2880 N N . LEU A 1 360 ? 87.169 45.924 111.410 1.00 14.96 361 LEU A N 1
ATOM 2881 C CA . LEU A 1 360 ? 88.163 45.987 110.317 1.00 18.13 361 LEU A CA 1
ATOM 2882 C C . LEU A 1 360 ? 89.378 46.896 110.577 1.00 19.00 361 LEU A C 1
ATOM 2883 O O . LEU A 1 360 ? 89.875 47.518 109.628 1.00 18.18 361 LEU A O 1
ATOM 2888 N N . VAL A 1 361 ? 89.637 47.244 111.829 1.00 19.38 362 VAL A N 1
ATOM 2889 C CA . VAL A 1 361 ? 90.791 48.082 112.170 1.00 18.29 362 VAL A CA 1
ATOM 2890 C C . VAL A 1 361 ? 92.132 47.365 112.012 1.00 21.19 362 VAL A C 1
ATOM 2891 O O . VAL A 1 361 ? 92.272 46.177 112.357 1.00 20.17 362 VAL A O 1
ATOM 2895 N N . ILE A 1 362 ? 93.146 48.090 111.533 1.00 19.50 363 ILE A N 1
ATOM 2896 C CA . ILE A 1 362 ? 94.435 47.441 111.325 1.00 18.12 363 ILE A CA 1
ATOM 2897 C C . ILE A 1 362 ? 95.214 47.583 112.615 1.00 21.54 363 ILE A C 1
ATOM 2898 O O . ILE A 1 362 ? 95.783 48.636 112.940 1.00 22.82 363 ILE A O 1
ATOM 2903 N N . ASN A 1 363 ? 95.315 46.451 113.303 1.00 22.55 364 ASN A N 1
ATOM 2904 C CA . ASN A 1 363 ? 95.956 46.383 114.608 1.00 27.40 364 ASN A CA 1
ATOM 2905 C C . ASN A 1 363 ? 96.506 44.976 114.797 1.00 28.17 364 ASN A C 1
ATOM 2906 O O . ASN A 1 363 ? 96.362 44.128 113.912 1.00 26.36 364 ASN A O 1
ATOM 2911 N N . SER A 1 364 ? 97.107 44.715 115.952 1.00 28.23 365 SER A N 1
ATOM 2912 C CA . SER A 1 364 ? 97.834 43.468 116.149 1.00 32.45 365 SER A CA 1
ATOM 2913 C C . SER A 1 364 ? 96.932 42.239 116.252 1.00 34.05 365 SER A C 1
ATOM 2914 O O . SER A 1 364 ? 97.386 41.117 116.041 1.00 37.20 365 SER A O 1
ATOM 2917 N N . LYS A 1 365 ? 95.675 42.445 116.627 1.00 28.12 366 LYS A N 1
ATOM 2918 C CA . LYS A 1 365 ? 94.776 41.323 116.885 1.00 35.04 366 LYS A CA 1
ATOM 2919 C C . LYS A 1 365 ? 93.892 40.869 115.725 1.00 32.73 366 LYS A C 1
ATOM 2920 O O . LYS A 1 365 ? 93.274 39.806 115.803 1.00 33.51 366 LYS A O 1
ATOM 2926 N N . ASN A 1 366 ? 93.828 41.645 114.648 1.00 23.83 367 ASN A N 1
ATOM 2927 C CA . ASN A 1 366 ? 92.754 41.429 113.682 1.00 23.22 367 ASN A CA 1
ATOM 2928 C C . ASN A 1 366 ? 93.042 40.243 112.766 1.00 27.74 367 ASN A C 1
ATOM 2929 O O . ASN A 1 366 ? 94.019 40.247 112.023 1.00 24.86 367 ASN A O 1
ATOM 2934 N N . GLN A 1 367 ? 92.170 39.237 112.814 1.00 25.46 368 GLN A N 1
ATOM 2935 C CA . GLN A 1 367 ? 92.379 38.004 112.053 1.00 26.56 368 GLN A CA 1
ATOM 2936 C C . GLN A 1 367 ? 91.709 37.992 110.676 1.00 25.92 368 GLN A C 1
ATOM 2937 O O . GLN A 1 367 ? 91.925 37.066 109.896 1.00 28.41 368 GLN A O 1
ATOM 2943 N N . TYR A 1 368 ? 90.895 38.998 110.371 1.00 23.70 369 TYR A N 1
ATOM 2944 C CA . TYR A 1 368 ? 90.167 39.003 109.098 1.00 20.77 369 TYR A CA 1
ATOM 2945 C C . TYR A 1 368 ? 91.125 39.089 107.919 1.00 23.90 369 TYR A C 1
ATOM 2946 O O . TYR A 1 368 ? 92.111 39.810 107.977 1.00 25.22 369 TYR A O 1
ATOM 2955 N N . LYS A 1 369 ? 90.825 38.357 106.849 1.00 24.06 370 LYS A N 1
ATOM 2956 C CA . LYS A 1 369 ? 91.666 38.383 105.647 1.00 20.46 370 LYS A CA 1
ATOM 2957 C C . LYS A 1 369 ? 91.167 39.427 104.656 1.00 20.83 370 LYS A C 1
ATOM 2958 O O . LYS A 1 369 ? 89.965 39.581 104.434 1.00 23.13 370 LYS A O 1
ATOM 2964 N N . LEU A 1 370 ? 92.112 40.137 104.055 1.00 20.22 371 LEU A N 1
ATOM 2965 C CA . LEU A 1 370 ? 91.792 41.142 103.057 1.00 19.31 371 LEU A CA 1
ATOM 2966 C C . LEU A 1 370 ? 91.248 40.487 101.804 1.00 21.19 371 LEU A C 1
ATOM 2967 O O . LEU A 1 370 ? 91.632 39.369 101.465 1.00 21.64 371 LEU A O 1
ATOM 2972 N N . LYS A 1 371 ? 90.370 41.203 101.109 1.00 21.66 372 LYS A N 1
ATOM 2973 C CA . LYS A 1 371 ? 89.864 40.745 99.824 1.00 22.61 372 LYS A CA 1
ATOM 2974 C C . LYS A 1 371 ? 89.916 41.879 98.828 1.00 21.75 372 LYS A C 1
ATOM 2975 O O . LYS A 1 371 ? 89.712 43.044 99.195 1.00 20.11 372 LYS A O 1
ATOM 2981 N N . LYS A 1 372 ? 90.161 41.535 97.568 1.00 21.03 373 LYS A N 1
ATOM 2982 C CA . LYS A 1 372 ? 90.091 42.517 96.500 1.00 19.89 373 LYS A CA 1
ATOM 2983 C C . LYS A 1 372 ? 88.759 43.263 96.539 1.00 19.86 373 LYS A C 1
ATOM 2984 O O . LYS A 1 372 ? 87.697 42.650 96.696 1.00 19.94 373 LYS A O 1
ATOM 2990 N N . GLY A 1 373 ? 88.816 44.587 96.425 1.00 19.45 374 GLY A N 1
ATOM 2991 C CA . GLY A 1 373 ? 87.603 45.390 96.382 1.00 18.57 374 GLY A CA 1
ATOM 2992 C C . GLY A 1 373 ? 87.212 46.007 97.711 1.00 17.73 374 GLY A C 1
ATOM 2993 O O . GLY A 1 373 ? 86.265 46.793 97.776 1.00 17.77 374 GLY A O 1
ATOM 2994 N N . MET A 1 374 ? 87.917 45.641 98.782 1.00 15.34 375 MET A N 1
ATOM 2995 C CA . MET A 1 374 ? 87.730 46.319 100.065 1.00 15.13 375 MET A CA 1
ATOM 2996 C C . MET A 1 374 ? 88.428 47.680 100.034 1.00 16.16 375 MET A C 1
ATOM 2997 O O . MET A 1 374 ? 89.506 47.804 99.465 1.00 15.92 375 MET A O 1
ATOM 3002 N N . VAL A 1 375 ? 87.806 48.686 100.632 1.00 16.21 376 VAL A N 1
ATOM 3003 C CA . VAL A 1 375 ? 88.418 50.012 100.724 1.00 16.15 376 VAL A CA 1
ATOM 3004 C C . VAL A 1 375 ? 88.754 50.312 102.179 1.00 15.59 376 VAL A C 1
ATOM 3005 O O . VAL A 1 375 ? 88.004 49.943 103.085 1.00 16.34 376 VAL A O 1
ATOM 3009 N N . PHE A 1 376 ? 89.910 50.943 102.398 1.00 16.70 377 PHE A N 1
ATOM 3010 C CA . PHE A 1 376 ? 90.410 51.294 103.726 1.00 15.26 377 PHE A CA 1
ATOM 3011 C C . PHE A 1 376 ? 90.796 52.751 103.786 1.00 16.41 377 PHE A C 1
ATOM 3012 O O . PHE A 1 376 ? 91.199 53.341 102.770 1.00 17.28 377 PHE A O 1
ATOM 3020 N N . SER A 1 377 ? 90.668 53.321 104.973 1.00 14.79 378 SER A N 1
ATOM 3021 C CA . SER A 1 377 ? 91.415 54.518 105.317 1.00 16.77 378 SER A CA 1
ATOM 3022 C C . SER A 1 377 ? 92.708 54.009 105.930 1.00 16.66 378 SER A C 1
ATOM 3023 O O . SER A 1 377 ? 92.666 53.287 106.913 1.00 18.41 378 SER A O 1
ATOM 3026 N N . ILE A 1 378 ? 93.843 54.329 105.317 1.00 17.46 379 ILE A N 1
ATOM 3027 C CA . ILE A 1 378 ? 95.140 53.879 105.823 1.00 17.08 379 ILE A CA 1
ATOM 3028 C C . ILE A 1 378 ? 95.773 55.087 106.482 1.00 21.83 379 ILE A C 1
ATOM 3029 O O . ILE A 1 378 ? 96.114 56.048 105.798 1.00 20.99 379 ILE A O 1
ATOM 3034 N N . ASN A 1 379 ? 95.918 55.038 107.803 1.00 19.39 380 ASN A N 1
ATOM 3035 C CA . ASN A 1 379 ? 96.336 56.194 108.578 1.00 18.45 380 ASN A CA 1
ATOM 3036 C C . ASN A 1 379 ? 97.470 55.817 109.511 1.00 22.71 380 ASN A C 1
ATOM 3037 O O . ASN A 1 379 ? 97.388 54.810 110.196 1.00 22.28 380 ASN A O 1
ATOM 3042 N N . LEU A 1 380 ? 98.519 56.624 109.541 1.00 21.08 381 LEU A N 1
ATOM 3043 C CA . LEU A 1 380 ? 99.668 56.348 110.395 1.00 22.91 381 LEU A CA 1
ATOM 3044 C C . LEU A 1 380 ? 100.172 57.644 110.980 1.00 22.78 381 LEU A C 1
ATOM 3045 O O . LEU A 1 380 ? 100.242 58.652 110.284 1.00 21.25 381 LEU A O 1
ATOM 3050 N N . GLY A 1 381 ? 100.563 57.616 112.243 1.00 20.65 382 GLY A N 1
ATOM 3051 C CA . GLY A 1 381 ? 101.143 58.803 112.826 1.00 21.85 382 GLY A CA 1
ATOM 3052 C C . GLY A 1 381 ? 102.156 58.530 113.917 1.00 25.15 382 GLY A C 1
ATOM 3053 O O . GLY A 1 381 ? 102.230 57.423 114.445 1.00 26.11 382 GLY A O 1
ATOM 3054 N N . PHE A 1 382 ? 102.939 59.559 114.229 1.00 25.19 383 PHE A N 1
ATOM 3055 C CA . PHE A 1 382 ? 103.794 59.590 115.401 1.00 27.54 383 PHE A CA 1
ATOM 3056 C C . PHE A 1 382 ? 103.325 60.728 116.286 1.00 29.36 383 PHE A C 1
ATOM 3057 O O . PHE A 1 382 ? 103.187 61.858 115.819 1.00 29.21 383 PHE A O 1
ATOM 3065 N N . SER A 1 383 ? 103.138 60.456 117.568 1.00 32.41 384 SER A N 1
ATOM 3066 C CA . SER A 1 383 ? 102.718 61.504 118.486 1.00 36.49 384 SER A CA 1
ATOM 3067 C C . SER A 1 383 ? 103.763 61.645 119.582 1.00 35.50 384 SER A C 1
ATOM 3068 O O . SER A 1 383 ? 104.650 60.797 119.705 1.00 35.60 384 SER A O 1
ATOM 3071 N N . ASP A 1 384 ? 103.694 62.759 120.309 1.00 34.55 385 ASP A N 1
ATOM 3072 C CA A ASP A 1 384 ? 104.602 63.030 121.421 0.54 40.53 385 ASP A CA 1
ATOM 3073 C CA B ASP A 1 384 ? 104.601 63.050 121.422 0.46 40.56 385 ASP A CA 1
ATOM 3074 C C . ASP A 1 384 ? 106.059 63.058 120.975 1.00 42.53 385 ASP A C 1
ATOM 3075 O O . ASP A 1 384 ? 106.938 62.517 121.651 1.00 43.81 385 ASP A O 1
ATOM 3084 N N . LEU A 1 385 ? 106.314 63.674 119.827 1.00 37.53 386 LEU A N 1
ATOM 3085 C CA . LEU A 1 385 ? 107.684 63.859 119.369 1.00 37.76 386 LEU A CA 1
ATOM 3086 C C . LEU A 1 385 ? 108.219 65.156 119.935 1.00 38.50 386 LEU A C 1
ATOM 3087 O O . LEU A 1 385 ? 107.478 66.127 120.083 1.00 38.69 386 LEU A O 1
ATOM 3092 N N . THR A 1 386 ? 109.500 65.175 120.270 1.00 38.11 387 THR A N 1
ATOM 3093 C CA . THR A 1 386 ? 110.092 66.396 120.796 1.00 43.59 387 THR A CA 1
ATOM 3094 C C . THR A 1 386 ? 110.929 67.106 119.747 1.00 44.86 387 THR A C 1
ATOM 3095 O O . THR A 1 386 ? 111.774 66.497 119.086 1.00 45.87 387 THR A O 1
ATOM 3099 N N . ASN A 1 387 ? 110.675 68.398 119.587 1.00 45.67 388 ASN A N 1
ATOM 3100 C CA . ASN A 1 387 ? 111.481 69.226 118.708 1.00 49.89 388 ASN A CA 1
ATOM 3101 C C . ASN A 1 387 ? 112.588 69.876 119.533 1.00 52.22 388 ASN A C 1
ATOM 3102 O O . ASN A 1 387 ? 112.311 70.707 120.394 1.00 47.91 388 ASN A O 1
ATOM 3107 N N . LYS A 1 388 ? 113.831 69.480 119.275 1.00 57.55 389 LYS A N 1
ATOM 3108 C CA . LYS A 1 388 ? 114.970 69.939 120.070 1.00 63.58 389 LYS A CA 1
ATOM 3109 C C . LYS A 1 388 ? 115.143 71.454 120.000 1.00 67.41 389 LYS A C 1
ATOM 3110 O O . LYS A 1 388 ? 115.409 72.104 121.010 1.00 68.11 389 LYS A O 1
ATOM 3112 N N . GLU A 1 389 ? 114.968 72.012 118.805 1.00 70.27 390 GLU A N 1
ATOM 3113 C CA . GLU A 1 389 ? 115.168 73.441 118.582 1.00 71.51 390 GLU A CA 1
ATOM 3114 C C . GLU A 1 389 ? 114.059 74.291 119.209 1.00 69.33 390 GLU A C 1
ATOM 3115 O O . GLU A 1 389 ? 114.159 75.519 119.253 1.00 70.10 390 GLU A O 1
ATOM 3117 N N . GLY A 1 390 ? 113.007 73.637 119.692 1.00 64.73 391 GLY A N 1
ATOM 3118 C CA . GLY A 1 390 ? 111.878 74.337 120.277 1.00 64.89 391 GLY A CA 1
ATOM 3119 C C . GLY A 1 390 ? 112.235 75.086 121.547 1.00 69.51 391 GLY A C 1
ATOM 3120 O O . GLY A 1 390 ? 113.043 74.615 122.348 1.00 74.22 391 GLY A O 1
ATOM 3121 N N . LYS A 1 391 ? 111.633 76.258 121.727 1.00 67.98 392 LYS A N 1
ATOM 3122 C CA . LYS A 1 391 ? 111.853 77.068 122.920 1.00 71.31 392 LYS A CA 1
ATOM 3123 C C . LYS A 1 391 ? 110.579 77.150 123.758 1.00 75.68 392 LYS A C 1
ATOM 3124 O O . LYS A 1 391 ? 110.531 76.646 124.881 1.00 81.22 392 LYS A O 1
ATOM 3126 N N . LYS A 1 392 ? 109.549 77.788 123.206 1.00 71.82 393 LYS A N 1
ATOM 3127 C CA . LYS A 1 392 ? 108.246 77.867 123.860 1.00 66.85 393 LYS A CA 1
ATOM 3128 C C . LYS A 1 392 ? 107.594 76.480 123.899 1.00 68.10 393 LYS A C 1
ATOM 3129 O O . LYS A 1 392 ? 107.899 75.628 123.060 1.00 67.96 393 LYS A O 1
ATOM 3131 N N . PRO A 1 393 ? 106.703 76.243 124.879 1.00 68.28 394 PRO A N 1
ATOM 3132 C CA . PRO A 1 393 ? 106.076 74.923 125.050 1.00 67.81 394 PRO A CA 1
ATOM 3133 C C . PRO A 1 393 ? 105.306 74.436 123.822 1.00 63.80 394 PRO A C 1
ATOM 3134 O O . PRO A 1 393 ? 105.324 73.236 123.531 1.00 68.54 394 PRO A O 1
ATOM 3138 N N . GLU A 1 394 ? 104.643 75.347 123.115 1.00 55.68 395 GLU A N 1
ATOM 3139 C CA . GLU A 1 394 ? 103.906 74.980 121.906 1.00 52.66 395 GLU A CA 1
ATOM 3140 C C . GLU A 1 394 ? 104.850 74.499 120.795 1.00 50.85 395 GLU A C 1
ATOM 3141 O O . GLU A 1 394 ? 104.436 73.766 119.897 1.00 46.54 395 GLU A O 1
ATOM 3143 N N . GLU A 1 395 ? 106.109 74.937 120.849 1.00 48.73 396 GLU A N 1
ATOM 3144 C CA . GLU A 1 395 ? 107.125 74.514 119.879 1.00 50.19 396 GLU A CA 1
ATOM 3145 C C . GLU A 1 395 ? 107.787 73.175 120.205 1.00 50.46 396 GLU A C 1
ATOM 3146 O O . GLU A 1 395 ? 108.370 72.534 119.327 1.00 52.38 396 GLU A O 1
ATOM 3152 N N . LYS A 1 396 ? 107.709 72.762 121.466 1.00 51.95 397 LYS A N 1
ATOM 3153 C CA . LYS A 1 396 ? 108.535 71.657 121.955 1.00 55.50 397 LYS A CA 1
ATOM 3154 C C . LYS A 1 396 ? 108.023 70.278 121.535 1.00 54.54 397 LYS A C 1
ATOM 3155 O O . LYS A 1 396 ? 108.810 69.387 121.211 1.00 57.67 397 LYS A O 1
ATOM 3157 N N . THR A 1 397 ? 106.706 70.106 121.546 1.00 47.24 398 THR A N 1
ATOM 3158 C CA . THR A 1 397 ? 106.100 68.830 121.195 1.00 44.84 398 THR A CA 1
ATOM 3159 C C . THR A 1 397 ? 105.378 68.922 119.849 1.00 41.02 398 THR A C 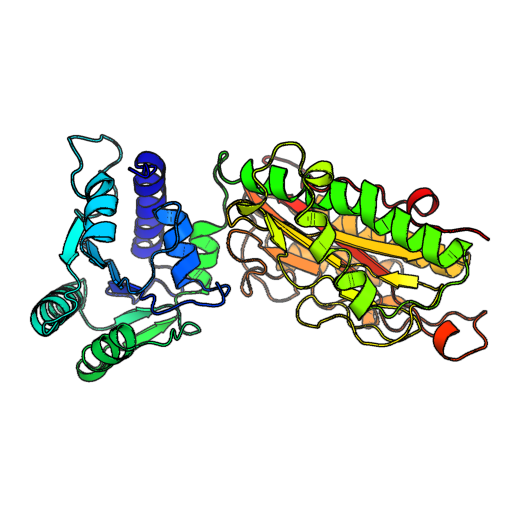1
ATOM 3160 O O . THR A 1 397 ? 104.638 69.869 119.595 1.00 40.38 398 THR A O 1
ATOM 3164 N N . TYR A 1 398 ? 105.598 67.945 118.978 1.00 39.26 399 TYR A N 1
ATOM 3165 C CA . TYR A 1 398 ? 104.872 67.918 117.709 1.00 34.95 399 TYR A CA 1
ATOM 3166 C C . TYR A 1 398 ? 104.389 66.512 117.389 1.00 33.10 399 TYR A C 1
ATOM 3167 O O . TYR A 1 398 ? 104.750 65.551 118.067 1.00 33.37 399 TYR A O 1
ATOM 3176 N N . ALA A 1 399 ? 103.522 66.405 116.385 1.00 28.38 400 ALA A N 1
ATOM 3177 C CA . ALA A 1 399 ? 103.058 65.104 115.918 1.00 29.48 400 ALA A CA 1
ATOM 3178 C C . ALA A 1 399 ? 103.017 65.102 114.399 1.00 27.36 400 ALA A C 1
ATOM 3179 O O . ALA A 1 399 ? 102.998 66.163 113.769 1.00 28.90 400 ALA A O 1
ATOM 3181 N N . LEU A 1 400 ? 103.011 63.909 113.816 1.00 25.05 401 LEU A N 1
ATOM 3182 C CA . LEU A 1 400 ? 102.978 63.760 112.368 1.00 25.31 401 LEU A CA 1
ATOM 3183 C C . LEU A 1 400 ? 101.916 62.735 112.047 1.00 26.52 401 LEU A C 1
ATOM 3184 O O . LEU A 1 400 ? 101.895 61.678 112.653 1.00 25.63 401 LEU A O 1
ATOM 3189 N N . PHE A 1 401 ? 101.021 63.058 111.120 1.00 21.94 402 PHE A N 1
ATOM 3190 C CA . PHE A 1 401 ? 99.871 62.198 110.846 1.00 20.75 402 PHE A CA 1
ATOM 3191 C C . PHE A 1 401 ? 99.598 62.182 109.345 1.00 23.35 402 PHE A C 1
ATOM 3192 O O . PHE A 1 401 ? 99.506 63.240 108.722 1.00 21.35 402 PHE A O 1
ATOM 3200 N N . ILE A 1 402 ? 99.464 60.994 108.764 1.00 19.36 403 ILE A N 1
ATOM 3201 C CA . ILE A 1 402 ? 99.195 60.883 107.334 1.00 22.53 403 ILE A CA 1
ATOM 3202 C C . ILE A 1 402 ? 98.068 59.880 107.117 1.00 18.61 403 ILE A C 1
ATOM 3203 O O . ILE A 1 402 ? 97.952 58.901 107.858 1.00 21.75 403 ILE A O 1
ATOM 3208 N N . GLY A 1 403 ? 97.208 60.123 106.130 1.00 19.10 404 GLY A N 1
ATOM 3209 C CA . GLY A 1 403 ? 96.200 59.122 105.823 1.00 20.51 404 GLY A CA 1
ATOM 3210 C C . GLY A 1 403 ? 95.662 59.265 104.420 1.00 18.00 404 GLY A C 1
ATOM 3211 O O . GLY A 1 403 ? 95.575 60.368 103.882 1.00 17.50 404 GLY A O 1
ATOM 3212 N N . ASP A 1 404 ? 95.230 58.145 103.855 1.00 16.37 405 ASP A N 1
ATOM 3213 C CA . ASP A 1 404 ? 94.736 58.119 102.484 1.00 17.06 405 ASP A CA 1
ATOM 3214 C C . ASP A 1 404 ? 93.626 57.094 102.372 1.00 18.11 405 ASP A C 1
ATOM 3215 O O . ASP A 1 404 ? 93.543 56.178 103.187 1.00 19.07 405 ASP A O 1
ATOM 3220 N N . THR A 1 405 ? 92.789 57.266 101.358 1.00 14.39 406 THR A N 1
ATOM 3221 C CA . THR A 1 405 ? 91.783 56.276 100.994 1.00 17.05 406 THR A CA 1
ATOM 3222 C C . THR A 1 405 ? 92.384 55.294 99.994 1.00 16.36 406 THR A C 1
ATOM 3223 O O . THR A 1 405 ? 92.958 55.713 98.995 1.00 16.81 406 THR A O 1
ATOM 3227 N N . VAL A 1 406 ? 92.310 53.996 100.276 1.00 14.05 407 VAL A N 1
ATOM 3228 C CA . VAL A 1 406 ? 92.974 53.045 99.397 1.00 15.54 407 VAL A CA 1
ATOM 3229 C C . VAL A 1 406 ? 92.104 51.830 99.123 1.00 17.15 407 VAL A C 1
ATOM 3230 O O . VAL A 1 406 ? 91.234 51.474 99.917 1.00 17.89 407 VAL A O 1
ATOM 3234 N N . LEU A 1 407 ? 92.395 51.192 97.997 1.00 17.60 408 LEU A N 1
ATOM 3235 C CA . LEU A 1 407 ? 91.635 50.056 97.490 1.00 18.35 408 LEU A CA 1
ATOM 3236 C C . LEU A 1 407 ? 92.505 48.806 97.423 1.00 18.48 408 LEU A C 1
ATOM 3237 O O . LEU A 1 407 ? 93.598 48.832 96.825 1.00 19.03 408 LEU A O 1
ATOM 3242 N N . VAL A 1 408 ? 92.036 47.715 98.029 1.00 18.07 409 VAL A N 1
ATOM 3243 C CA . VAL A 1 408 ? 92.778 46.456 97.955 1.00 16.85 409 VAL A CA 1
ATOM 3244 C C . VAL A 1 408 ? 92.629 45.916 96.534 1.00 20.09 409 VAL A C 1
ATOM 3245 O O . VAL A 1 408 ? 91.516 45.721 96.040 1.00 19.27 409 VAL A O 1
ATOM 3249 N N . ASP A 1 409 ? 93.751 45.682 95.871 1.00 21.57 410 ASP A N 1
ATOM 3250 C CA . ASP A 1 409 ? 93.703 45.455 94.435 1.00 33.14 410 ASP A CA 1
ATOM 3251 C C . ASP A 1 409 ? 93.596 43.984 94.055 1.00 37.52 410 ASP A C 1
ATOM 3252 O O . ASP A 1 409 ? 93.694 43.098 94.912 1.00 30.47 410 ASP A O 1
ATOM 3257 N N . GLU A 1 410 ? 93.452 43.749 92.750 1.00 40.67 411 GLU A N 1
ATOM 3258 C CA . GLU A 1 410 ? 93.395 42.409 92.175 1.00 45.23 411 GLU A CA 1
ATOM 3259 C C . GLU A 1 410 ? 94.725 41.709 92.379 1.00 41.81 411 GLU A C 1
ATOM 3260 O O . GLU A 1 410 ? 94.783 40.516 92.656 1.00 39.49 411 GLU A O 1
ATOM 3266 N N . ASP A 1 411 ? 95.793 42.479 92.220 1.00 38.39 412 ASP A N 1
ATOM 3267 C CA . ASP A 1 411 ? 97.148 41.987 92.377 1.00 44.29 412 ASP A CA 1
ATOM 3268 C C . ASP A 1 411 ? 98.040 43.126 92.866 1.00 48.01 412 ASP A C 1
ATOM 3269 O O . ASP A 1 411 ? 97.868 44.271 92.445 1.00 56.34 412 ASP A O 1
ATOM 3274 N N . GLY A 1 412 ? 98.994 42.818 93.738 1.00 37.19 413 GLY A N 1
ATOM 3275 C CA . GLY A 1 412 ? 100.006 43.786 94.106 1.00 33.00 413 GLY A CA 1
ATOM 3276 C C . GLY A 1 412 ? 99.564 44.862 95.083 1.00 27.14 413 GLY A C 1
ATOM 3277 O O . GLY A 1 412 ? 98.513 44.741 95.725 1.00 24.00 413 GLY A O 1
ATOM 3278 N N . PRO A 1 413 ? 100.372 45.922 95.204 1.00 22.68 414 PRO A N 1
ATOM 3279 C CA . PRO A 1 413 ? 100.152 46.961 96.218 1.00 20.52 414 PRO A CA 1
ATOM 3280 C C . PRO A 1 413 ? 98.786 47.632 96.089 1.00 21.66 414 PRO A C 1
ATOM 3281 O O . PRO A 1 413 ? 98.251 47.752 94.985 1.00 23.58 414 PRO A O 1
ATOM 3285 N N . ALA A 1 414 ? 98.223 48.031 97.221 1.00 19.17 415 ALA A N 1
ATOM 3286 C CA . ALA A 1 414 ? 96.932 48.701 97.244 1.00 17.66 415 ALA A CA 1
ATOM 3287 C C . ALA A 1 414 ? 97.012 50.041 96.505 1.00 23.58 415 ALA A C 1
ATOM 3288 O O . ALA A 1 414 ? 98.059 50.692 96.477 1.00 22.55 415 ALA A O 1
ATOM 3290 N N . THR A 1 415 ? 95.897 50.416 95.892 1.00 18.22 416 THR A N 1
ATOM 3291 C CA . THR A 1 415 ? 95.795 51.591 95.035 1.00 17.66 416 THR A CA 1
ATOM 3292 C C . THR A 1 415 ? 95.287 52.783 95.850 1.00 18.95 416 THR A C 1
ATOM 3293 O O . THR A 1 415 ? 94.343 52.645 96.605 1.00 19.86 416 THR A O 1
ATOM 3297 N N . VAL A 1 416 ? 95.908 53.946 95.684 1.00 19.91 417 VAL A N 1
ATOM 3298 C CA . VAL A 1 416 ? 95.517 55.134 96.448 1.00 20.35 417 VAL A CA 1
ATOM 3299 C C . VAL A 1 416 ? 94.473 55.936 95.670 1.00 20.90 417 VAL A C 1
ATOM 3300 O O . VAL A 1 416 ? 94.725 56.347 94.535 1.00 20.63 417 VAL A O 1
ATOM 3304 N N . LEU A 1 417 ? 93.289 56.084 96.259 1.00 18.24 418 LEU A N 1
ATOM 3305 C CA . LEU A 1 417 ? 92.188 56.851 95.665 1.00 17.86 418 LEU A CA 1
ATOM 3306 C C . LEU A 1 417 ? 92.214 58.367 95.910 1.00 17.39 418 LEU A C 1
ATOM 3307 O O . LEU A 1 417 ? 91.696 59.136 95.109 1.00 20.40 418 LEU A O 1
ATOM 3312 N N . THR A 1 418 ? 92.776 58.793 97.034 1.00 16.00 419 THR A N 1
ATOM 3313 C CA . THR A 1 418 ? 92.932 60.219 97.286 1.00 17.96 419 THR A CA 1
ATOM 3314 C C . THR A 1 418 ? 94.070 60.765 96.427 1.00 21.73 419 THR A C 1
ATOM 3315 O O . THR A 1 418 ? 94.962 60.008 96.014 1.00 21.64 419 THR A O 1
ATOM 3319 N N . SER A 1 419 ? 94.003 62.034 96.040 1.00 18.07 420 SER A N 1
ATOM 3320 C CA . SER A 1 419 ? 95.194 62.570 95.416 1.00 22.71 420 SER A CA 1
ATOM 3321 C C . SER A 1 419 ? 95.575 63.919 95.959 1.00 24.45 420 SER A C 1
ATOM 3322 O O . SER A 1 419 ? 95.252 64.954 95.357 1.00 20.31 420 SER A O 1
ATOM 3325 N N . VAL A 1 420 ? 96.489 63.892 96.915 1.00 18.80 421 VAL A N 1
ATOM 3326 C CA . VAL A 1 420 ? 97.028 65.095 97.519 1.00 19.40 421 VAL A CA 1
ATOM 3327 C C . VAL A 1 420 ? 98.507 64.810 97.692 1.00 21.01 421 VAL A C 1
ATOM 3328 O O . VAL A 1 420 ? 98.860 63.897 98.447 1.00 20.39 421 VAL A O 1
ATOM 3332 N N . LYS A 1 421 ? 99.362 65.583 97.032 1.00 20.80 422 LYS A N 1
ATOM 3333 C CA . LYS A 1 421 ? 100.796 65.329 97.116 1.00 22.76 422 LYS A CA 1
ATOM 3334 C C . LYS A 1 421 ? 101.290 65.578 98.530 1.00 25.71 422 LYS A C 1
ATOM 3335 O O . LYS A 1 421 ? 100.780 66.463 99.224 1.00 26.08 422 LYS A O 1
ATOM 3341 N N . LYS A 1 422 ? 102.034 64.603 99.031 1.00 27.91 423 LYS A N 1
ATOM 3342 C CA . LYS A 1 422 ? 102.557 64.613 100.395 1.00 28.40 423 LYS A CA 1
ATOM 3343 C C . LYS A 1 422 ? 104.055 64.818 100.673 1.00 22.60 423 LYS A C 1
ATOM 3344 O O . LYS A 1 422 ? 104.472 64.593 101.807 1.00 24.48 423 LYS A O 1
ATOM 3350 N N . LYS A 1 423 ? 104.891 65.089 99.674 1.00 23.31 424 LYS A N 1
ATOM 3351 C CA . LYS A 1 423 ? 106.312 65.265 99.977 1.00 24.33 424 LYS A CA 1
ATOM 3352 C C . LYS A 1 423 ? 106.530 66.562 100.749 1.00 25.02 424 LYS A C 1
ATOM 3353 O O . LYS A 1 423 ? 105.680 67.449 100.731 1.00 26.41 424 LYS A O 1
ATOM 3359 N N . VAL A 1 424 ? 107.657 66.660 101.444 1.00 26.10 425 VAL A N 1
ATOM 3360 C CA . VAL A 1 424 ? 107.970 67.873 102.200 1.00 28.46 425 VAL A CA 1
ATOM 3361 C C . VAL A 1 424 ? 107.839 69.116 101.311 1.00 27.92 425 VAL A C 1
ATOM 3362 O O . VAL A 1 424 ? 107.350 70.158 101.744 1.00 31.93 425 VAL A O 1
ATOM 3366 N N . LYS A 1 425 ? 108.253 68.986 100.056 1.00 28.07 426 LYS A N 1
ATOM 3367 C CA . LYS A 1 425 ? 108.085 70.057 99.079 1.00 37.19 426 LYS A CA 1
ATOM 3368 C C . LYS A 1 425 ? 106.632 70.535 98.999 1.00 31.50 426 LYS A C 1
ATOM 3369 O O . LYS A 1 425 ? 106.358 71.724 98.841 1.00 28.19 426 LYS A O 1
ATOM 3375 N N . ASN A 1 426 ? 105.704 69.590 99.068 1.00 26.14 427 ASN A N 1
ATOM 3376 C CA . ASN A 1 426 ? 104.286 69.895 98.972 1.00 25.46 427 ASN A CA 1
ATOM 3377 C C . ASN A 1 426 ? 103.612 70.368 100.264 1.00 35.07 427 ASN A C 1
ATOM 3378 O O . ASN A 1 426 ? 102.693 71.175 100.220 1.00 35.12 427 ASN A O 1
ATOM 3383 N N . VAL A 1 427 ? 103.953 69.751 101.387 1.00 25.07 428 VAL A N 1
ATOM 3384 C CA . VAL A 1 427 ? 103.288 70.085 102.652 1.00 24.93 428 VAL A CA 1
ATOM 3385 C C . VAL A 1 427 ? 104.095 70.986 103.570 1.00 27.25 428 VAL A C 1
ATOM 3386 O O . VAL A 1 427 ? 103.633 71.346 104.668 1.00 27.34 428 VAL A O 1
ATOM 3390 N N . GLY A 1 428 ? 105.309 71.312 103.146 1.00 31.32 429 GLY A N 1
ATOM 3391 C CA . GLY A 1 428 ? 106.149 72.225 103.894 1.00 37.27 429 GLY A CA 1
ATOM 3392 C C . GLY A 1 428 ? 105.803 73.659 103.557 1.00 44.17 429 GLY A C 1
ATOM 3393 O O . GLY A 1 428 ? 105.507 73.987 102.407 1.00 48.91 429 GLY A O 1
ATOM 3394 N N . ILE A 1 429 ? 105.858 74.521 104.563 1.00 39.19 430 ILE A N 1
ATOM 3395 C CA . ILE A 1 429 ? 105.674 75.944 104.361 1.00 39.24 430 ILE A CA 1
ATOM 3396 C C . ILE A 1 429 ? 106.929 76.626 104.887 1.00 41.04 430 ILE A C 1
ATOM 3397 O O . ILE A 1 429 ? 107.261 76.500 106.065 1.00 36.79 430 ILE A O 1
ATOM 3402 N N . PHE A 1 430 ? 107.644 77.320 104.011 1.00 43.35 431 PHE A N 1
ATOM 3403 C CA . PHE A 1 430 ? 108.957 77.834 104.368 1.00 49.98 431 PHE A CA 1
ATOM 3404 C C . PHE A 1 430 ? 108.992 79.355 104.418 1.00 58.04 431 PHE A C 1
ATOM 3405 O O . PHE A 1 430 ? 108.758 80.030 103.416 1.00 65.39 431 PHE A O 1
ATOM 3413 N N . LEU A 1 431 ? 109.277 79.882 105.604 1.00 58.06 432 LEU A N 1
ATOM 3414 C CA . LEU A 1 431 ? 109.381 81.321 105.813 1.00 60.52 432 LEU A CA 1
ATOM 3415 C C . LEU A 1 431 ? 110.835 81.783 105.796 1.00 64.16 432 LEU A C 1
ATOM 3416 O O . LEU A 1 431 ? 111.482 81.787 104.750 1.00 68.45 432 LEU A O 1
#

Sequence (431 aa):
AVTLDKDAYYRRVKRLYSNWRKGEDDEYANVDAIVVSSVGVDEEEIVYAKSTALQTWLFGYELTDTIMVFCDDKIIFMASKKKVEFLKQIANTKGNENANGAPAITLLIREKNESNKSSFDKMIEAIKESKNGKKIGVFSKDKFPGEFMKSWNDCCLNKEGFDKIDISAVVAYTIAVKEDDGELLNLMKKAASSITSEVFNKFFKERVMEIVDADEKVRHSKLAESSVEKAIEEKKYLAGADPSTVEMCYPPIIQSGGNYNLKFSVVSDKNHMHFGAITCCAMGIRFKSYCSNLVRTLMVDPSQEVQENYNFLLQLQEELLKELRHGVKICDVYNAVMDVVKKQKPELLNKITKNLGFGMGIEFREGSLVINSKNQYKLKKGMVFSINLGFSDDLTNKEGKKPEEKTYALFIGDTVLVDEDGPATVLTSVKKKVKNVGIFL

Solvent-accessible surface area: 19254 Å² total; per-residue (Å²): 153,84,101,2,85,78,83,5,2,11,110,21,2,117,63,0,9,60,37,5,195,132,24,106,103,44,7,50,97,0,4,0,1,9,2,26,0,0,58,15,163,145,97,66,82,5,25,3,9,2,2,0,11,2,2,2,46,105,45,11,45,21,0,0,0,0,0,1,65,117,70,0,2,0,0,0,13,132,182,50,8,105,28,0,82,47,1,21,99,58,103,77,39,95,48,24,140,31,22,24,81,23,50,38,13,59,44,72,142,102,129,86,21,88,75,15,5,66,113,0,9,83,7,0,100,119,1,101,116,12,134,62,0,0,19,11,60,186,33,188,24,87,32,155,12,6,128,52,1,56,60,12,9,91,157,60,63,23,73,111,39,54,0,14,23,11,1,1,49,8,12,11,43,16,32,114,46,5,16,92,45,0,92,52,0,0,49,2,0,3,40,0,0,52,121,36,2,46,81,58,0,48,96,0,7,109,60,107,66,160,16,108,2,32,105,1,7,71,24,0,60,106,1,9,127,77,69,140,22,0,65,81,13,77,68,93,30,6,109,32,7,20,66,2,5,2,12,3,14,21,86,42,70,26,104,25,97,49,97,10,48,144,74,76,7,52,50,15,10,0,5,2,6,3,0,0,33,17,109,41,9,0,0,0,0,0,2,0,1,3,20,73,14,45,143,99,13,51,91,17,0,71,10,0,30,79,0,3,91,36,0,6,103,49,0,91,90,46,30,65,0,8,68,0,26,68,24,0,32,91,26,0,137,82,103,46,71,113,8,54,131,66,6,23,146,59,0,2,4,2,5,6,8,22,13,104,14,57,32,2,7,0,27,63,150,15,106,56,111,1,96,96,5,2,3,0,0,0,6,0,0,0,32,92,9,97,35,90,91,22,94,45,120,38,68,34,46,11,0,0,8,0,0,1,0,0,16,0,39,110,112,18,73,9,58,58,26,7,74,11,159,44,146,20,181,29,0,13,16,115,138

B-factor: mean 29.87, std 13.9, range [11.12, 81.22]

Nearest PDB structures (foldseek):
  5e5b-assembly1_A  TM=1.002E+00  e=2.294E-99  Homo sapiens
  3cb6-assembly1_A  TM=9.475E-01  e=3.081E-50  Schizosaccharomyces pombe
  3cb5-assembly2_B  TM=9.326E-01  e=3.278E-49  Schizosaccharomyces pombe
  5ce6-assembly1_A  TM=9.171E-01  e=2.120E-48  Cicer arietinum
  3biq-assembly1_A  TM=9.223E-01  e=5.729E-44  Saccharomyces cerevisiae

Organism: Homo sapiens (NCBI:txid9606)

GO terms:
  GO:0032786 positive regulation of DNA-templated transcription, elongation (P, TAS)
  GO:0006337 nucleosome disassembly (P, TAS)
  GO:0006366 transcription by RNA polymerase II (P, TAS)
  GO:0000511 H2A-H2B histone complex chaperone activity (F, IDA)
  GO:0140673 transcription elongation-coupled chromatin remodeling (P, IDA)
  GO:0005654 nucleoplasm (C, TAS)
  GO:0005515 protein binding (F, IPI)
  GO:0005654 nucleoplasm (C, IDA)
  GO:0005634 nucleus (C, IDA)
  GO:0006337 nucleosome disassembly (P, IDA)
  GO:0003723 RNA binding (F, HDA)